Protein AF-A0AAU6DVP9-F1 (afdb_monomer)

Solvent-accessible surface area (backbone atoms only — not comparable to full-atom values): 25600 Å² total; per-residue (Å²): 138,86,83,81,78,82,86,76,79,80,83,63,91,88,62,79,60,46,14,39,36,40,34,42,38,34,32,79,42,46,74,49,34,58,50,48,54,51,50,52,51,50,48,38,69,72,51,50,28,71,42,74,41,45,48,34,37,40,32,28,41,27,78,86,30,40,34,30,37,44,36,36,33,13,53,29,62,64,36,55,60,50,46,78,75,72,51,66,94,82,42,66,82,81,46,54,65,75,38,88,53,42,75,46,68,48,78,49,54,22,36,64,48,79,58,40,61,20,71,31,58,90,54,72,63,47,28,34,37,48,38,38,34,38,24,86,20,50,68,42,35,50,49,51,45,47,54,52,52,70,53,25,75,60,46,38,66,34,75,40,26,21,34,34,45,32,31,34,26,86,80,13,38,37,30,36,37,41,37,32,12,51,28,66,65,31,45,52,54,52,66,69,34,70,74,55,58,70,51,46,62,70,50,55,74,41,40,74,54,83,67,47,76,48,51,23,34,76,75,46,78,48,61,35,50,80,69,71,63,88,50,45,42,72,74,88,72,79,85,47,105,61,59,64,64,56,55,48,52,46,49,45,70,63,46,45,70,60,53,49,61,50,54,70,73,45,92,77,45,41,62,33,29,35,36,30,47,52,34,55,62,24,69,65,53,54,52,47,28,68,54,13,68,69,30,32,28,40,31,28,15,77,58,50,92,59,43,64,47,84,78,39,96,28,38,45,70,42,74,39,53,77,88,75,61,83,74,59,73,44,62,19,41,32,39,40,36,51,74,44,57,35,18,36,79,58,43,65,66,52,48,56,51,53,59,45,21,38,15,72,61,12,39,43,37,45,32,22,45,26,58,50,68,18,83,74,41,92,40,73,47,45,22,48,52,45,39,39,52,54,48,58,41,43,76,43,43,23,40,56,58,45,23,76,46,43,47,63,50,46,44,74,72,59,29,40,85,64,41,76,49,76,46,83,33,28,33,44,68,40,73,58,39,24,50,49,53,48,49,50,48,69,51,50,42,58,59,43,33,75,72,64,63,43,51,68,64,46,54,50,51,48,57,68,26,48,69,35,84,83,38,48,43,75,46,33,29,42,25,36,22,35,27,26,34,60,68,133

Structure (mmCIF, N/CA/C/O backbone):
data_AF-A0AAU6DVP9-F1
#
_entry.id   AF-A0AAU6DVP9-F1
#
loop_
_atom_site.group_PDB
_atom_site.id
_atom_site.type_symbol
_atom_site.label_atom_id
_atom_site.label_alt_id
_atom_site.label_comp_id
_atom_site.label_asym_id
_atom_site.label_entity_id
_atom_site.label_seq_id
_atom_site.pdbx_PDB_ins_code
_atom_site.Cartn_x
_atom_site.Cartn_y
_atom_site.Cartn_z
_atom_site.occupancy
_atom_site.B_iso_or_equiv
_atom_site.auth_seq_id
_atom_site.auth_comp_id
_atom_site.auth_asym_id
_atom_site.auth_atom_id
_atom_site.pdbx_PDB_model_num
ATOM 1 N N . MET A 1 1 ? -22.293 35.567 -15.143 1.00 33.81 1 MET A N 1
ATOM 2 C CA . MET A 1 1 ? -22.870 34.226 -15.367 1.00 33.81 1 MET A CA 1
ATOM 3 C C . MET A 1 1 ? -21.753 33.342 -15.883 1.00 33.81 1 MET A C 1
ATOM 5 O O . MET A 1 1 ? -21.485 33.303 -17.073 1.00 33.81 1 MET A O 1
ATOM 9 N N . THR A 1 2 ? -21.000 32.780 -14.948 1.00 24.28 2 THR A N 1
ATOM 10 C CA . THR A 1 2 ? -19.834 31.927 -15.171 1.00 24.28 2 THR A CA 1
ATOM 11 C C . THR A 1 2 ? -20.326 30.493 -15.320 1.00 24.28 2 THR A C 1
ATOM 13 O O . THR A 1 2 ? -20.892 29.937 -14.385 1.00 24.28 2 THR A O 1
ATOM 16 N N . SER A 1 3 ? -20.181 29.942 -16.525 1.00 23.53 3 SER A N 1
ATOM 17 C CA . SER A 1 3 ? -20.562 28.568 -16.848 1.00 23.53 3 SER A CA 1
ATOM 18 C C . SER A 1 3 ? -19.504 27.611 -16.307 1.00 23.53 3 SER A C 1
ATOM 20 O O . SER A 1 3 ? -18.333 27.695 -16.670 1.00 23.53 3 SER A O 1
ATOM 22 N N . THR A 1 4 ? -19.938 26.729 -15.420 1.00 24.59 4 THR A N 1
ATOM 23 C CA . THR A 1 4 ? -19.202 25.611 -14.833 1.00 24.59 4 THR A CA 1
ATOM 24 C C . THR A 1 4 ? -18.769 24.621 -15.919 1.00 24.59 4 THR A C 1
ATOM 26 O O . THR A 1 4 ? -19.594 24.170 -16.713 1.00 24.59 4 THR A O 1
ATOM 29 N N . MET A 1 5 ? -17.478 24.281 -15.955 1.00 22.09 5 MET A N 1
ATOM 30 C CA . MET A 1 5 ? -16.967 23.099 -16.660 1.00 22.09 5 MET A CA 1
ATOM 31 C C . MET A 1 5 ? -17.260 21.843 -15.823 1.00 22.09 5 MET A C 1
ATOM 33 O O . MET A 1 5 ? -17.200 21.930 -14.594 1.00 22.09 5 MET A O 1
ATOM 37 N N . PRO A 1 6 ? -17.565 20.686 -16.437 1.00 26.44 6 PRO A N 1
ATOM 38 C CA . PRO A 1 6 ? -17.760 19.451 -15.692 1.00 26.44 6 PRO A CA 1
ATOM 39 C C . PRO A 1 6 ? -16.416 18.924 -15.171 1.00 26.44 6 PRO A C 1
ATOM 41 O O . PRO A 1 6 ? -15.395 18.990 -15.858 1.00 26.44 6 PRO A O 1
ATOM 44 N N . ALA A 1 7 ? -16.434 18.418 -13.939 1.00 26.45 7 ALA A N 1
ATOM 45 C CA . ALA A 1 7 ? -15.328 17.688 -13.338 1.00 26.45 7 ALA A CA 1
ATOM 46 C C . ALA A 1 7 ? -15.067 16.406 -14.146 1.00 26.45 7 ALA A C 1
ATOM 48 O O . ALA A 1 7 ? -15.990 15.634 -14.395 1.00 26.45 7 ALA A O 1
ATOM 49 N N . HIS A 1 8 ? -13.823 16.215 -14.584 1.00 29.38 8 HIS A N 1
ATOM 50 C CA . HIS A 1 8 ? -13.375 14.989 -15.235 1.00 29.38 8 HIS A CA 1
ATOM 51 C C . HIS A 1 8 ? -12.969 13.960 -14.178 1.00 29.38 8 HIS A C 1
ATOM 53 O O . HIS A 1 8 ? -12.196 14.281 -13.275 1.00 29.38 8 HIS A O 1
ATOM 59 N N . ASP A 1 9 ? -13.499 12.746 -14.335 1.00 27.64 9 ASP A N 1
ATOM 60 C CA . ASP A 1 9 ? -13.205 11.551 -13.546 1.00 27.64 9 ASP A CA 1
ATOM 61 C C . ASP A 1 9 ? -11.701 11.346 -13.332 1.00 27.64 9 ASP A C 1
ATOM 63 O O . ASP A 1 9 ? -10.904 11.341 -14.276 1.00 27.64 9 ASP A O 1
ATOM 67 N N . ALA A 1 10 ? -11.323 11.129 -12.074 1.00 28.44 10 ALA A N 1
ATOM 68 C CA . ALA A 1 10 ? -10.019 10.594 -11.728 1.00 28.44 10 ALA A CA 1
ATOM 69 C C . ALA A 1 10 ? -9.911 9.156 -12.265 1.00 28.44 10 ALA A C 1
ATOM 71 O O . ALA A 1 10 ? -10.794 8.327 -12.051 1.00 28.44 10 ALA A O 1
ATOM 72 N N . ALA A 1 11 ? -8.834 8.869 -12.997 1.00 32.91 11 ALA A N 1
ATOM 73 C CA . ALA A 1 11 ? -8.615 7.575 -13.628 1.00 32.91 11 ALA A CA 1
ATOM 74 C C . ALA A 1 11 ? -8.441 6.447 -12.594 1.00 32.91 11 ALA A C 1
ATOM 76 O O . ALA A 1 11 ? -7.613 6.541 -11.687 1.00 32.91 11 ALA A O 1
ATOM 77 N N . VAL A 1 12 ? -9.183 5.357 -12.796 1.00 27.45 12 VAL A N 1
ATOM 78 C CA . VAL A 1 12 ? -9.053 4.087 -12.069 1.00 27.45 12 VAL A CA 1
ATOM 79 C C . VAL A 1 12 ? -7.756 3.374 -12.505 1.00 27.45 12 VAL A C 1
ATOM 81 O O . VAL A 1 12 ? -7.503 3.276 -13.711 1.00 27.45 12 VAL A O 1
ATOM 84 N N . PRO A 1 13 ? -6.923 2.856 -11.581 1.00 32.09 13 PRO A N 1
ATOM 85 C CA . PRO A 1 13 ? -5.768 2.027 -11.934 1.00 32.09 13 PRO A CA 1
ATOM 86 C C . PRO A 1 13 ? -6.206 0.779 -12.722 1.00 32.09 13 PRO A C 1
ATOM 88 O O . PRO A 1 13 ? -7.069 0.036 -12.266 1.00 32.09 13 PRO A O 1
ATOM 91 N N . GLY A 1 14 ? -5.624 0.550 -13.907 1.00 40.16 14 GLY A N 1
ATOM 92 C CA . GLY A 1 14 ? -5.944 -0.597 -14.776 1.00 40.16 14 GLY A CA 1
ATOM 93 C C . GLY A 1 14 ? -6.875 -0.309 -15.966 1.00 40.16 14 GLY A C 1
ATOM 94 O O . GLY A 1 14 ? -7.251 -1.238 -16.677 1.00 40.16 14 GLY A O 1
ATOM 95 N N . GLY A 1 15 ? -7.245 0.953 -16.215 1.00 40.16 15 GLY A N 1
ATOM 96 C CA . GLY A 1 15 ? -7.949 1.347 -17.444 1.00 40.16 15 GLY A CA 1
ATOM 97 C C . GLY A 1 15 ? -7.069 1.272 -18.711 1.00 40.16 15 GLY A C 1
ATOM 98 O O . GLY A 1 15 ? -5.841 1.322 -18.606 1.00 40.16 15 GLY A O 1
ATOM 99 N N . PRO A 1 16 ? -7.665 1.171 -19.918 1.00 59.28 16 PRO A N 1
ATOM 100 C CA . PRO A 1 16 ? -6.920 1.205 -21.179 1.00 59.28 16 PRO A CA 1
ATOM 101 C C . PRO A 1 16 ? -6.151 2.532 -21.334 1.00 59.28 16 PRO A C 1
ATOM 103 O O . PRO A 1 16 ? -6.614 3.563 -20.835 1.00 59.28 16 PRO A O 1
ATOM 106 N N . PRO A 1 17 ? -4.997 2.547 -22.027 1.00 75.94 17 PRO A N 1
ATOM 107 C CA . PRO A 1 17 ? -4.209 3.764 -22.189 1.00 75.94 17 PRO A CA 1
ATOM 108 C C . PRO A 1 17 ? -5.004 4.839 -22.935 1.00 75.94 17 PRO A C 1
ATOM 110 O O . PRO A 1 17 ? -5.647 4.565 -23.949 1.00 75.94 17 PRO A O 1
ATOM 113 N N . GLY A 1 18 ? -4.941 6.077 -22.445 1.00 86.62 18 GLY A N 1
ATOM 114 C CA . GLY A 1 18 ? -5.580 7.229 -23.083 1.00 86.62 18 GLY A CA 1
ATOM 115 C C . GLY A 1 18 ? -4.706 7.901 -24.144 1.00 86.62 18 GLY A C 1
ATOM 116 O O . GLY A 1 18 ? -5.210 8.702 -24.929 1.00 86.62 18 GLY A O 1
ATOM 117 N N . TYR A 1 19 ? -3.405 7.593 -24.184 1.00 93.88 19 TYR A N 1
ATOM 118 C CA . TYR A 1 19 ? -2.457 8.162 -25.140 1.00 93.88 19 TYR A CA 1
ATOM 119 C C . TYR A 1 19 ? -1.263 7.231 -25.369 1.00 93.88 19 TYR A C 1
ATOM 121 O O . TYR A 1 19 ? -0.820 6.547 -24.449 1.00 93.88 19 TYR A O 1
ATOM 129 N N . VAL A 1 20 ? -0.731 7.185 -26.590 1.00 95.12 20 VAL A N 1
ATOM 130 C CA . VAL A 1 20 ? 0.420 6.340 -26.943 1.00 95.12 20 VAL A CA 1
ATOM 131 C C . VAL A 1 20 ? 1.396 7.130 -27.789 1.00 95.12 20 VAL A C 1
ATOM 133 O O . VAL A 1 20 ? 0.989 7.819 -28.727 1.00 95.12 20 VAL A O 1
ATOM 136 N N . THR A 1 21 ? 2.682 6.985 -27.491 1.00 94.56 21 THR A N 1
ATOM 137 C CA . THR A 1 21 ? 3.768 7.560 -28.276 1.00 94.56 21 THR A CA 1
ATOM 138 C C . THR A 1 21 ? 4.633 6.488 -28.915 1.00 94.56 21 THR A C 1
ATOM 140 O O . THR A 1 21 ? 4.761 5.375 -28.405 1.00 94.56 21 THR A O 1
ATOM 143 N N . PHE A 1 22 ? 5.204 6.831 -30.063 1.00 93.75 22 PHE A N 1
ATOM 144 C CA . PHE A 1 22 ? 6.183 6.040 -30.789 1.00 93.75 22 PHE A CA 1
ATOM 145 C C . PHE A 1 22 ? 7.360 6.947 -31.128 1.00 93.75 22 PHE A C 1
ATOM 147 O O . PHE A 1 22 ? 7.181 7.970 -31.787 1.00 93.75 22 PHE A O 1
ATOM 154 N N . GLU A 1 23 ? 8.553 6.556 -30.711 1.00 93.75 23 GLU A N 1
ATOM 155 C CA . GLU A 1 23 ? 9.806 7.211 -31.070 1.00 93.75 23 GLU A CA 1
ATOM 156 C C . GLU A 1 23 ? 10.643 6.225 -31.879 1.00 93.75 23 GLU A C 1
ATOM 158 O O . GLU A 1 23 ? 11.039 5.185 -31.361 1.00 93.75 23 GLU A O 1
ATOM 163 N N . GLU A 1 24 ? 10.890 6.525 -33.152 1.00 95.38 24 GLU A N 1
ATOM 164 C CA . GLU A 1 24 ? 11.794 5.750 -34.005 1.00 95.38 24 GLU A CA 1
ATOM 165 C C . GLU A 1 24 ? 13.122 6.493 -34.134 1.00 95.38 24 GLU A C 1
ATOM 167 O O . GLU A 1 24 ? 13.178 7.598 -34.687 1.00 95.38 24 GLU A O 1
ATOM 172 N N . LEU A 1 25 ? 14.187 5.854 -33.653 1.00 96.75 25 LEU A N 1
ATOM 173 C CA . LEU A 1 25 ? 15.567 6.283 -33.825 1.00 96.75 25 LEU A CA 1
ATOM 174 C C . LEU A 1 25 ? 16.213 5.442 -34.915 1.00 96.75 25 LEU A C 1
ATOM 176 O O . LEU A 1 25 ? 16.368 4.233 -34.746 1.00 96.75 25 LEU A O 1
ATOM 180 N N . ARG A 1 26 ? 16.623 6.081 -36.010 1.00 96.88 26 ARG A N 1
ATOM 181 C CA . ARG A 1 26 ? 17.459 5.440 -37.030 1.00 96.88 26 ARG A CA 1
ATOM 182 C C . ARG A 1 26 ? 18.918 5.621 -36.682 1.00 96.88 26 ARG A C 1
ATOM 184 O O . ARG A 1 26 ? 19.320 6.715 -36.286 1.00 96.88 26 ARG A O 1
ATOM 191 N N . VAL A 1 27 ? 19.701 4.572 -36.874 1.00 97.00 27 VAL A N 1
ATOM 192 C CA . VAL A 1 27 ? 21.120 4.544 -36.534 1.00 97.00 27 VAL A CA 1
ATOM 193 C C . VAL A 1 27 ? 21.989 4.131 -37.712 1.00 97.00 27 VAL A C 1
ATOM 195 O O . VAL A 1 27 ? 21.529 3.531 -38.681 1.00 97.00 27 VAL A O 1
ATOM 198 N N . ASP A 1 28 ? 23.270 4.458 -37.613 1.00 95.12 28 ASP A N 1
ATOM 199 C CA . ASP A 1 28 ? 24.288 4.143 -38.613 1.00 95.12 28 ASP A CA 1
ATOM 200 C C . ASP A 1 28 ? 24.730 2.672 -38.612 1.00 95.12 28 ASP A C 1
ATOM 202 O O . ASP A 1 28 ? 25.169 2.159 -39.645 1.00 95.12 28 ASP A O 1
ATOM 206 N N . ARG A 1 29 ? 24.634 1.987 -37.465 1.00 92.19 29 ARG A N 1
ATOM 207 C CA . ARG A 1 29 ? 25.088 0.599 -37.298 1.00 92.19 29 ARG A CA 1
ATOM 208 C C . ARG A 1 29 ? 24.379 -0.128 -36.137 1.00 92.19 29 ARG A C 1
ATOM 210 O O . ARG A 1 29 ? 24.024 0.517 -35.149 1.00 92.19 29 ARG A O 1
ATOM 217 N N . PRO A 1 30 ? 24.316 -1.476 -36.160 1.00 90.50 30 PRO A N 1
ATOM 218 C CA . PRO A 1 30 ? 23.656 -2.272 -35.116 1.00 90.50 30 PRO A CA 1
ATOM 219 C C . PRO A 1 30 ? 24.160 -2.022 -33.692 1.00 90.50 30 PRO A C 1
ATOM 221 O O . PRO A 1 30 ? 23.366 -1.882 -32.773 1.00 90.50 30 PRO A O 1
ATOM 224 N N . GLY A 1 31 ? 25.474 -1.858 -33.502 1.00 89.62 31 GLY A N 1
ATOM 225 C CA . GLY A 1 31 ? 26.017 -1.600 -32.163 1.00 89.62 31 GLY A CA 1
ATOM 226 C C . GLY A 1 31 ? 25.553 -0.273 -31.543 1.00 89.62 31 GLY A C 1
ATOM 227 O O . GLY A 1 31 ? 25.539 -0.159 -30.324 1.00 89.62 31 GLY A O 1
ATOM 228 N N . THR A 1 32 ? 25.160 0.715 -32.356 1.00 93.50 32 THR A N 1
ATOM 229 C CA . THR A 1 32 ? 24.528 1.951 -31.865 1.00 93.50 32 THR A CA 1
ATOM 230 C C . THR A 1 32 ? 23.084 1.676 -31.430 1.00 93.50 32 THR A C 1
ATOM 232 O O . THR A 1 32 ? 22.634 2.207 -30.417 1.00 93.50 32 THR A O 1
ATOM 235 N N . ALA A 1 33 ? 22.359 0.812 -32.152 1.00 91.75 33 ALA A N 1
ATOM 236 C CA . ALA A 1 33 ? 21.007 0.403 -31.775 1.00 91.75 33 ALA A CA 1
ATOM 237 C C . ALA A 1 33 ? 20.995 -0.343 -30.428 1.00 91.75 33 ALA A C 1
ATOM 239 O O . ALA A 1 33 ? 20.180 -0.030 -29.561 1.00 91.75 33 ALA A O 1
ATOM 240 N N . ASP A 1 34 ? 21.934 -1.269 -30.218 1.00 87.81 34 ASP A N 1
ATOM 241 C CA . ASP A 1 34 ? 22.069 -2.016 -28.958 1.00 87.81 34 ASP A CA 1
ATOM 242 C C . ASP A 1 34 ? 22.324 -1.078 -27.764 1.00 87.81 34 ASP A C 1
ATOM 244 O O . ASP A 1 34 ? 21.693 -1.198 -26.709 1.00 87.81 34 ASP A O 1
ATOM 248 N N . GLU A 1 35 ? 23.200 -0.085 -27.942 1.00 91.12 35 GLU A N 1
ATOM 249 C CA . GLU A 1 35 ? 23.459 0.934 -26.923 1.00 91.12 35 GLU A CA 1
ATOM 250 C C . GLU A 1 35 ? 22.195 1.749 -26.609 1.00 91.12 35 GLU A C 1
ATOM 252 O O . GLU A 1 35 ? 21.843 1.925 -25.442 1.00 91.12 35 GLU A O 1
ATOM 257 N N . LEU A 1 36 ? 21.471 2.204 -27.636 1.00 93.88 36 LEU A N 1
ATOM 258 C CA . LEU A 1 36 ? 20.238 2.975 -27.460 1.00 93.88 36 LEU A CA 1
ATOM 259 C C . LEU A 1 36 ? 19.142 2.185 -26.751 1.00 93.88 36 LEU A C 1
ATOM 261 O O . LEU A 1 36 ? 18.482 2.741 -25.876 1.00 93.88 36 LEU A O 1
ATOM 265 N N . THR A 1 37 ? 18.941 0.909 -27.095 1.00 92.50 37 THR A N 1
ATOM 266 C CA . THR A 1 37 ? 17.945 0.071 -26.403 1.00 92.50 37 THR A CA 1
ATOM 267 C C . THR A 1 37 ? 18.274 -0.062 -24.917 1.00 92.50 37 THR A C 1
ATOM 269 O O . THR A 1 37 ? 17.375 0.051 -24.084 1.00 92.50 37 THR A O 1
ATOM 272 N N . SER A 1 38 ? 19.561 -0.200 -24.579 1.00 89.75 38 SER A N 1
ATOM 273 C CA . SER A 1 38 ? 20.040 -0.264 -23.195 1.00 89.75 38 SER A CA 1
ATOM 274 C C . SER A 1 38 ? 19.824 1.056 -22.451 1.00 89.75 38 SER A C 1
ATOM 276 O O . SER A 1 38 ? 19.330 1.049 -21.325 1.00 89.75 38 SER A O 1
ATOM 278 N N . VAL A 1 39 ? 20.141 2.193 -23.081 1.00 91.31 39 VAL A N 1
ATOM 279 C CA . VAL A 1 39 ? 19.929 3.533 -22.503 1.00 91.31 39 VAL A CA 1
ATOM 280 C C . VAL A 1 39 ? 18.444 3.806 -22.276 1.00 91.31 39 VAL A C 1
ATOM 282 O O . VAL A 1 39 ? 18.063 4.225 -21.186 1.00 91.31 39 VAL A O 1
ATOM 285 N N . LEU A 1 40 ? 17.598 3.533 -23.274 1.00 93.31 40 LEU A N 1
ATOM 286 C CA . LEU A 1 40 ? 16.147 3.685 -23.161 1.00 93.31 40 LEU A CA 1
ATOM 287 C C . LEU A 1 40 ? 15.593 2.823 -22.024 1.00 93.31 40 LEU A C 1
ATOM 289 O O . LEU A 1 40 ? 14.842 3.323 -21.192 1.00 93.31 40 LEU A O 1
ATOM 293 N N . ALA A 1 41 ? 15.990 1.550 -21.955 1.00 90.12 41 ALA A N 1
ATOM 294 C CA . ALA A 1 41 ? 15.519 0.646 -20.913 1.00 90.12 41 ALA A CA 1
ATOM 295 C C . ALA A 1 41 ? 15.966 1.109 -19.520 1.00 90.12 41 ALA A C 1
ATOM 297 O O . ALA A 1 41 ? 15.151 1.127 -18.599 1.00 90.12 41 ALA A O 1
ATOM 298 N N . ALA A 1 42 ? 17.226 1.529 -19.375 1.00 87.81 42 ALA A N 1
ATOM 299 C CA . ALA A 1 42 ? 17.769 2.019 -18.113 1.00 87.81 42 ALA A CA 1
ATOM 300 C C . ALA A 1 42 ? 17.047 3.284 -17.631 1.00 87.81 42 ALA A C 1
ATOM 302 O O . ALA A 1 42 ? 16.625 3.335 -16.481 1.00 87.81 42 ALA A O 1
ATOM 303 N N . GLU A 1 43 ? 16.840 4.271 -18.502 1.00 91.44 43 GLU A N 1
ATOM 304 C CA . GLU A 1 43 ? 16.168 5.526 -18.146 1.00 91.44 43 GLU A CA 1
ATOM 305 C C . GLU A 1 43 ? 14.688 5.322 -17.827 1.00 91.44 43 GLU A C 1
ATOM 307 O O . GLU A 1 43 ? 14.173 5.844 -16.830 1.00 91.44 43 GLU A O 1
ATOM 312 N N . VAL A 1 44 ? 13.999 4.519 -18.644 1.00 91.56 44 VAL A N 1
ATOM 313 C CA . VAL A 1 44 ? 12.595 4.202 -18.393 1.00 91.56 44 VAL A CA 1
ATOM 314 C C . VAL A 1 44 ? 12.449 3.461 -17.069 1.00 91.56 44 VAL A C 1
ATOM 316 O O . VAL A 1 44 ? 11.550 3.777 -16.288 1.00 91.56 44 VAL A O 1
ATOM 319 N N . HIS A 1 45 ? 13.359 2.528 -16.784 1.00 87.38 45 HIS A N 1
ATOM 320 C CA . HIS A 1 45 ? 13.376 1.808 -15.522 1.00 87.38 45 HIS A CA 1
ATOM 321 C C . HIS A 1 45 ? 13.717 2.711 -14.329 1.00 87.38 45 HIS A C 1
ATOM 323 O O . HIS A 1 45 ? 13.107 2.570 -13.274 1.00 87.38 45 HIS A O 1
ATOM 329 N N . ALA A 1 46 ? 14.680 3.619 -14.485 1.00 84.94 46 ALA A N 1
ATOM 330 C CA . ALA A 1 46 ? 15.197 4.444 -13.401 1.00 84.94 46 ALA A CA 1
ATOM 331 C C . ALA A 1 46 ? 14.198 5.501 -12.922 1.00 84.94 46 ALA A C 1
ATOM 333 O O . ALA A 1 46 ? 14.136 5.769 -11.724 1.00 84.94 46 ALA A O 1
ATOM 334 N N . TRP A 1 47 ? 13.428 6.119 -13.826 1.00 82.62 47 TRP A N 1
ATOM 335 C CA . TRP A 1 47 ? 12.550 7.223 -13.422 1.00 82.62 47 TRP A CA 1
ATOM 336 C C . TRP A 1 47 ? 11.232 7.337 -14.194 1.00 82.62 47 TRP A C 1
ATOM 338 O O . TRP A 1 47 ? 10.223 7.689 -13.583 1.00 82.62 47 TRP A O 1
ATOM 348 N N . VAL A 1 48 ? 11.176 7.018 -15.494 1.00 88.69 48 VAL A N 1
ATOM 349 C CA . VAL A 1 48 ? 9.941 7.232 -16.286 1.00 88.69 48 VAL A CA 1
ATOM 350 C C . VAL A 1 48 ? 8.799 6.345 -15.791 1.00 88.69 48 VAL A C 1
ATOM 352 O O . VAL A 1 48 ? 7.668 6.813 -15.658 1.00 88.69 48 VAL A O 1
ATOM 355 N N . ARG A 1 49 ? 9.094 5.086 -15.436 1.00 91.62 49 ARG A N 1
ATOM 356 C CA . ARG A 1 49 ? 8.094 4.129 -14.934 1.00 91.62 49 ARG A CA 1
ATOM 357 C C . ARG A 1 49 ? 7.437 4.536 -13.612 1.00 91.62 49 ARG A C 1
ATOM 359 O O . ARG A 1 49 ? 6.449 3.920 -13.221 1.00 91.62 49 ARG A O 1
ATOM 366 N N . HIS A 1 50 ? 8.006 5.523 -12.920 1.00 85.94 50 HIS A N 1
ATOM 367 C CA . HIS A 1 50 ? 7.513 6.057 -11.651 1.00 85.94 50 HIS A CA 1
ATOM 368 C C . HIS A 1 50 ? 6.656 7.317 -11.831 1.00 85.94 50 HIS A C 1
ATOM 370 O O . HIS A 1 50 ? 6.128 7.844 -10.852 1.00 85.94 50 HIS A O 1
ATOM 376 N N . LEU A 1 51 ? 6.517 7.827 -13.059 1.00 85.06 51 LEU A N 1
ATOM 377 C CA . LEU A 1 51 ? 5.735 9.027 -13.322 1.00 85.06 51 LEU A CA 1
ATOM 378 C C . LEU A 1 51 ? 4.236 8.757 -13.253 1.00 85.06 51 LEU A C 1
ATOM 380 O O . LEU A 1 51 ? 3.727 7.740 -13.728 1.00 85.06 51 LEU A O 1
ATOM 384 N N . ASP A 1 52 ? 3.514 9.750 -12.742 1.00 84.62 52 ASP A N 1
ATOM 385 C CA . ASP A 1 52 ? 2.063 9.724 -12.754 1.00 84.62 52 ASP A CA 1
ATOM 386 C C . ASP A 1 52 ? 1.518 9.619 -14.172 1.00 84.62 52 ASP A C 1
ATOM 388 O O . ASP A 1 52 ? 1.783 10.449 -15.040 1.00 84.62 52 ASP A O 1
ATOM 392 N N . GLY A 1 53 ? 0.703 8.590 -14.382 1.00 86.50 53 GLY A N 1
ATOM 393 C CA . GLY A 1 53 ? 0.045 8.359 -15.651 1.00 86.50 53 GLY A CA 1
ATOM 394 C C . GLY A 1 53 ? 0.893 7.649 -16.703 1.00 86.50 53 GLY A C 1
ATOM 395 O O . GLY A 1 53 ? 0.376 7.478 -17.805 1.00 86.50 53 GLY A O 1
ATOM 396 N N . PHE A 1 54 ? 2.117 7.210 -16.397 1.00 92.81 54 PHE A N 1
ATOM 397 C CA . PHE A 1 54 ? 2.808 6.187 -17.190 1.00 92.81 54 PHE A CA 1
ATOM 398 C C . PHE A 1 54 ? 2.068 4.843 -17.064 1.00 92.81 54 PHE A C 1
ATOM 400 O O . PHE A 1 54 ? 1.616 4.492 -15.973 1.00 92.81 54 PHE A O 1
ATOM 407 N N . VAL A 1 55 ? 1.922 4.101 -18.166 1.00 92.00 55 VAL A N 1
ATOM 408 C CA . VAL A 1 55 ? 1.251 2.786 -18.190 1.00 92.00 55 VAL A CA 1
ATOM 409 C C . VAL A 1 55 ? 2.257 1.678 -18.491 1.00 92.00 55 VAL A C 1
ATOM 411 O O . VAL A 1 55 ? 2.448 0.782 -17.673 1.00 92.00 55 VAL A O 1
ATOM 414 N N . SER A 1 56 ? 2.918 1.739 -19.647 1.00 94.88 56 SER A N 1
ATOM 415 C CA . SER A 1 56 ? 3.933 0.761 -20.048 1.00 94.88 56 SER A CA 1
ATOM 416 C C . SER A 1 56 ? 4.866 1.337 -21.113 1.00 94.88 56 SER A C 1
ATOM 418 O O . SER A 1 56 ? 4.509 2.274 -21.826 1.00 94.88 56 SER A O 1
ATOM 420 N N . ALA A 1 57 ? 6.053 0.758 -21.260 1.00 96.38 57 ALA A N 1
ATOM 421 C CA . ALA A 1 57 ? 6.962 1.005 -22.369 1.00 96.38 57 ALA A CA 1
ATOM 422 C C . ALA A 1 57 ? 7.407 -0.318 -22.995 1.00 96.38 57 ALA A C 1
ATOM 424 O O . ALA A 1 57 ? 7.738 -1.281 -22.298 1.00 96.38 57 ALA A O 1
ATOM 425 N N . ARG A 1 58 ? 7.441 -0.352 -24.326 1.00 96.12 58 ARG A N 1
ATOM 426 C CA . ARG A 1 58 ? 7.954 -1.464 -25.127 1.00 96.12 58 ARG A CA 1
ATOM 427 C C . ARG A 1 58 ? 9.059 -0.936 -26.029 1.00 96.12 58 ARG A C 1
ATOM 429 O O . ARG A 1 58 ? 8.822 -0.052 -26.852 1.00 96.12 58 ARG A O 1
ATOM 436 N N . ILE A 1 59 ? 10.261 -1.471 -25.851 1.00 97.25 59 ILE A N 1
ATOM 437 C CA . ILE A 1 59 ? 11.450 -1.086 -26.611 1.00 97.25 59 ILE A CA 1
ATOM 438 C C . ILE A 1 59 ? 11.747 -2.186 -27.616 1.00 97.25 59 ILE A C 1
ATOM 440 O O . ILE A 1 59 ? 11.826 -3.371 -27.275 1.00 97.25 59 ILE A O 1
ATOM 444 N N . HIS A 1 60 ? 11.917 -1.773 -28.862 1.00 96.88 60 HIS A N 1
ATOM 445 C CA . HIS A 1 60 ? 12.039 -2.654 -30.003 1.00 96.88 60 HIS A CA 1
ATOM 446 C C . HIS A 1 60 ? 13.325 -2.414 -30.771 1.00 96.88 60 HIS A C 1
ATOM 448 O O . HIS A 1 60 ? 13.726 -1.268 -30.973 1.00 96.88 60 HIS A O 1
ATOM 454 N N . LEU A 1 61 ? 13.900 -3.499 -31.279 1.00 96.50 61 LEU A N 1
ATOM 455 C CA . LEU A 1 61 ? 15.009 -3.470 -32.221 1.00 96.50 61 LEU A CA 1
ATOM 456 C C . LEU A 1 61 ? 14.531 -4.013 -33.565 1.00 96.50 61 LEU A C 1
ATOM 458 O O . LEU A 1 61 ? 13.929 -5.085 -33.640 1.00 96.50 61 LEU A O 1
ATOM 462 N N . SER A 1 62 ? 14.758 -3.244 -34.625 1.00 96.56 62 SER A N 1
ATOM 463 C CA . SER A 1 62 ? 14.467 -3.676 -35.995 1.00 96.56 62 SER A CA 1
ATOM 464 C C . SER A 1 62 ? 15.289 -4.900 -36.403 1.00 96.56 62 SER A C 1
ATOM 466 O O . SER A 1 62 ? 16.432 -5.063 -35.981 1.00 96.56 62 SER A O 1
ATOM 468 N N . LEU A 1 63 ? 14.723 -5.750 -37.262 1.00 94.06 63 LEU A N 1
ATOM 469 C CA . LEU A 1 63 ? 15.380 -6.987 -37.707 1.00 94.06 63 LEU A CA 1
ATOM 470 C C . LEU A 1 63 ? 16.667 -6.749 -38.510 1.00 94.06 63 LEU A C 1
ATOM 472 O O . LEU A 1 63 ? 17.533 -7.619 -38.544 1.00 94.06 63 LEU A O 1
ATOM 476 N N . ASP A 1 64 ? 16.796 -5.590 -39.156 1.00 92.75 64 ASP A N 1
ATOM 477 C CA . ASP A 1 64 ? 18.011 -5.190 -39.872 1.00 92.75 64 ASP A CA 1
ATOM 478 C C . ASP A 1 64 ? 19.032 -4.461 -38.975 1.00 92.75 64 ASP A C 1
ATOM 480 O O . ASP A 1 64 ? 20.134 -4.145 -39.426 1.00 92.75 64 ASP A O 1
ATOM 484 N N . GLY A 1 65 ? 18.691 -4.215 -37.704 1.00 92.75 65 GLY A N 1
ATOM 485 C CA . GLY A 1 65 ? 19.544 -3.541 -36.727 1.00 92.75 65 GLY A CA 1
ATOM 486 C C . GLY A 1 65 ? 19.744 -2.045 -36.985 1.00 92.75 65 GLY A C 1
ATOM 487 O O . GLY A 1 65 ? 20.667 -1.456 -36.425 1.00 92.75 65 GLY A O 1
ATOM 488 N N . THR A 1 66 ? 18.928 -1.416 -37.835 1.00 95.06 66 THR A N 1
ATOM 489 C CA . THR A 1 66 ? 19.111 -0.006 -38.240 1.00 95.06 66 THR A CA 1
ATOM 490 C C . THR A 1 66 ? 18.202 0.974 -37.507 1.00 95.06 66 THR A C 1
ATOM 492 O O . THR A 1 66 ? 18.377 2.186 -37.612 1.00 95.06 66 THR A O 1
ATOM 495 N N . SER A 1 67 ? 17.217 0.465 -36.773 1.00 96.19 67 SER A N 1
ATOM 496 C CA . SER A 1 67 ? 16.200 1.256 -36.083 1.00 96.19 67 SER A CA 1
ATOM 497 C C . SER A 1 67 ? 15.880 0.711 -34.693 1.00 96.19 67 SER A C 1
ATOM 499 O O . SER A 1 67 ? 15.744 -0.504 -34.507 1.00 96.19 67 SER A O 1
ATOM 501 N N . VAL A 1 68 ? 15.690 1.626 -33.746 1.00 97.44 68 VAL A N 1
ATOM 502 C CA . VAL A 1 68 ? 15.145 1.372 -32.408 1.00 97.44 68 VAL A CA 1
ATOM 503 C C . VAL A 1 68 ? 13.794 2.061 -32.308 1.00 97.44 68 VAL A C 1
ATOM 505 O O . VAL A 1 68 ? 13.688 3.239 -32.646 1.00 97.44 68 VAL A O 1
ATOM 508 N N . VAL A 1 69 ? 12.765 1.346 -31.851 1.00 96.75 69 VAL A N 1
ATOM 509 C CA . VAL A 1 69 ? 11.443 1.938 -31.611 1.00 96.75 69 VAL A CA 1
ATOM 510 C C . VAL A 1 69 ? 11.094 1.861 -30.134 1.00 96.75 69 VAL A C 1
ATOM 512 O O . VAL A 1 69 ? 11.003 0.771 -29.576 1.00 96.75 69 VAL A O 1
ATOM 515 N N . ASN A 1 70 ? 10.858 3.012 -29.515 1.00 96.25 70 ASN A N 1
ATOM 516 C CA . ASN A 1 70 ? 10.324 3.122 -28.164 1.00 96.25 70 ASN A CA 1
ATOM 517 C C . ASN A 1 70 ? 8.829 3.444 -28.244 1.00 96.25 70 ASN A C 1
ATOM 519 O O . ASN A 1 70 ? 8.440 4.507 -28.731 1.00 96.25 70 ASN A O 1
ATOM 523 N N . ARG A 1 71 ? 7.982 2.515 -27.801 1.00 95.75 71 ARG A N 1
ATOM 524 C CA . ARG A 1 71 ? 6.530 2.698 -27.739 1.00 95.75 71 ARG A CA 1
ATOM 525 C C . ARG A 1 71 ? 6.108 2.850 -26.286 1.00 95.75 71 ARG A C 1
ATOM 527 O O . ARG A 1 71 ? 6.224 1.889 -25.529 1.00 95.75 71 ARG A O 1
ATOM 534 N N . VAL A 1 72 ? 5.554 4.000 -25.919 1.00 95.50 72 VAL A N 1
ATOM 535 C CA . VAL A 1 72 ? 5.150 4.287 -24.535 1.00 95.50 72 VAL A CA 1
ATOM 536 C C . VAL A 1 72 ? 3.651 4.538 -24.454 1.00 95.50 72 VAL A C 1
ATOM 538 O O . VAL A 1 72 ? 3.087 5.304 -25.232 1.00 95.50 72 VAL A O 1
ATOM 541 N N . GLU A 1 73 ? 2.997 3.874 -23.513 1.00 96.06 73 GLU A N 1
ATOM 542 C CA . GLU A 1 73 ? 1.588 4.041 -23.188 1.00 96.06 73 GLU A CA 1
ATOM 543 C C . GLU A 1 73 ? 1.433 4.949 -21.969 1.00 96.06 73 GLU A C 1
ATOM 545 O O . GLU A 1 73 ? 2.106 4.784 -20.949 1.00 96.06 73 GLU A O 1
ATOM 550 N N . TRP A 1 74 ? 0.491 5.880 -22.071 1.00 94.31 74 TRP A N 1
ATOM 551 C CA . TRP A 1 74 ? 0.159 6.851 -21.043 1.00 94.31 74 TRP A CA 1
ATOM 552 C C . TRP A 1 74 ? -1.349 6.861 -20.795 1.00 94.31 74 TRP A C 1
ATOM 554 O O . TRP A 1 74 ? -2.167 6.626 -21.686 1.00 94.31 74 TRP A O 1
ATOM 564 N N . SER A 1 75 ? -1.734 7.199 -19.573 1.00 91.50 75 SER A N 1
ATOM 565 C CA . SER A 1 75 ? -3.130 7.417 -19.180 1.00 91.50 75 SER A CA 1
ATOM 566 C C . SER A 1 75 ? -3.771 8.601 -19.912 1.00 91.50 75 SER A C 1
ATOM 568 O O . SER A 1 75 ? -4.981 8.615 -20.106 1.00 91.50 75 SER A O 1
ATOM 570 N N . SER A 1 76 ? -2.980 9.599 -20.324 1.00 90.75 76 SER A N 1
ATOM 571 C CA . SER A 1 76 ? -3.443 10.780 -21.058 1.00 90.75 76 SER A CA 1
ATOM 572 C C . SER A 1 76 ? -2.290 11.485 -21.777 1.00 90.75 76 SER A C 1
ATOM 574 O O . SER A 1 76 ? -1.127 11.322 -21.406 1.00 90.75 76 SER A O 1
ATOM 576 N N . GLU A 1 77 ? -2.612 12.326 -22.765 1.00 90.19 77 GLU A N 1
ATOM 577 C CA . GLU A 1 77 ? -1.637 13.212 -23.423 1.00 90.19 77 GLU A CA 1
ATOM 578 C C . GLU A 1 77 ? -0.947 14.130 -22.407 1.00 90.19 77 GLU A C 1
ATOM 580 O O . GLU A 1 77 ? 0.261 14.343 -22.463 1.00 90.19 77 GLU A O 1
ATOM 585 N N . ARG A 1 78 ? -1.702 14.635 -21.425 1.00 87.62 78 ARG A N 1
ATOM 586 C CA . ARG A 1 78 ? -1.162 15.498 -20.374 1.00 87.62 78 ARG A CA 1
ATOM 587 C C . ARG A 1 78 ? -0.082 14.797 -19.552 1.00 87.62 78 ARG A C 1
ATOM 589 O O . ARG A 1 78 ? 0.943 15.408 -19.284 1.00 87.62 78 ARG A O 1
ATOM 596 N N . ALA A 1 79 ? -0.288 13.529 -19.191 1.00 86.75 79 ALA A N 1
ATOM 597 C CA . ALA A 1 79 ? 0.716 12.749 -18.465 1.00 86.75 79 ALA A CA 1
ATOM 598 C C . ALA A 1 79 ? 2.020 12.608 -19.270 1.00 86.75 79 ALA A C 1
ATOM 600 O O . ALA A 1 79 ? 3.109 12.783 -18.724 1.00 86.75 79 ALA A O 1
ATOM 601 N N . PHE A 1 80 ? 1.907 12.379 -20.583 1.00 89.31 80 PHE A N 1
ATOM 602 C CA . PHE A 1 80 ? 3.058 12.385 -21.485 1.00 89.31 80 PHE A CA 1
ATOM 603 C C . PHE A 1 80 ? 3.756 13.753 -21.518 1.00 89.31 80 PHE A C 1
ATOM 605 O O . PHE A 1 80 ? 4.971 13.820 -21.347 1.00 89.31 80 PHE A O 1
ATOM 612 N N . LEU A 1 81 ? 3.019 14.853 -21.691 1.00 85.44 81 LEU A N 1
ATOM 613 C CA . LEU A 1 81 ? 3.614 16.194 -21.747 1.00 85.44 81 LEU A CA 1
ATOM 614 C C . LEU A 1 81 ? 4.294 16.590 -20.424 1.00 85.44 81 LEU A C 1
ATOM 616 O O . LEU A 1 81 ? 5.389 17.156 -20.434 1.00 85.44 81 LEU A O 1
ATOM 620 N N . ASP A 1 82 ? 3.695 16.239 -19.286 1.00 82.94 82 ASP A N 1
ATOM 621 C CA . ASP A 1 82 ? 4.262 16.503 -17.962 1.00 82.94 82 ASP A CA 1
ATOM 622 C C . ASP A 1 82 ? 5.600 15.763 -17.759 1.00 82.94 82 ASP A C 1
ATOM 624 O O . ASP A 1 82 ? 6.490 16.281 -17.070 1.00 82.94 82 ASP A O 1
ATOM 628 N N . SER A 1 83 ? 5.799 14.604 -18.404 1.00 83.44 83 SER A N 1
ATOM 629 C CA . SER A 1 83 ? 7.039 13.819 -18.300 1.00 83.44 83 SER A CA 1
ATOM 630 C C . SER A 1 83 ? 8.293 14.605 -18.709 1.00 83.44 83 SER A C 1
ATOM 632 O O . SER A 1 83 ? 9.329 14.502 -18.046 1.00 83.44 83 SER A O 1
ATOM 634 N N . PHE A 1 84 ? 8.187 15.495 -19.705 1.00 77.38 84 PHE A N 1
ATOM 635 C CA . PHE A 1 84 ? 9.303 16.335 -20.156 1.00 77.38 84 PHE A CA 1
ATOM 636 C C . PHE A 1 84 ? 9.777 17.326 -19.092 1.00 77.38 84 PHE A C 1
ATOM 638 O O . PHE A 1 84 ? 10.928 17.766 -19.124 1.00 77.38 84 PHE A O 1
ATOM 645 N N . THR A 1 85 ? 8.913 17.690 -18.145 1.00 75.88 85 THR A N 1
ATOM 646 C CA . THR A 1 85 ? 9.235 18.659 -17.086 1.00 75.88 85 THR A CA 1
ATOM 647 C C . THR A 1 85 ? 9.684 18.003 -15.787 1.00 75.88 85 THR A C 1
ATOM 649 O O . THR A 1 85 ? 10.379 18.638 -15.001 1.00 75.88 85 THR A O 1
ATOM 652 N N . ARG A 1 86 ? 9.317 16.734 -15.571 1.00 75.88 86 ARG A N 1
ATOM 653 C CA . ARG A 1 86 ? 9.570 16.010 -14.316 1.00 75.88 86 ARG A CA 1
ATOM 654 C C . ARG A 1 86 ? 10.826 15.141 -14.336 1.00 75.88 86 ARG A C 1
ATOM 656 O O . ARG A 1 86 ? 11.293 14.749 -13.273 1.00 75.88 86 ARG A O 1
ATOM 663 N N . GLY A 1 87 ? 11.368 14.843 -15.516 1.00 70.81 87 GLY A N 1
ATOM 664 C CA . GLY A 1 87 ? 12.591 14.052 -15.641 1.00 70.81 87 GLY A CA 1
ATOM 665 C C . GLY A 1 87 ? 13.857 14.779 -15.185 1.00 70.81 87 GLY A C 1
ATOM 666 O O . GLY A 1 87 ? 13.907 16.011 -15.303 1.00 70.81 87 GLY A O 1
ATOM 667 N N . PRO A 1 88 ? 14.903 14.044 -14.753 1.00 79.06 88 PRO A N 1
ATOM 668 C CA . PRO A 1 88 ? 16.213 14.609 -14.434 1.00 79.06 88 PRO A CA 1
ATOM 669 C C . PRO A 1 88 ? 16.709 15.549 -15.539 1.00 79.06 88 PRO A C 1
ATOM 671 O O . PRO A 1 88 ? 16.520 15.289 -16.734 1.00 79.06 88 PRO A O 1
ATOM 674 N N . ALA A 1 89 ? 17.307 16.675 -15.151 1.00 77.88 89 ALA A N 1
ATOM 675 C CA . ALA A 1 89 ? 17.768 17.689 -16.103 1.00 77.88 89 ALA A CA 1
ATOM 676 C C . ALA A 1 89 ? 18.879 17.158 -17.027 1.00 77.88 89 ALA A C 1
ATOM 678 O O . ALA A 1 89 ? 18.992 17.590 -18.171 1.00 77.88 89 ALA A O 1
ATOM 679 N N . ASP A 1 90 ? 19.656 16.198 -16.536 1.00 81.50 90 ASP A N 1
ATOM 680 C CA . ASP A 1 90 ? 20.764 15.512 -17.195 1.00 81.50 90 ASP A CA 1
ATOM 681 C C . ASP A 1 90 ? 20.371 14.161 -17.816 1.00 81.50 90 ASP A C 1
ATOM 683 O O . ASP A 1 90 ? 21.244 13.436 -18.291 1.00 81.50 90 ASP A O 1
ATOM 687 N N . SER A 1 91 ? 19.073 13.827 -17.858 1.00 83.31 91 SER A N 1
ATOM 688 C CA . SER A 1 91 ? 18.600 12.563 -18.431 1.00 83.31 91 SER A CA 1
ATOM 689 C C . SER A 1 91 ? 19.059 12.397 -19.891 1.00 83.31 91 SER A C 1
ATOM 691 O O . SER A 1 91 ? 18.745 13.249 -20.735 1.00 83.31 91 SER A O 1
ATOM 693 N N . PRO A 1 92 ? 19.713 11.267 -20.232 1.00 84.94 92 PRO A N 1
ATOM 694 C CA . PRO A 1 92 ? 20.036 10.883 -21.604 1.00 84.94 92 PRO A CA 1
ATOM 695 C C . PRO A 1 92 ? 18.852 10.905 -22.578 1.00 84.94 92 PRO A C 1
ATOM 697 O O . PRO A 1 92 ? 19.072 11.073 -23.778 1.00 84.94 92 PRO A O 1
ATOM 700 N N . LEU A 1 93 ? 17.607 10.767 -22.094 1.00 85.88 93 LEU A N 1
ATOM 701 C CA . LEU A 1 93 ? 16.408 10.832 -22.938 1.00 85.88 93 LEU A CA 1
ATOM 702 C C . LEU A 1 93 ? 16.235 12.201 -23.613 1.00 85.88 93 LEU A C 1
ATOM 704 O O . LEU A 1 93 ? 15.652 12.290 -24.692 1.00 85.88 93 LEU A O 1
ATOM 708 N N . ARG A 1 94 ? 16.768 13.274 -23.013 1.00 83.62 94 ARG A N 1
ATOM 709 C CA . ARG A 1 94 ? 16.628 14.648 -23.526 1.00 83.62 94 ARG A CA 1
ATOM 710 C C . ARG A 1 94 ? 17.511 14.946 -24.736 1.00 83.62 94 ARG A C 1
ATOM 712 O O . ARG A 1 94 ? 17.241 15.911 -25.441 1.00 83.62 94 ARG A O 1
ATOM 719 N N . SER A 1 95 ? 18.555 14.152 -24.960 1.00 87.00 95 SER A N 1
ATOM 720 C CA . SER A 1 95 ? 19.563 14.379 -26.003 1.00 87.00 95 SER A CA 1
ATOM 721 C C . SER A 1 95 ? 19.736 13.178 -26.932 1.00 87.00 95 SER A C 1
ATOM 723 O O . SER A 1 95 ? 20.762 13.055 -27.599 1.00 87.00 95 SER A O 1
ATOM 725 N N . LEU A 1 96 ? 18.736 12.288 -27.012 1.00 88.75 96 LEU A N 1
ATOM 726 C CA . LEU A 1 96 ? 18.803 11.085 -27.849 1.00 88.75 96 LEU A CA 1
ATOM 727 C C . LEU A 1 96 ? 19.097 11.395 -29.322 1.00 88.75 96 LEU A C 1
ATOM 729 O O . LEU A 1 96 ? 19.880 10.678 -29.936 1.00 88.75 96 LEU A O 1
ATOM 733 N N . SER A 1 97 ? 18.512 12.462 -29.876 1.00 90.00 97 SER A N 1
ATOM 734 C CA . SER A 1 97 ? 18.748 12.887 -31.264 1.00 90.00 97 SER A CA 1
ATOM 735 C C . SER A 1 97 ? 20.186 13.320 -31.537 1.00 90.00 97 SER A C 1
ATOM 737 O O . SER A 1 97 ? 20.629 13.251 -32.678 1.00 90.00 97 SER A O 1
ATOM 739 N N . ASP A 1 98 ? 20.900 13.761 -30.502 1.00 91.31 98 ASP A N 1
ATOM 740 C CA . ASP A 1 98 ? 22.235 14.350 -30.617 1.00 91.31 98 ASP A CA 1
ATOM 741 C C . ASP A 1 98 ? 23.340 13.318 -30.339 1.00 91.31 98 ASP A C 1
ATOM 743 O O . ASP A 1 98 ? 24.534 13.629 -30.407 1.00 91.31 98 ASP A O 1
ATOM 747 N N . ARG A 1 99 ? 22.962 12.077 -30.003 1.00 92.00 99 ARG A N 1
ATOM 748 C CA . ARG A 1 99 ? 23.914 11.008 -29.697 1.00 92.00 99 ARG A CA 1
ATOM 749 C C . ARG A 1 99 ? 24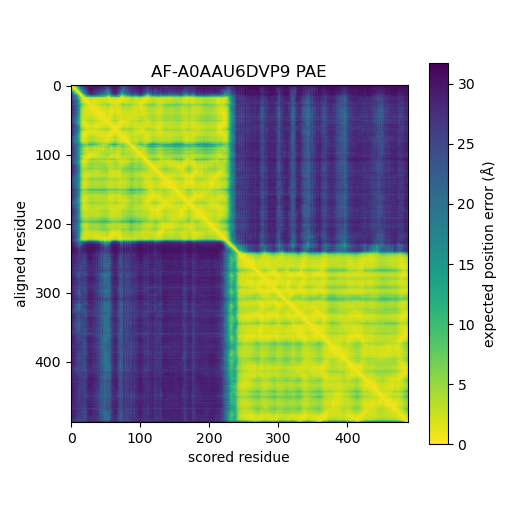.684 10.586 -30.955 1.00 92.00 99 ARG A C 1
ATOM 751 O O . ARG A 1 99 ? 24.085 10.433 -32.022 1.00 92.00 99 ARG A O 1
ATOM 758 N N . PRO A 1 100 ? 25.998 10.315 -30.841 1.00 93.06 100 PRO A N 1
ATOM 759 C CA . PRO A 1 100 ? 26.777 9.772 -31.947 1.00 93.06 100 PRO A CA 1
ATOM 760 C C . PRO A 1 100 ? 26.141 8.505 -32.532 1.00 93.06 100 PRO A C 1
ATOM 762 O O . PRO A 1 100 ? 25.756 7.600 -31.796 1.00 93.06 100 PRO A O 1
ATOM 765 N N . GLY A 1 101 ? 26.043 8.450 -33.861 1.00 92.81 101 GLY A N 1
ATOM 766 C CA . GLY A 1 101 ? 25.462 7.321 -34.591 1.00 92.81 101 GLY A CA 1
ATOM 767 C C . GLY A 1 101 ? 23.937 7.366 -34.746 1.00 92.81 101 GLY A C 1
ATOM 768 O O . GLY A 1 101 ? 23.398 6.564 -35.505 1.00 92.81 101 GLY A O 1
ATOM 769 N N . VAL A 1 102 ? 23.235 8.311 -34.105 1.00 95.94 102 VAL A N 1
ATOM 770 C CA . VAL A 1 102 ? 21.809 8.568 -34.370 1.00 95.94 102 VAL A CA 1
ATOM 771 C C . VAL A 1 102 ? 21.678 9.428 -35.622 1.00 95.94 102 VAL A C 1
ATOM 773 O O . VAL A 1 102 ? 22.175 10.548 -35.687 1.00 95.94 102 VAL A O 1
ATOM 776 N N . LEU A 1 103 ? 21.017 8.884 -36.640 1.00 96.19 103 LEU A N 1
ATOM 777 C CA . LEU A 1 103 ? 20.803 9.544 -37.928 1.00 96.19 103 LEU A CA 1
ATOM 778 C C . LEU A 1 103 ? 19.546 10.413 -37.919 1.00 96.19 103 LEU A C 1
ATOM 780 O O . LEU A 1 103 ? 19.511 11.469 -38.548 1.00 96.19 103 LEU A O 1
ATOM 784 N N . SER A 1 104 ? 18.497 9.955 -37.236 1.00 95.38 104 SER A N 1
ATOM 785 C CA . SER A 1 104 ? 17.245 10.696 -37.095 1.00 95.38 104 SER A CA 1
ATOM 786 C C . SER A 1 104 ? 16.418 10.163 -35.934 1.00 95.38 104 SER A C 1
ATOM 788 O O . SER A 1 104 ? 16.361 8.951 -35.736 1.00 95.38 104 SER A O 1
ATOM 790 N N . LEU A 1 105 ? 15.695 11.055 -35.262 1.00 93.25 105 LEU A N 1
ATOM 791 C CA . LEU A 1 105 ? 14.624 10.727 -34.327 1.00 93.25 105 LEU A CA 1
ATOM 792 C C . LEU A 1 105 ? 13.302 11.227 -34.915 1.00 93.25 105 LEU A C 1
ATOM 794 O O . LEU A 1 105 ? 13.159 12.414 -35.206 1.00 93.25 105 LEU A O 1
ATOM 798 N N . THR A 1 106 ? 12.336 10.329 -35.076 1.00 90.56 106 THR A N 1
ATOM 799 C CA . THR A 1 106 ? 10.954 10.696 -35.404 1.00 90.56 106 THR A CA 1
ATOM 800 C C . THR A 1 106 ? 10.052 10.321 -34.244 1.00 90.56 106 THR A C 1
ATOM 802 O O . THR A 1 106 ? 10.149 9.215 -33.720 1.00 90.56 106 THR A O 1
ATOM 805 N N . SER A 1 107 ? 9.195 11.250 -33.826 1.00 87.88 107 SER A N 1
ATOM 806 C CA . SER A 1 107 ? 8.248 11.038 -32.734 1.00 87.88 107 SER A CA 1
ATOM 807 C C . SER A 1 107 ? 6.822 11.197 -33.241 1.00 87.88 107 SER A C 1
ATOM 809 O O . SER A 1 107 ? 6.524 12.065 -34.065 1.00 87.88 107 SER A O 1
ATOM 811 N N . PHE A 1 108 ? 5.947 10.334 -32.751 1.00 85.94 108 PHE A N 1
ATOM 812 C CA . PHE A 1 108 ? 4.519 10.337 -33.010 1.00 85.94 108 PHE A CA 1
ATOM 813 C C . PHE A 1 108 ? 3.789 10.137 -31.685 1.00 85.94 108 PHE A C 1
ATOM 815 O O . PHE A 1 108 ? 4.208 9.333 -30.856 1.00 85.94 108 PHE A O 1
ATOM 822 N N . GLY A 1 109 ? 2.671 10.835 -31.507 1.00 92.19 109 GLY A N 1
ATOM 823 C CA . GLY A 1 109 ? 1.777 10.664 -30.372 1.00 92.19 109 GLY A CA 1
ATOM 824 C C . GLY A 1 109 ? 0.323 10.721 -30.822 1.00 92.19 109 GLY A C 1
ATOM 825 O O . GLY A 1 109 ? -0.025 11.476 -31.736 1.00 92.19 109 GLY A O 1
ATOM 826 N N . GLY A 1 110 ? -0.518 9.893 -30.213 1.00 94.25 110 GLY A N 1
ATOM 827 C CA . GLY A 1 110 ? -1.908 9.773 -30.616 1.00 94.25 110 GLY A CA 1
ATOM 828 C C . GLY A 1 110 ? -2.778 9.009 -29.632 1.00 94.25 110 GLY A C 1
ATOM 829 O O . GLY A 1 110 ? -2.318 8.498 -28.609 1.00 94.25 110 GLY A O 1
ATOM 830 N N . THR A 1 111 ? -4.060 8.928 -29.965 1.00 94.06 111 THR A N 1
ATOM 831 C CA . THR A 1 111 ? -5.053 8.190 -29.187 1.00 94.06 111 THR A CA 1
ATOM 832 C C . THR A 1 111 ? -5.228 6.774 -29.745 1.00 94.06 111 THR A C 1
ATOM 834 O O . THR A 1 111 ? -5.322 6.595 -30.968 1.00 94.06 111 THR A O 1
ATOM 837 N N . PRO A 1 112 ? -5.269 5.741 -28.883 1.00 94.12 112 PRO A N 1
ATOM 838 C CA . PRO A 1 112 ? -5.603 4.386 -29.308 1.00 94.12 112 PRO A CA 1
ATOM 839 C C . PRO A 1 112 ? -6.985 4.315 -29.954 1.00 94.12 112 PRO A C 1
ATOM 841 O O . PRO A 1 112 ? -7.947 4.910 -29.471 1.00 94.12 112 PRO A O 1
ATOM 844 N N . ALA A 1 113 ? -7.091 3.532 -31.021 1.00 92.12 113 ALA A N 1
ATOM 845 C CA . ALA A 1 113 ? -8.359 3.146 -31.621 1.00 92.12 113 ALA A CA 1
ATOM 846 C C . ALA A 1 113 ? -8.630 1.649 -31.356 1.00 92.12 113 ALA A C 1
ATOM 848 O O . ALA A 1 113 ? -7.701 0.904 -31.029 1.00 92.12 113 ALA A O 1
ATOM 849 N N . PRO A 1 114 ? -9.885 1.175 -31.484 1.00 91.88 114 PRO A N 1
ATOM 850 C CA . PRO A 1 114 ? -10.206 -0.235 -31.284 1.00 91.88 114 PRO A CA 1
ATOM 851 C C . PRO A 1 114 ? -9.333 -1.155 -32.147 1.00 91.88 114 PRO A C 1
ATOM 853 O O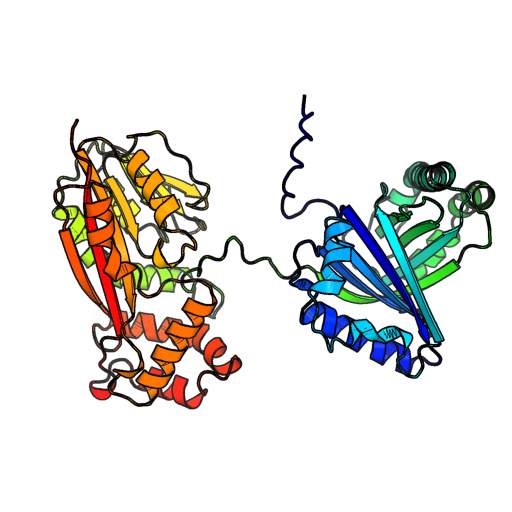 . PRO A 1 114 ? -9.245 -0.983 -33.366 1.00 91.88 114 PRO A O 1
ATOM 856 N N . GLY A 1 115 ? -8.700 -2.139 -31.507 1.00 93.56 115 GLY A N 1
ATOM 857 C CA . GLY A 1 115 ? -7.827 -3.127 -32.141 1.00 93.56 115 GLY A CA 1
ATOM 858 C C . GLY A 1 115 ? -8.480 -4.493 -32.351 1.00 93.56 115 GLY A C 1
ATOM 859 O O . GLY A 1 115 ? -9.663 -4.704 -32.068 1.00 93.56 115 GLY A O 1
ATOM 860 N N . VAL A 1 116 ? -7.699 -5.438 -32.863 1.00 95.06 116 VAL A N 1
ATOM 861 C CA . VAL A 1 116 ? -8.107 -6.836 -33.054 1.00 95.06 116 VAL A CA 1
ATOM 862 C C . VAL A 1 116 ? -7.192 -7.724 -32.227 1.00 95.06 116 VAL A C 1
ATOM 864 O O . VAL A 1 116 ? -5.979 -7.576 -32.295 1.00 95.06 116 VAL A O 1
ATOM 867 N N . GLU A 1 117 ? -7.764 -8.666 -31.486 1.00 95.81 117 GLU A N 1
ATOM 868 C CA . GLU A 1 117 ? -7.017 -9.693 -30.753 1.00 95.81 117 GLU A CA 1
ATOM 869 C C . GLU A 1 117 ? -7.076 -11.014 -31.513 1.00 95.81 117 GLU A C 1
ATOM 871 O O . GLU A 1 117 ? -8.104 -11.357 -32.093 1.00 95.81 117 GLU A O 1
ATOM 876 N N . GLY A 1 118 ? -5.964 -11.729 -31.563 1.00 93.81 118 GLY A N 1
ATOM 877 C CA . GLY A 1 118 ? -5.842 -13.012 -32.237 1.00 93.81 118 GLY A CA 1
ATOM 878 C C . GLY A 1 118 ? -5.979 -14.204 -31.293 1.00 93.81 118 GLY A C 1
ATOM 879 O O . GLY A 1 118 ? -6.109 -14.036 -30.081 1.00 93.81 118 GLY A O 1
ATOM 880 N N . PRO A 1 119 ? -5.923 -15.434 -31.830 1.00 94.19 119 PRO A N 1
ATOM 881 C CA . PRO A 1 119 ? -6.034 -16.646 -31.022 1.00 94.19 119 PRO A CA 1
ATOM 882 C C . PRO A 1 119 ? -4.839 -16.853 -30.077 1.00 94.19 119 PRO A C 1
ATOM 884 O O . PRO A 1 119 ? -4.961 -17.611 -29.122 1.00 94.19 119 PRO A O 1
ATOM 887 N N . ALA A 1 120 ? -3.709 -16.183 -30.327 1.00 93.44 120 ALA A N 1
ATOM 888 C CA . ALA A 1 120 ? -2.500 -16.254 -29.510 1.00 93.44 120 ALA A CA 1
ATOM 889 C C . ALA A 1 120 ? -2.326 -15.022 -28.597 1.00 93.44 120 ALA A C 1
ATOM 891 O O . ALA A 1 120 ? -1.207 -14.668 -28.250 1.00 93.44 120 ALA A O 1
ATOM 892 N N . ALA A 1 121 ? -3.411 -14.332 -28.219 1.00 90.00 121 ALA A N 1
ATOM 893 C CA . ALA A 1 121 ? -3.351 -13.079 -27.451 1.00 90.00 121 ALA A CA 1
ATOM 894 C C . ALA A 1 121 ? -2.588 -13.177 -26.111 1.00 90.00 121 ALA A C 1
ATOM 896 O O . ALA A 1 121 ? -2.090 -12.171 -25.616 1.00 90.00 121 ALA A O 1
ATOM 897 N N . THR A 1 122 ? -2.486 -14.375 -25.528 1.00 89.69 122 THR A N 1
ATOM 898 C CA . THR A 1 122 ? -1.764 -14.633 -24.271 1.00 89.69 122 THR A CA 1
ATOM 899 C C . THR A 1 122 ? -0.314 -15.078 -24.473 1.00 89.69 122 THR A C 1
ATOM 901 O O . THR A 1 122 ? 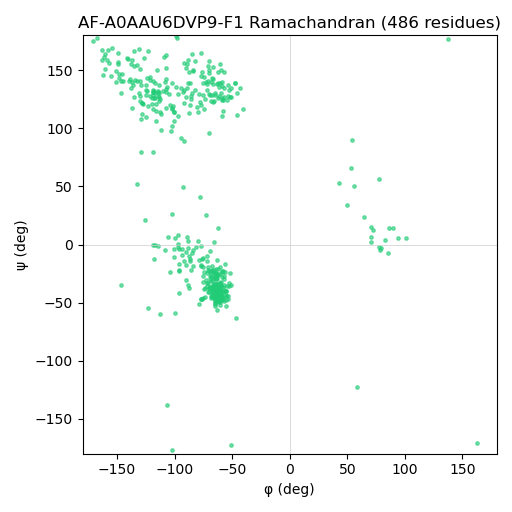0.389 -15.310 -23.492 1.00 89.69 122 THR A O 1
ATOM 904 N N . GLU A 1 123 ? 0.129 -15.270 -25.716 1.00 90.62 123 GLU A N 1
ATOM 905 C CA . GLU A 1 123 ? 1.497 -15.683 -26.030 1.00 90.62 123 GLU A CA 1
ATOM 906 C C . GLU A 1 123 ? 2.429 -14.468 -26.159 1.00 90.62 123 GLU A C 1
ATOM 908 O O . GLU A 1 123 ? 1.998 -13.396 -26.596 1.00 90.62 123 GLU A O 1
ATOM 913 N N . PRO A 1 124 ? 3.718 -14.606 -25.801 1.00 88.44 124 PRO A N 1
ATOM 914 C CA . PRO A 1 124 ? 4.687 -13.538 -25.997 1.00 88.44 124 PRO A CA 1
ATOM 915 C C . PRO A 1 124 ? 4.921 -13.279 -27.497 1.00 88.44 124 PRO A C 1
ATOM 917 O O . PRO A 1 124 ? 4.979 -14.225 -28.289 1.00 88.44 124 PRO A O 1
ATOM 920 N N . PRO A 1 125 ? 5.096 -12.014 -27.913 1.00 93.31 125 PRO A N 1
ATOM 921 C CA . PRO A 1 125 ? 5.342 -11.697 -29.308 1.00 93.31 125 PRO A CA 1
ATOM 922 C C . PRO A 1 125 ? 6.774 -12.049 -29.714 1.00 93.31 125 PRO A C 1
ATOM 924 O O . PRO A 1 125 ? 7.741 -11.640 -29.074 1.00 93.31 125 PRO A O 1
ATOM 927 N N . GLY A 1 126 ? 6.905 -12.792 -30.812 1.00 94.25 126 GLY A N 1
ATOM 928 C CA . GLY A 1 126 ? 8.193 -13.074 -31.444 1.00 94.25 126 GLY A CA 1
ATOM 929 C C . GLY A 1 126 ? 8.570 -12.033 -32.497 1.00 94.25 126 GLY A C 1
ATOM 930 O O . GLY A 1 126 ? 9.752 -11.774 -32.707 1.00 94.25 126 GLY A O 1
ATOM 931 N N . ILE A 1 127 ? 7.579 -11.428 -33.158 1.00 96.12 127 ILE A N 1
ATOM 932 C CA . ILE A 1 127 ? 7.783 -10.400 -34.182 1.00 96.12 127 ILE A CA 1
ATOM 933 C C . ILE A 1 127 ? 6.627 -9.398 -34.174 1.00 96.12 127 ILE A C 1
ATOM 935 O O . ILE A 1 127 ? 5.461 -9.764 -33.987 1.00 96.12 127 ILE A O 1
ATOM 939 N N . MET A 1 128 ? 6.944 -8.129 -34.405 1.00 96.25 128 MET A N 1
ATOM 940 C CA . MET A 1 128 ? 5.962 -7.055 -34.487 1.00 96.25 128 MET A CA 1
ATOM 941 C C . MET A 1 128 ? 6.292 -6.124 -35.643 1.00 96.25 128 MET A C 1
ATOM 943 O O . MET A 1 128 ? 7.445 -5.991 -36.055 1.00 96.25 128 MET A O 1
ATOM 947 N N . SER A 1 129 ? 5.269 -5.438 -36.139 1.00 95.81 129 SER A N 1
ATOM 948 C CA . SER A 1 129 ? 5.439 -4.365 -37.111 1.00 95.81 129 SER A CA 1
ATOM 949 C C . SER A 1 129 ? 4.966 -3.050 -36.514 1.00 95.81 129 SER A C 1
ATOM 951 O O . SER A 1 129 ? 3.907 -2.985 -35.900 1.00 95.81 129 SER A O 1
ATOM 953 N N . VAL A 1 130 ? 5.707 -1.977 -36.759 1.00 95.56 130 VAL A N 1
ATOM 954 C CA . VAL A 1 130 ? 5.213 -0.607 -36.599 1.00 95.56 130 VAL A CA 1
ATOM 955 C C . VAL A 1 130 ? 4.894 -0.094 -37.997 1.00 95.56 130 VAL A C 1
ATOM 957 O O . VAL A 1 130 ? 5.802 0.203 -38.770 1.00 95.56 130 VAL A O 1
ATOM 960 N N . ALA A 1 131 ? 3.610 -0.078 -38.351 1.00 95.12 131 ALA A N 1
ATOM 961 C CA . ALA A 1 131 ? 3.126 0.294 -39.678 1.00 95.12 131 ALA A CA 1
ATOM 962 C C . ALA A 1 131 ? 2.552 1.714 -39.651 1.00 95.12 131 ALA A C 1
ATOM 964 O O . ALA A 1 131 ? 1.400 1.909 -39.252 1.00 95.12 131 ALA A O 1
ATOM 965 N N . LYS A 1 132 ? 3.349 2.699 -40.067 1.00 95.44 132 LYS A N 1
ATOM 966 C CA . LYS A 1 132 ? 2.980 4.119 -40.106 1.00 95.44 132 LYS A CA 1
ATOM 967 C C . LYS A 1 132 ? 2.413 4.478 -41.478 1.00 95.44 132 LYS A C 1
ATOM 969 O O . LYS A 1 132 ? 3.013 4.174 -42.507 1.00 95.44 132 LYS A O 1
ATOM 974 N N . ARG A 1 133 ? 1.263 5.149 -41.495 1.00 96.31 133 ARG A N 1
ATOM 975 C CA . ARG A 1 133 ? 0.546 5.567 -42.706 1.00 96.31 133 ARG A CA 1
ATOM 976 C C . ARG A 1 133 ? 0.164 7.037 -42.591 1.00 96.31 133 ARG A C 1
ATOM 978 O O . ARG A 1 133 ? -0.399 7.458 -41.579 1.00 96.31 133 ARG A O 1
ATOM 985 N N . ARG A 1 134 ? 0.469 7.820 -43.625 1.00 96.50 134 ARG A N 1
ATOM 986 C CA . ARG A 1 134 ? 0.038 9.221 -43.733 1.00 96.50 134 ARG A CA 1
ATOM 987 C C . ARG A 1 134 ? -1.316 9.264 -44.421 1.00 96.50 134 ARG A C 1
ATOM 989 O O . ARG A 1 134 ? -1.515 8.593 -45.428 1.00 96.50 134 ARG A O 1
ATOM 996 N N . VAL A 1 135 ? -2.234 10.045 -43.872 1.00 97.00 135 VAL A N 1
ATOM 997 C CA . VAL A 1 135 ? -3.605 10.174 -44.374 1.00 97.00 135 VAL A CA 1
ATOM 998 C C . VAL A 1 135 ? -4.029 11.639 -44.417 1.00 97.00 135 VAL A C 1
ATOM 1000 O O . VAL A 1 135 ? -3.367 12.510 -43.853 1.00 97.00 135 VAL A O 1
ATOM 1003 N N . ALA A 1 136 ? -5.136 11.927 -45.102 1.00 94.75 136 ALA A N 1
ATOM 1004 C CA . ALA A 1 136 ? -5.611 13.298 -45.296 1.00 94.75 136 ALA A CA 1
ATOM 1005 C C . ALA A 1 136 ? -6.148 13.953 -44.009 1.00 94.75 136 ALA A C 1
ATOM 1007 O O . ALA A 1 136 ? -6.175 15.177 -43.905 1.00 94.75 136 ALA A O 1
ATOM 1008 N N . GLY A 1 137 ? -6.571 13.150 -43.029 1.00 94.12 137 GLY A N 1
ATOM 1009 C CA . GLY A 1 137 ? -7.082 13.626 -41.750 1.00 94.12 137 GLY A CA 1
ATOM 1010 C C . GLY A 1 137 ? -7.877 12.560 -40.999 1.00 94.12 137 GLY A C 1
ATOM 1011 O O . GLY A 1 137 ? -7.943 11.395 -41.397 1.00 94.12 137 GLY A O 1
ATOM 1012 N N . HIS A 1 138 ? -8.527 12.988 -39.918 1.00 94.69 138 HIS A N 1
ATOM 1013 C CA . HIS A 1 138 ? -9.228 12.121 -38.968 1.00 94.69 138 HIS A CA 1
ATOM 1014 C C . HIS A 1 138 ? -10.243 11.157 -39.592 1.00 94.69 138 HIS A C 1
ATOM 1016 O O . HIS A 1 138 ? -10.420 10.049 -39.094 1.00 94.69 138 HIS A O 1
ATOM 1022 N N . GLU A 1 139 ? -10.945 11.571 -40.647 1.00 96.38 139 GLU A N 1
ATOM 1023 C CA . GLU A 1 139 ? -11.918 10.716 -41.329 1.00 96.38 139 GLU A CA 1
ATOM 1024 C C . GLU A 1 139 ? -11.234 9.514 -41.988 1.00 96.38 139 GLU A C 1
ATOM 1026 O O . GLU A 1 139 ? -11.601 8.375 -41.709 1.00 96.38 139 GLU A O 1
ATOM 1031 N N . SER A 1 140 ? -10.173 9.755 -42.760 1.00 96.94 140 SER A N 1
ATOM 1032 C CA . SER A 1 140 ? -9.363 8.704 -43.378 1.00 96.94 140 SER A CA 1
ATOM 1033 C C . SER A 1 140 ? -8.673 7.816 -42.336 1.00 96.94 140 SER A C 1
ATOM 1035 O O . SER A 1 140 ? -8.648 6.598 -42.494 1.00 96.94 140 SER A O 1
ATOM 1037 N N . ALA A 1 141 ? -8.169 8.392 -41.236 1.00 96.00 141 ALA A N 1
ATOM 1038 C CA . ALA A 1 141 ? -7.574 7.617 -40.144 1.00 96.00 141 ALA A CA 1
ATOM 1039 C C . ALA A 1 141 ? -8.595 6.683 -39.467 1.00 96.00 141 ALA A C 1
ATOM 1041 O O . ALA A 1 141 ? -8.303 5.515 -39.206 1.00 96.00 141 ALA A O 1
ATOM 1042 N N . ARG A 1 142 ? -9.817 7.174 -39.215 1.00 96.44 142 ARG A N 1
ATOM 1043 C CA . ARG A 1 142 ? -10.911 6.352 -38.677 1.00 96.44 142 ARG A CA 1
ATOM 1044 C C . ARG A 1 142 ? -11.373 5.292 -39.672 1.00 96.44 142 ARG A C 1
ATOM 1046 O O . ARG A 1 142 ? -11.669 4.180 -39.249 1.00 96.44 142 ARG A O 1
ATOM 1053 N N . ALA A 1 143 ? -11.389 5.601 -40.968 1.00 96.62 143 ALA A N 1
ATOM 1054 C CA . ALA A 1 143 ? -11.693 4.623 -42.008 1.00 96.62 143 ALA A CA 1
ATOM 1055 C C . ALA A 1 143 ? -10.658 3.482 -42.034 1.00 96.62 143 ALA A C 1
ATOM 1057 O O . ALA A 1 143 ? -11.047 2.318 -42.086 1.00 96.62 143 ALA A O 1
ATOM 1058 N N . LEU A 1 144 ? -9.359 3.780 -41.880 1.00 96.50 144 LEU A N 1
ATOM 1059 C CA . LEU A 1 144 ? -8.320 2.748 -41.731 1.00 96.50 144 LEU A CA 1
ATOM 1060 C C . LEU A 1 144 ? -8.538 1.864 -40.493 1.00 96.50 144 LEU A C 1
ATOM 1062 O O . LEU A 1 144 ? -8.404 0.642 -40.583 1.00 96.50 144 LEU A O 1
ATOM 1066 N N . ALA A 1 145 ? -8.910 2.457 -39.353 1.00 95.31 145 ALA A N 1
ATOM 1067 C CA . ALA A 1 145 ? -9.269 1.692 -38.157 1.00 95.31 145 ALA A CA 1
ATOM 1068 C C . ALA A 1 145 ? -10.511 0.807 -38.393 1.00 95.31 145 ALA A C 1
ATOM 1070 O O . ALA A 1 145 ? -10.543 -0.341 -37.951 1.00 95.31 145 ALA A O 1
ATOM 1071 N N . GLY A 1 146 ? -11.501 1.306 -39.142 1.00 95.44 146 GLY A N 1
ATOM 1072 C CA . GLY A 1 146 ? -12.680 0.549 -39.573 1.00 95.44 146 GLY A CA 1
ATOM 1073 C C . GLY A 1 146 ? -12.320 -0.668 -40.428 1.00 95.44 146 GLY A C 1
ATOM 1074 O O . GLY A 1 146 ? -12.716 -1.781 -40.094 1.00 95.44 146 GLY A O 1
ATOM 1075 N N . LEU A 1 147 ? -11.471 -0.495 -41.446 1.00 95.00 147 LEU A N 1
ATOM 1076 C CA . LEU A 1 147 ? -10.980 -1.601 -42.284 1.00 95.00 147 LEU A CA 1
ATOM 1077 C C . LEU A 1 147 ? -10.233 -2.667 -41.462 1.00 95.00 147 LEU A C 1
ATOM 1079 O O . LEU A 1 147 ? -10.323 -3.869 -41.740 1.00 95.00 147 LEU A O 1
ATOM 1083 N N . LEU A 1 148 ? -9.495 -2.258 -40.421 1.00 94.62 148 LEU A N 1
ATOM 1084 C CA . LEU A 1 148 ? -8.862 -3.198 -39.494 1.00 94.62 148 LEU A CA 1
ATOM 1085 C C . LEU A 1 148 ? -9.905 -4.016 -38.714 1.00 94.62 148 LEU A C 1
ATOM 1087 O O . LEU A 1 148 ? -9.722 -5.226 -38.577 1.00 94.62 148 LEU A O 1
ATOM 1091 N N . GLN A 1 149 ? -10.991 -3.389 -38.255 1.00 94.06 149 GLN A N 1
ATOM 1092 C CA . GLN A 1 149 ? -12.088 -4.071 -37.561 1.00 94.06 149 GLN A CA 1
ATOM 1093 C C . GLN A 1 149 ? -12.872 -5.014 -38.477 1.00 94.06 149 GLN A C 1
ATOM 1095 O O . GLN A 1 149 ? -13.100 -6.163 -38.104 1.00 94.06 149 GLN A O 1
ATOM 1100 N N . GLU A 1 150 ? -13.220 -4.577 -39.688 1.00 92.38 150 GLU A N 1
ATOM 1101 C CA . GLU A 1 150 ? -13.932 -5.392 -40.688 1.00 92.38 150 GLU A CA 1
ATOM 1102 C C . GLU A 1 150 ? -13.140 -6.646 -41.067 1.00 92.38 150 GLU A C 1
ATOM 1104 O O . GLU A 1 150 ? -13.674 -7.748 -41.178 1.00 92.38 150 GLU A O 1
ATOM 1109 N N . SER A 1 151 ? -11.822 -6.502 -41.198 1.00 90.38 151 SER A N 1
ATOM 1110 C CA . SER A 1 151 ? -10.928 -7.635 -41.436 1.00 90.38 151 SER A CA 1
ATOM 1111 C C . SER A 1 151 ? -10.642 -8.465 -40.174 1.00 90.38 151 SER A C 1
ATOM 1113 O O . SER A 1 151 ? -9.945 -9.477 -40.252 1.00 90.38 151 SER A O 1
ATOM 1115 N N . GLY A 1 152 ? -11.188 -8.084 -39.016 1.00 88.50 152 GLY A N 1
ATOM 1116 C CA . GLY A 1 152 ? -10.987 -8.754 -37.736 1.00 88.50 152 GLY A CA 1
ATOM 1117 C C . GLY A 1 152 ? -11.499 -10.194 -37.710 1.00 88.50 152 GLY A C 1
ATOM 1118 O O . GLY A 1 152 ? -10.853 -11.049 -37.108 1.00 88.50 152 GLY A O 1
ATOM 1119 N N . ASP A 1 153 ? -12.590 -10.502 -38.413 1.00 87.81 153 ASP A N 1
ATOM 1120 C CA . ASP A 1 153 ? -13.244 -11.819 -38.371 1.00 87.81 153 ASP A CA 1
ATOM 1121 C C . ASP A 1 153 ? -12.318 -12.983 -38.714 1.00 87.81 153 ASP A C 1
ATOM 1123 O O . ASP A 1 153 ? -12.418 -14.059 -38.117 1.00 87.81 153 ASP A O 1
ATOM 1127 N N . TRP A 1 154 ? -11.437 -12.809 -39.700 1.00 92.19 154 TRP A N 1
ATOM 1128 C CA . TRP A 1 154 ? -10.482 -13.849 -40.072 1.00 92.19 154 TRP A CA 1
ATOM 1129 C C . TRP A 1 154 ? -9.186 -13.755 -39.267 1.00 92.19 154 TRP A C 1
ATOM 1131 O O . TRP A 1 154 ? -8.631 -14.793 -38.909 1.00 92.19 154 TRP A O 1
ATOM 1141 N N . LYS A 1 155 ? -8.740 -12.539 -38.924 1.00 93.19 155 LYS A N 1
ATOM 1142 C CA . LYS A 1 155 ? -7.524 -12.302 -38.129 1.00 93.19 155 LYS A CA 1
ATOM 1143 C C . LYS A 1 155 ? -7.635 -12.913 -36.735 1.00 93.19 155 LYS A C 1
ATOM 1145 O O . LYS A 1 155 ? -6.719 -13.607 -36.309 1.00 93.19 155 LYS A O 1
ATOM 1150 N N . ARG A 1 156 ? -8.803 -12.784 -36.090 1.00 93.44 156 ARG A N 1
ATOM 1151 C CA . ARG A 1 156 ? -9.152 -13.413 -34.796 1.00 93.44 156 ARG A CA 1
ATOM 1152 C C . ARG A 1 156 ? -9.013 -14.939 -34.787 1.00 93.44 156 ARG A C 1
ATOM 1154 O O . ARG A 1 156 ? -8.992 -15.546 -33.724 1.00 93.44 156 ARG A O 1
ATOM 1161 N N . ARG A 1 157 ? -8.939 -15.571 -35.962 1.00 93.81 157 ARG A N 1
ATOM 1162 C CA . ARG A 1 157 ? -8.804 -17.025 -36.139 1.00 93.81 157 ARG A CA 1
ATOM 1163 C C . ARG A 1 157 ? -7.499 -17.428 -36.825 1.00 93.81 157 ARG A C 1
ATOM 1165 O O . ARG A 1 157 ? -7.293 -18.618 -37.047 1.00 93.81 157 ARG A O 1
ATOM 1172 N N . HIS A 1 158 ? -6.640 -16.476 -37.196 1.00 95.50 158 HIS A N 1
ATOM 1173 C CA . HIS A 1 158 ? -5.403 -16.790 -37.900 1.00 95.50 158 HIS A CA 1
ATOM 1174 C C . HIS A 1 158 ? -4.351 -17.312 -36.908 1.00 95.50 158 HIS A C 1
ATOM 1176 O O . HIS A 1 158 ? -4.005 -16.591 -35.969 1.00 95.50 158 HIS A O 1
ATOM 1182 N N . PRO A 1 159 ? -3.806 -18.527 -37.101 1.00 96.75 159 PRO A N 1
ATOM 1183 C CA . PRO A 1 159 ? -2.798 -19.088 -36.206 1.00 96.75 159 PRO A CA 1
ATOM 1184 C C . PRO A 1 159 ? -1.600 -18.154 -36.009 1.00 96.75 159 PRO A C 1
ATOM 1186 O O . PRO A 1 159 ? -1.119 -17.535 -36.961 1.00 96.75 159 PRO A O 1
ATOM 1189 N N . GLY A 1 160 ? -1.139 -18.038 -34.764 1.00 95.69 160 GLY A N 1
ATOM 1190 C CA . GLY A 1 160 ? 0.033 -17.242 -34.397 1.00 95.69 160 GLY A CA 1
ATOM 1191 C C . GLY A 1 160 ? -0.132 -15.719 -34.475 1.00 95.69 160 GLY A C 1
ATOM 1192 O O . GLY A 1 160 ? 0.832 -15.005 -34.212 1.00 95.69 160 GLY A O 1
ATOM 1193 N N . PHE A 1 161 ? -1.318 -15.202 -34.817 1.00 97.69 161 PHE A N 1
ATOM 1194 C CA . PHE A 1 161 ? -1.638 -13.780 -34.672 1.00 97.69 161 PHE A CA 1
ATOM 1195 C C . PHE A 1 161 ? -1.972 -13.472 -33.204 1.00 97.69 161 PHE A C 1
ATOM 1197 O O . PHE A 1 161 ? -2.792 -14.168 -32.600 1.00 97.69 161 PHE A O 1
ATOM 1204 N N . ILE A 1 162 ? -1.341 -12.444 -32.633 1.00 96.81 162 ILE A N 1
ATOM 1205 C CA . ILE A 1 1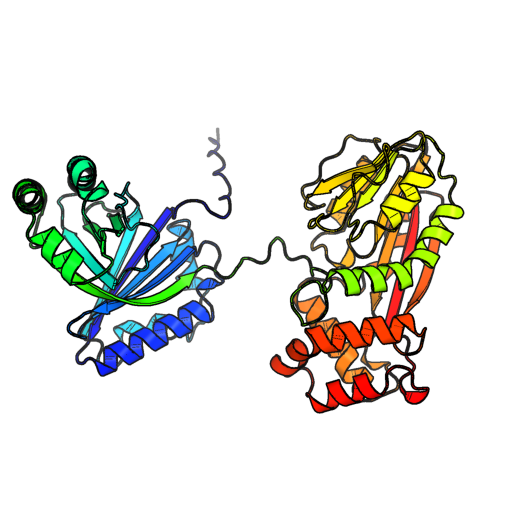62 ? -1.509 -12.056 -31.222 1.00 96.81 162 ILE A CA 1
ATOM 1206 C C . ILE A 1 162 ? -2.477 -10.883 -31.122 1.00 96.81 162 ILE A C 1
ATOM 1208 O O . ILE A 1 162 ? -3.512 -10.982 -30.470 1.00 96.81 162 ILE A O 1
ATOM 1212 N N . SER A 1 163 ? -2.160 -9.764 -31.773 1.00 96.56 163 SER A N 1
ATOM 1213 C CA . SER A 1 163 ? -3.019 -8.579 -31.781 1.00 96.56 163 SER A CA 1
ATOM 1214 C C . SER A 1 163 ? -2.643 -7.606 -32.898 1.00 96.56 163 SER A C 1
ATOM 1216 O O . SER A 1 163 ? -1.584 -7.729 -33.508 1.00 96.56 163 SER A O 1
ATOM 1218 N N . ALA A 1 164 ? -3.512 -6.632 -33.167 1.00 96.19 164 ALA A N 1
ATOM 1219 C CA . ALA A 1 164 ? -3.233 -5.427 -33.940 1.00 96.19 164 ALA A CA 1
ATOM 1220 C C . ALA A 1 164 ? -3.866 -4.222 -33.248 1.00 96.19 164 ALA A C 1
ATOM 1222 O O . ALA A 1 164 ? -5.088 -4.165 -33.095 1.00 96.19 164 ALA A O 1
ATOM 1223 N N . GLN A 1 165 ? -3.028 -3.276 -32.832 1.00 95.12 165 GLN A N 1
ATOM 1224 C CA . GLN A 1 165 ? -3.436 -2.121 -32.035 1.00 95.12 165 GLN A CA 1
ATOM 1225 C C . GLN A 1 165 ? -3.204 -0.824 -32.825 1.00 95.12 165 GLN A C 1
ATOM 1227 O O . GLN A 1 165 ? -2.050 -0.422 -33.006 1.00 95.12 165 GLN A O 1
ATOM 1232 N N . PRO A 1 166 ? -4.268 -0.175 -33.327 1.00 95.75 166 PRO A N 1
ATOM 1233 C CA . PRO A 1 166 ? -4.147 1.077 -34.055 1.00 95.75 166 PRO A CA 1
ATOM 1234 C C . PRO A 1 166 ? -4.081 2.297 -33.128 1.00 95.75 166 PRO A C 1
ATOM 1236 O O . PRO A 1 166 ? -4.680 2.325 -32.054 1.00 95.75 166 PRO A O 1
ATOM 1239 N N . CYS A 1 167 ? -3.392 3.338 -33.584 1.00 95.81 167 CYS A N 1
ATOM 1240 C CA . CYS A 1 167 ? -3.292 4.643 -32.942 1.00 95.81 167 CYS A CA 1
ATOM 1241 C C . CYS A 1 167 ? -3.424 5.751 -33.997 1.00 95.81 167 CYS A C 1
ATOM 1243 O O . CYS A 1 167 ? -2.894 5.622 -35.106 1.00 95.81 167 CYS A O 1
ATOM 1245 N N . ILE A 1 168 ? -4.134 6.829 -33.664 1.00 95.94 168 ILE A N 1
ATOM 1246 C CA . ILE A 1 168 ? -4.393 7.968 -34.556 1.00 95.94 168 ILE A CA 1
ATOM 1247 C C . ILE A 1 168 ? -3.789 9.227 -33.933 1.00 95.94 168 ILE A C 1
ATOM 1249 O O . ILE A 1 168 ? -4.067 9.526 -32.771 1.00 95.94 168 ILE A O 1
ATOM 1253 N N . SER A 1 169 ? -2.977 9.975 -34.688 1.00 93.00 169 SER A N 1
ATOM 1254 C CA . SER A 1 169 ? -2.427 11.251 -34.208 1.00 93.00 169 SER A CA 1
ATOM 1255 C C . SER A 1 169 ? -3.531 12.251 -33.876 1.00 93.00 169 SER A C 1
ATOM 1257 O O . SER A 1 169 ? -4.619 12.217 -34.446 1.00 93.00 169 SER A O 1
ATOM 1259 N N . LEU A 1 170 ? -3.231 13.199 -32.991 1.00 89.38 170 LEU A N 1
ATOM 1260 C CA . LEU A 1 170 ? -4.186 14.231 -32.566 1.00 89.38 170 LEU A CA 1
ATOM 1261 C C . LEU A 1 170 ? -4.642 15.164 -33.695 1.00 89.38 170 LEU A C 1
ATOM 1263 O O . LEU A 1 170 ? -5.737 15.714 -33.644 1.00 89.38 170 LEU A O 1
ATOM 1267 N N . ASP A 1 171 ? -3.813 15.347 -34.722 1.00 90.50 171 ASP A N 1
ATOM 1268 C CA . ASP A 1 171 ? -4.175 16.078 -35.941 1.00 90.50 171 ASP A CA 1
ATOM 1269 C C . ASP A 1 171 ? -4.899 15.186 -36.975 1.00 90.50 171 ASP A C 1
ATOM 1271 O O . ASP A 1 171 ? -5.412 15.673 -37.985 1.00 90.50 171 ASP A O 1
ATOM 1275 N N . GLY A 1 172 ? -4.968 13.877 -36.717 1.00 93.06 172 GLY A N 1
ATOM 1276 C CA . GLY A 1 172 ? -5.578 12.859 -37.562 1.00 93.06 172 GLY A CA 1
ATOM 1277 C C . GLY A 1 172 ? -4.820 12.554 -38.849 1.00 93.06 172 GLY A C 1
ATOM 1278 O O . GLY A 1 172 ? -5.346 11.815 -39.676 1.00 93.06 172 GLY A O 1
ATOM 1279 N N . THR A 1 173 ? -3.628 13.114 -39.064 1.00 95.25 173 THR A N 1
ATOM 1280 C CA . THR A 1 173 ? -2.878 12.962 -40.326 1.00 95.25 173 THR A CA 1
ATOM 1281 C C . THR A 1 173 ? -1.991 11.720 -40.363 1.00 95.25 173 THR A C 1
ATOM 1283 O O . THR A 1 173 ? -1.451 11.368 -41.414 1.00 95.25 173 THR A O 1
ATOM 1286 N N . THR A 1 174 ? -1.828 11.041 -39.227 1.00 95.12 174 THR A N 1
ATOM 1287 C CA . THR A 1 174 ? -0.996 9.846 -39.095 1.00 95.12 174 THR A CA 1
ATOM 1288 C C . THR A 1 174 ? -1.773 8.733 -38.409 1.00 95.12 174 THR A C 1
ATOM 1290 O O . THR A 1 174 ? -2.332 8.909 -37.327 1.00 95.12 174 THR A O 1
ATOM 1293 N N . TYR A 1 175 ? -1.776 7.569 -39.046 1.00 96.44 175 TYR A N 1
ATOM 1294 C CA . TYR A 1 175 ? -2.311 6.326 -38.512 1.00 96.44 175 TYR A CA 1
ATOM 1295 C C . TYR A 1 175 ? -1.156 5.346 -38.323 1.00 96.44 175 TYR A C 1
ATOM 1297 O O . TYR A 1 175 ? -0.394 5.093 -39.257 1.00 96.44 175 TYR A O 1
ATOM 1305 N N . VAL A 1 176 ? -1.027 4.778 -37.129 1.00 96.19 176 VAL A N 1
ATOM 1306 C CA . VAL A 1 176 ? -0.035 3.742 -36.833 1.00 96.19 176 VAL A CA 1
ATOM 1307 C C . VAL A 1 176 ? -0.767 2.475 -36.442 1.00 96.19 176 VAL A C 1
ATOM 1309 O O . VAL A 1 176 ? -1.585 2.498 -35.531 1.00 96.19 176 VAL A O 1
ATOM 1312 N N . ASN A 1 177 ? -0.466 1.363 -37.106 1.00 95.62 177 ASN A N 1
ATOM 1313 C CA . ASN A 1 177 ? -0.904 0.045 -36.664 1.00 95.62 177 ASN A CA 1
ATOM 1314 C C . ASN A 1 177 ? 0.275 -0.729 -36.076 1.00 95.62 177 ASN A C 1
ATOM 1316 O O . ASN A 1 177 ? 1.352 -0.764 -36.672 1.00 95.62 177 ASN A O 1
ATOM 1320 N N . TYR A 1 178 ? 0.039 -1.380 -34.941 1.00 96.19 178 TYR A N 1
ATOM 1321 C CA . TYR A 1 178 ? 1.022 -2.186 -34.225 1.00 96.19 178 TYR A CA 1
ATOM 1322 C C . TYR A 1 178 ? 0.559 -3.650 -34.129 1.00 96.19 178 TYR A C 1
ATOM 1324 O O . TYR A 1 178 ? -0.051 -4.037 -33.127 1.00 96.19 178 TYR A O 1
ATOM 1332 N N . PRO A 1 179 ? 0.727 -4.454 -35.199 1.00 96.88 179 PRO A N 1
ATOM 1333 C CA . PRO A 1 179 ? 0.432 -5.879 -35.168 1.00 96.88 179 PRO A CA 1
ATOM 1334 C C . PRO A 1 179 ? 1.579 -6.725 -34.611 1.00 96.88 179 PRO A C 1
ATOM 1336 O O . PRO A 1 179 ? 2.756 -6.402 -34.786 1.00 96.88 179 PRO A O 1
ATOM 1339 N N . GLN A 1 180 ? 1.204 -7.830 -33.972 1.00 97.88 180 GLN A N 1
ATOM 1340 C CA . GLN A 1 180 ? 2.091 -8.738 -33.254 1.00 97.88 180 GLN A CA 1
ATOM 1341 C C . GLN A 1 180 ? 1.796 -10.195 -33.630 1.00 97.88 180 GLN A C 1
ATOM 1343 O O . GLN A 1 180 ? 0.630 -10.597 -33.746 1.00 97.88 180 GLN A O 1
ATOM 1348 N N . TRP A 1 181 ? 2.853 -10.992 -33.773 1.00 98.19 181 TRP A N 1
ATOM 1349 C CA . TRP A 1 181 ? 2.787 -12.426 -34.044 1.00 98.19 181 TRP A CA 1
ATOM 1350 C C . TRP A 1 181 ? 3.770 -13.192 -33.158 1.00 98.19 181 TRP A C 1
ATOM 1352 O O . TRP A 1 181 ? 4.807 -12.667 -32.752 1.00 98.19 181 TRP A O 1
ATOM 1362 N N . VAL A 1 182 ? 3.466 -14.461 -32.896 1.00 96.88 182 VAL A N 1
ATOM 1363 C CA . VAL A 1 182 ? 4.301 -15.343 -32.056 1.00 96.88 182 VAL A CA 1
ATOM 1364 C C . VAL A 1 182 ? 5.652 -15.680 -32.698 1.00 96.88 182 VAL A C 1
ATOM 1366 O O . VAL A 1 182 ? 6.595 -16.039 -32.003 1.00 96.88 182 VAL A O 1
ATOM 1369 N N . SER A 1 183 ? 5.771 -15.573 -34.027 1.00 95.88 183 SER A N 1
ATOM 1370 C CA . SER A 1 183 ? 7.002 -15.874 -34.766 1.00 95.88 183 SER A CA 1
ATOM 1371 C C . SER A 1 183 ? 7.027 -15.239 -36.159 1.00 95.88 183 SER A C 1
ATOM 1373 O O . SER A 1 183 ? 5.988 -14.863 -36.710 1.00 95.88 183 SER A O 1
ATOM 1375 N N . GLU A 1 184 ? 8.216 -15.171 -36.766 1.00 94.94 184 GLU A N 1
ATOM 1376 C CA . GLU A 1 184 ? 8.379 -14.729 -38.157 1.00 94.94 184 GLU A CA 1
ATOM 1377 C C . GLU A 1 184 ? 7.616 -15.627 -39.146 1.00 94.94 184 GLU A C 1
ATOM 1379 O O . GLU A 1 184 ? 7.027 -15.131 -40.105 1.00 94.94 184 GLU A O 1
ATOM 1384 N N . ASP A 1 185 ? 7.549 -16.936 -38.898 1.00 96.44 185 ASP A N 1
ATOM 1385 C CA . ASP A 1 185 ? 6.786 -17.860 -39.744 1.00 96.44 185 ASP A CA 1
ATOM 1386 C C . ASP A 1 185 ? 5.276 -17.600 -39.663 1.00 96.44 185 ASP A C 1
ATOM 1388 O O . ASP A 1 185 ? 4.591 -17.620 -40.689 1.00 96.44 185 ASP A O 1
ATOM 1392 N N . ALA A 1 186 ? 4.756 -17.281 -38.472 1.00 96.38 186 ALA A N 1
ATOM 1393 C CA . ALA A 1 186 ? 3.362 -16.873 -38.308 1.00 96.38 186 ALA A CA 1
ATOM 1394 C C . ALA A 1 186 ? 3.068 -15.570 -39.068 1.00 96.38 186 ALA A C 1
ATOM 1396 O O . ALA A 1 186 ? 2.047 -15.477 -39.755 1.00 96.38 186 ALA A O 1
ATOM 1397 N N . PHE A 1 187 ? 3.984 -14.598 -39.015 1.00 96.12 187 PHE A N 1
ATOM 1398 C CA . PHE A 1 187 ? 3.902 -13.373 -39.811 1.00 96.12 187 PHE A CA 1
ATOM 1399 C C . PHE A 1 187 ? 3.915 -13.663 -41.321 1.00 96.12 187 PHE A C 1
ATOM 1401 O O . PHE A 1 187 ? 3.036 -13.195 -42.044 1.00 96.12 187 PHE A O 1
ATOM 1408 N N . ARG A 1 188 ? 4.856 -14.474 -41.818 1.00 95.44 188 ARG A N 1
ATOM 1409 C CA . ARG A 1 188 ? 4.938 -14.835 -43.246 1.00 95.44 188 ARG A CA 1
ATOM 1410 C C . ARG A 1 188 ? 3.681 -15.561 -43.722 1.00 95.44 188 ARG A C 1
ATOM 1412 O O . ARG A 1 188 ? 3.153 -15.221 -44.780 1.00 95.44 188 ARG A O 1
ATOM 1419 N N . SER A 1 189 ? 3.169 -16.505 -42.928 1.00 96.06 189 SER A N 1
ATOM 1420 C CA . SER A 1 189 ? 1.900 -17.192 -43.201 1.00 96.06 189 SER A CA 1
ATOM 1421 C C . SER A 1 189 ? 0.734 -16.206 -43.272 1.00 96.06 189 SER A C 1
ATOM 1423 O O . SER A 1 189 ? -0.074 -16.282 -44.193 1.00 96.06 189 SER A O 1
ATOM 1425 N N . TYR A 1 190 ? 0.669 -15.263 -42.331 1.00 94.75 190 TYR A N 1
ATOM 1426 C CA . TYR A 1 190 ? -0.355 -14.222 -42.303 1.00 94.75 190 TYR A CA 1
ATOM 1427 C C . TYR A 1 190 ? -0.288 -13.322 -43.544 1.00 94.75 190 TYR A C 1
ATOM 1429 O O . TYR A 1 190 ? -1.315 -12.998 -44.139 1.00 94.75 190 TYR A O 1
ATOM 1437 N N . MET A 1 191 ? 0.918 -12.935 -43.967 1.00 93.38 191 MET A N 1
ATOM 1438 C CA . MET A 1 191 ? 1.114 -12.098 -45.152 1.00 93.38 191 MET A CA 1
ATOM 1439 C C . MET A 1 191 ? 0.772 -12.824 -46.456 1.00 93.38 191 MET A C 1
ATOM 1441 O O . MET A 1 191 ? 0.312 -12.176 -47.396 1.00 93.38 191 MET A O 1
ATOM 1445 N N . ALA A 1 192 ? 0.968 -14.145 -46.504 1.00 94.56 192 ALA A N 1
ATOM 1446 C CA . ALA A 1 192 ? 0.623 -14.989 -47.645 1.00 94.56 192 ALA A CA 1
ATOM 1447 C C . ALA A 1 192 ? -0.886 -15.284 -47.764 1.00 94.56 192 ALA A C 1
ATOM 1449 O O . ALA A 1 192 ? -1.326 -15.788 -48.799 1.00 94.56 192 ALA A O 1
ATOM 1450 N N . ASP A 1 193 ? -1.686 -14.980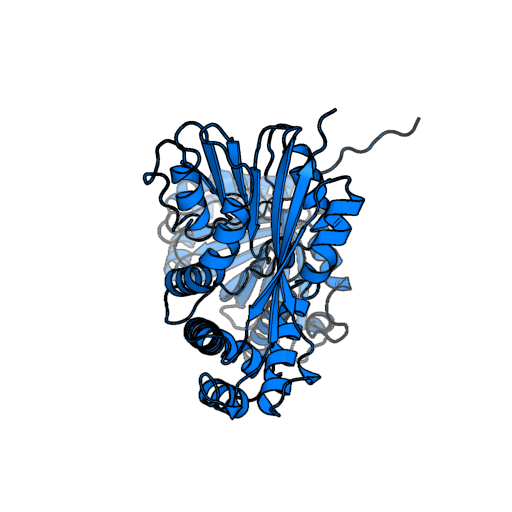 -46.736 1.00 93.19 193 ASP A N 1
ATOM 1451 C CA . ASP A 1 193 ? -3.132 -15.183 -46.768 1.00 93.19 193 ASP A CA 1
ATOM 1452 C C . ASP A 1 193 ? -3.792 -14.263 -47.821 1.00 93.19 193 ASP A C 1
ATOM 1454 O O . ASP A 1 193 ? -3.675 -13.035 -47.727 1.00 93.19 193 ASP A O 1
ATOM 1458 N N . PRO A 1 194 ? -4.543 -14.797 -48.805 1.00 91.75 194 PRO A N 1
ATOM 1459 C CA . PRO A 1 194 ? -5.183 -13.983 -49.843 1.00 91.75 194 PRO A CA 1
ATOM 1460 C C . PRO A 1 194 ? -6.127 -12.902 -49.298 1.00 91.75 194 PRO A C 1
ATOM 1462 O O . PRO A 1 194 ? -6.310 -11.857 -49.928 1.00 91.75 194 PRO A O 1
ATOM 1465 N N . ARG A 1 195 ? -6.709 -13.116 -48.109 1.00 91.25 195 ARG A N 1
ATOM 1466 C CA . ARG A 1 195 ? -7.593 -12.143 -47.444 1.00 91.25 195 ARG A CA 1
ATOM 1467 C C . ARG A 1 195 ? -6.836 -10.902 -46.981 1.00 91.25 195 ARG A C 1
ATOM 1469 O O . ARG A 1 195 ? -7.435 -9.835 -46.880 1.00 91.25 195 ARG A O 1
ATOM 1476 N N . ASN A 1 196 ? -5.531 -11.019 -46.729 1.00 87.94 196 ASN A N 1
ATOM 1477 C CA . ASN A 1 196 ? -4.680 -9.878 -46.410 1.00 87.94 196 ASN A CA 1
ATOM 1478 C C . ASN A 1 196 ? -4.466 -8.979 -47.638 1.00 87.94 196 ASN A C 1
ATOM 1480 O O . ASN A 1 196 ? -4.538 -7.755 -47.517 1.00 87.94 196 ASN A O 1
ATOM 1484 N N . ALA A 1 197 ? -4.259 -9.578 -48.816 1.00 85.44 197 ALA A N 1
ATOM 1485 C CA . ALA A 1 197 ? -4.099 -8.851 -50.077 1.00 85.44 197 ALA A CA 1
ATOM 1486 C C . ALA A 1 197 ? -5.387 -8.117 -50.490 1.00 85.44 197 ALA A C 1
ATOM 1488 O O . ALA A 1 197 ? -5.321 -6.966 -50.916 1.00 85.44 197 ALA A O 1
ATOM 1489 N N . ALA A 1 198 ? -6.554 -8.740 -50.286 1.00 83.00 198 ALA A N 1
ATOM 1490 C CA . ALA A 1 198 ? -7.857 -8.164 -50.632 1.00 83.00 198 ALA A CA 1
ATOM 1491 C C . ALA A 1 198 ? -8.153 -6.817 -49.937 1.00 83.00 198 ALA A C 1
ATOM 1493 O O . ALA A 1 198 ? -8.883 -5.996 -50.481 1.00 83.00 198 ALA A O 1
ATOM 1494 N N . GLY A 1 199 ? -7.580 -6.571 -48.753 1.00 83.00 199 GLY A N 1
ATOM 1495 C CA . GLY A 1 199 ? -7.756 -5.313 -48.020 1.00 83.00 199 GLY A CA 1
ATOM 1496 C C . GLY A 1 199 ? -6.776 -4.195 -48.399 1.00 83.00 199 GLY A C 1
ATOM 1497 O O . GLY A 1 199 ? -6.987 -3.055 -47.991 1.00 83.00 199 GLY A O 1
ATOM 1498 N N . GLN A 1 200 ? -5.702 -4.483 -49.148 1.00 87.62 200 GLN A N 1
ATOM 1499 C CA . GLN A 1 200 ? -4.627 -3.503 -49.375 1.00 87.62 200 GLN A CA 1
ATOM 1500 C C . GLN A 1 200 ? -5.042 -2.353 -50.295 1.00 87.62 200 GLN A C 1
ATOM 1502 O O . GLN A 1 200 ? -4.594 -1.233 -50.082 1.00 87.62 200 GLN A O 1
ATOM 1507 N N . GLU A 1 201 ? -5.908 -2.599 -51.281 1.00 90.62 201 GLU A N 1
ATOM 1508 C CA . GLU A 1 201 ? -6.365 -1.554 -52.208 1.00 90.62 201 GLU A CA 1
ATOM 1509 C C . GLU A 1 201 ? -7.187 -0.477 -51.483 1.00 90.62 201 GLU A C 1
ATOM 1511 O O . GLU A 1 201 ? -6.928 0.715 -51.636 1.00 90.62 201 GLU A O 1
ATOM 1516 N N . ALA A 1 202 ? -8.114 -0.896 -50.614 1.00 91.88 202 ALA A N 1
ATOM 1517 C CA . ALA A 1 202 ? -8.912 0.015 -49.795 1.00 91.88 202 ALA A CA 1
ATOM 1518 C C . ALA A 1 202 ? -8.051 0.807 -48.799 1.00 91.88 202 ALA A C 1
ATOM 1520 O O . ALA A 1 202 ? -8.310 1.983 -48.555 1.00 91.88 202 ALA A O 1
ATOM 1521 N N . ILE A 1 203 ? -7.008 0.177 -48.249 1.00 93.38 203 ILE A N 1
ATOM 1522 C CA . ILE A 1 203 ? -6.035 0.853 -47.388 1.00 93.38 203 ILE A CA 1
ATOM 1523 C C . ILE A 1 203 ? -5.263 1.905 -48.190 1.00 93.38 203 ILE A C 1
ATOM 1525 O O . ILE A 1 203 ? -5.240 3.060 -47.778 1.00 93.38 203 ILE A O 1
ATOM 1529 N N . ALA A 1 204 ? -4.692 1.535 -49.340 1.00 93.44 204 ALA A N 1
ATOM 1530 C CA . ALA A 1 204 ? -3.880 2.422 -50.175 1.00 93.44 204 ALA A CA 1
ATOM 1531 C C . ALA A 1 204 ? -4.661 3.648 -50.675 1.00 93.44 204 ALA A C 1
ATOM 1533 O O . ALA A 1 204 ? -4.104 4.738 -50.774 1.00 93.44 204 ALA A O 1
ATOM 1534 N N . ALA A 1 205 ? -5.964 3.500 -50.933 1.00 95.38 205 ALA A N 1
ATOM 1535 C CA . ALA A 1 205 ? -6.835 4.606 -51.332 1.00 95.38 205 ALA A CA 1
ATOM 1536 C C . ALA A 1 205 ? -6.992 5.699 -50.255 1.00 95.38 205 ALA A C 1
ATOM 1538 O O . ALA A 1 205 ? -7.362 6.828 -50.577 1.00 95.38 205 ALA A O 1
ATOM 1539 N N . LEU A 1 206 ? -6.729 5.379 -48.983 1.00 95.94 206 LEU A N 1
ATOM 1540 C CA . LEU A 1 206 ? -6.810 6.319 -47.860 1.00 95.94 206 LEU A CA 1
ATOM 1541 C C . LEU A 1 206 ? -5.463 6.990 -47.549 1.00 95.94 206 LEU A C 1
ATOM 1543 O O . LEU A 1 206 ? -5.417 7.921 -46.739 1.00 95.94 206 LEU A O 1
ATOM 1547 N N . GLU A 1 207 ? -4.379 6.530 -48.174 1.00 96.38 207 GLU A N 1
ATOM 1548 C CA . GLU A 1 207 ? -3.025 7.013 -47.930 1.00 96.38 207 GLU A CA 1
ATOM 1549 C C . GLU A 1 207 ? -2.691 8.230 -48.791 1.00 96.38 207 GLU A C 1
ATOM 1551 O O . GLU A 1 207 ? -3.003 8.300 -49.978 1.00 96.38 207 GLU A O 1
ATOM 1556 N N . THR A 1 208 ? -2.004 9.201 -48.195 1.00 96.06 208 THR A N 1
ATOM 1557 C CA . THR A 1 208 ? -1.508 10.397 -48.896 1.00 96.06 208 THR A CA 1
ATOM 1558 C C . THR A 1 208 ? -0.044 10.273 -49.319 1.00 96.06 208 THR A C 1
ATOM 1560 O O . THR A 1 208 ? 0.509 11.193 -49.919 1.00 96.06 208 THR A O 1
ATOM 1563 N N . GLY A 1 209 ? 0.590 9.138 -49.023 1.00 93.00 209 GLY A N 1
ATOM 1564 C CA . GLY A 1 209 ? 1.977 8.830 -49.351 1.00 93.00 209 GLY A CA 1
ATOM 1565 C C . GLY A 1 209 ? 2.310 7.365 -49.057 1.00 93.00 209 GLY A C 1
ATOM 1566 O O . GLY A 1 209 ? 1.462 6.644 -48.532 1.00 93.00 209 GLY A O 1
ATOM 1567 N N . PRO A 1 210 ? 3.528 6.907 -49.395 1.00 93.25 210 PRO A N 1
ATOM 1568 C CA . PRO A 1 210 ? 3.926 5.527 -49.156 1.00 93.25 210 PRO A CA 1
ATOM 1569 C C . PRO A 1 210 ? 3.936 5.202 -47.651 1.00 93.25 210 PRO A C 1
ATOM 1571 O O . PRO A 1 210 ? 4.416 6.020 -46.861 1.00 93.25 210 PRO A O 1
ATOM 1574 N N . PRO A 1 211 ? 3.443 4.020 -47.243 1.00 93.06 211 PRO A N 1
ATOM 1575 C CA . PRO A 1 211 ? 3.526 3.576 -45.859 1.00 93.06 211 PRO A CA 1
ATOM 1576 C C . PRO A 1 211 ? 4.963 3.240 -45.454 1.00 93.06 211 PRO A C 1
ATOM 1578 O O . PRO A 1 211 ? 5.763 2.754 -46.255 1.00 93.06 211 PRO A O 1
ATOM 1581 N N . GLU A 1 212 ? 5.263 3.433 -44.174 1.00 93.56 212 GLU A N 1
ATOM 1582 C CA . GLU A 1 212 ? 6.537 3.067 -43.563 1.00 93.56 212 GLU A CA 1
ATOM 1583 C C . GLU A 1 212 ? 6.332 1.888 -42.613 1.00 93.56 212 GLU A C 1
ATOM 1585 O O . GLU A 1 212 ? 5.438 1.906 -41.763 1.00 93.56 212 GLU A O 1
ATOM 1590 N N . PHE A 1 213 ? 7.182 0.870 -42.730 1.00 93.69 213 PHE A N 1
ATOM 1591 C CA . PHE A 1 213 ? 7.129 -0.318 -41.888 1.00 93.69 213 PHE A CA 1
ATOM 1592 C C . PHE A 1 213 ? 8.470 -0.534 -41.209 1.00 93.69 213 PHE A C 1
ATOM 1594 O O . PHE A 1 213 ? 9.498 -0.614 -41.878 1.00 93.69 213 PHE A O 1
ATOM 1601 N N . VAL A 1 214 ? 8.438 -0.704 -39.891 1.00 95.44 214 VAL A N 1
ATOM 1602 C CA . VAL A 1 214 ? 9.582 -1.201 -39.124 1.00 95.44 214 VAL A CA 1
ATOM 1603 C C . VAL A 1 214 ? 9.210 -2.573 -38.590 1.00 95.44 214 VAL A C 1
ATOM 1605 O O . VAL A 1 214 ? 8.278 -2.690 -37.794 1.00 95.44 214 VAL A O 1
ATOM 1608 N N . MET A 1 215 ? 9.902 -3.607 -39.064 1.00 96.94 215 MET A N 1
ATOM 1609 C CA . MET A 1 215 ? 9.763 -4.963 -38.538 1.00 96.94 215 MET A CA 1
ATOM 1610 C C . MET A 1 215 ? 10.768 -5.158 -37.411 1.00 96.94 215 MET A C 1
ATOM 1612 O O . MET A 1 215 ? 11.955 -4.891 -37.609 1.00 96.94 215 MET A O 1
ATOM 1616 N N . CYS A 1 216 ? 10.311 -5.596 -36.244 1.00 96.88 216 CYS A N 1
ATOM 1617 C CA . CYS A 1 216 ? 11.124 -5.589 -35.036 1.00 96.88 216 CYS A CA 1
ATOM 1618 C C . CYS A 1 216 ? 10.796 -6.726 -34.062 1.00 96.88 216 CYS A C 1
ATOM 1620 O O . CYS A 1 216 ? 9.747 -7.368 -34.143 1.00 96.88 216 CYS A O 1
ATOM 1622 N N . THR A 1 217 ? 11.714 -6.946 -33.123 1.00 96.19 217 THR A N 1
ATOM 1623 C CA . THR A 1 217 ? 11.543 -7.808 -31.947 1.00 96.19 217 THR A CA 1
ATOM 1624 C C . THR A 1 217 ? 11.398 -6.968 -30.680 1.00 96.19 217 THR A C 1
ATOM 1626 O O . THR A 1 217 ? 11.678 -5.766 -30.665 1.00 96.19 217 THR A O 1
ATOM 1629 N N . LEU A 1 218 ? 10.901 -7.580 -29.605 1.00 95.38 218 LEU A N 1
ATOM 1630 C CA . LEU A 1 218 ? 10.802 -6.949 -28.291 1.00 95.38 218 LEU A CA 1
ATOM 1631 C C . LEU A 1 218 ? 12.127 -7.155 -27.554 1.00 95.38 218 LEU A C 1
ATOM 1633 O O . LEU A 1 218 ? 12.527 -8.292 -27.324 1.00 95.38 218 LEU A O 1
ATOM 1637 N N . VAL A 1 219 ? 12.795 -6.061 -27.190 1.00 93.44 219 VAL A N 1
ATOM 1638 C CA . VAL A 1 219 ? 14.052 -6.095 -26.422 1.00 93.44 219 VAL A CA 1
ATOM 1639 C C . VAL A 1 219 ? 13.782 -5.901 -24.936 1.00 93.44 219 VAL A C 1
ATOM 1641 O O . VAL A 1 219 ? 14.359 -6.598 -24.107 1.00 93.44 219 VAL A O 1
ATOM 1644 N N . ALA A 1 220 ? 12.881 -4.980 -24.592 1.00 91.88 220 ALA A N 1
ATOM 1645 C CA . ALA A 1 220 ? 12.486 -4.737 -23.213 1.00 91.88 220 ALA A CA 1
ATOM 1646 C C . ALA A 1 220 ? 11.003 -4.372 -23.121 1.00 91.88 220 ALA A C 1
ATOM 1648 O O . ALA A 1 220 ? 10.486 -3.612 -23.943 1.00 91.88 220 ALA A O 1
ATOM 1649 N N . GLN A 1 221 ? 10.343 -4.892 -22.088 1.00 93.88 221 GLN A N 1
ATOM 1650 C CA . GLN A 1 221 ? 9.018 -4.468 -21.651 1.00 93.88 221 GLN A CA 1
ATOM 1651 C C . GLN A 1 221 ? 9.131 -3.967 -20.216 1.00 93.88 221 GLN A C 1
ATOM 1653 O O . GLN A 1 221 ? 9.648 -4.672 -19.349 1.00 93.88 221 GLN A O 1
ATOM 1658 N N . ILE A 1 222 ? 8.669 -2.744 -19.983 1.00 91.50 222 ILE A N 1
ATOM 1659 C CA . ILE A 1 222 ? 8.718 -2.094 -18.678 1.00 91.50 222 ILE A CA 1
ATOM 1660 C C . ILE A 1 222 ? 7.322 -1.579 -18.380 1.00 91.50 222 ILE A C 1
ATOM 1662 O O . ILE A 1 222 ? 6.862 -0.611 -18.981 1.00 91.50 222 ILE A O 1
ATOM 1666 N N . ASP A 1 223 ? 6.649 -2.231 -17.448 1.00 91.88 223 ASP A N 1
ATOM 1667 C CA . ASP A 1 223 ? 5.357 -1.775 -16.960 1.00 91.88 223 ASP A CA 1
ATOM 1668 C C . ASP A 1 223 ? 5.553 -0.697 -15.891 1.00 91.88 223 ASP A C 1
ATOM 1670 O O . ASP A 1 223 ? 6.633 -0.590 -15.279 1.00 91.88 223 ASP A O 1
ATOM 1674 N N . ALA A 1 224 ? 4.516 0.121 -15.680 1.00 85.38 224 ALA A N 1
ATOM 1675 C CA . ALA A 1 224 ? 4.499 1.084 -14.589 1.00 85.38 224 ALA A CA 1
ATOM 1676 C C . ALA A 1 224 ? 5.029 0.415 -13.323 1.00 85.38 224 ALA A C 1
ATOM 1678 O O . ALA A 1 224 ? 4.708 -0.743 -13.030 1.00 85.38 224 ALA A O 1
ATOM 1679 N N . ALA A 1 225 ? 5.908 1.115 -12.599 1.00 75.19 225 ALA A N 1
ATOM 1680 C CA . ALA A 1 225 ? 6.214 0.671 -11.252 1.00 75.19 225 ALA A CA 1
ATOM 1681 C C . ALA A 1 225 ? 4.874 0.472 -10.555 1.00 75.19 225 ALA A C 1
ATOM 1683 O O . ALA A 1 225 ? 3.981 1.307 -10.734 1.00 75.19 225 ALA A O 1
ATOM 1684 N N . ALA A 1 226 ? 4.723 -0.644 -9.833 1.00 53.88 226 ALA A N 1
ATOM 1685 C CA . ALA A 1 226 ? 3.591 -0.797 -8.942 1.00 53.88 226 ALA A CA 1
ATOM 1686 C C . ALA A 1 226 ? 3.511 0.520 -8.187 1.00 53.88 226 ALA A C 1
ATOM 1688 O O . ALA A 1 226 ? 4.460 0.889 -7.487 1.00 53.88 226 ALA A O 1
ATOM 1689 N N . ARG A 1 227 ? 2.451 1.295 -8.453 1.00 42.75 227 ARG A N 1
ATOM 1690 C CA . ARG A 1 227 ? 2.206 2.473 -7.651 1.00 42.75 227 ARG A CA 1
ATOM 1691 C C . ARG A 1 227 ? 2.185 1.896 -6.242 1.00 42.75 227 ARG A C 1
ATOM 1693 O O . ARG A 1 227 ? 1.410 0.956 -6.018 1.00 42.75 227 ARG A O 1
ATOM 1700 N N . PRO A 1 228 ? 3.014 2.393 -5.307 1.00 38.50 228 PRO A N 1
ATOM 1701 C CA . PRO A 1 228 ? 2.585 2.259 -3.935 1.00 38.50 228 PRO A CA 1
ATOM 1702 C C . PRO A 1 228 ? 1.133 2.745 -3.957 1.00 38.50 228 PRO A C 1
ATOM 1704 O O . PRO A 1 228 ? 0.812 3.696 -4.687 1.00 38.50 228 PRO A O 1
ATOM 1707 N N . GLY A 1 229 ? 0.230 2.072 -3.249 1.00 37.88 229 GLY A N 1
ATOM 1708 C CA . GLY A 1 229 ? -1.067 2.682 -2.978 1.00 37.88 229 GLY A CA 1
ATOM 1709 C C . GLY A 1 229 ? -0.870 4.098 -2.400 1.00 37.88 229 GLY A C 1
ATOM 1710 O O . GLY A 1 229 ? 0.257 4.604 -2.318 1.00 37.88 229 GLY A O 1
ATOM 1711 N N . PRO A 1 230 ? -1.918 4.789 -1.935 1.00 35.94 230 PRO A N 1
ATOM 1712 C CA . PRO A 1 230 ? -1.664 5.812 -0.916 1.00 35.94 230 PRO A CA 1
ATOM 1713 C C . PRO A 1 230 ? -0.616 5.254 0.070 1.00 35.94 230 PRO A C 1
ATOM 1715 O O . PRO A 1 230 ? -0.794 4.147 0.573 1.00 35.94 230 PRO A O 1
ATOM 1718 N N . SER A 1 231 ? 0.568 5.890 0.149 1.00 36.12 231 SER A N 1
ATOM 1719 C CA . SER A 1 231 ? 1.723 5.263 0.793 1.00 36.12 231 SER A CA 1
ATOM 1720 C C . SER A 1 231 ? 1.438 5.215 2.280 1.00 36.12 231 SER A C 1
ATOM 1722 O O . SER A 1 231 ? 1.632 6.196 2.998 1.00 36.12 231 SER A O 1
ATOM 1724 N N . TYR A 1 232 ? 0.940 4.073 2.713 1.00 40.44 232 TYR A N 1
ATOM 1725 C CA . TYR A 1 232 ? 1.083 3.633 4.073 1.00 40.44 232 TYR A CA 1
ATOM 1726 C C . TYR A 1 232 ? 2.348 2.799 4.114 1.00 40.44 232 TYR A C 1
ATOM 1728 O O 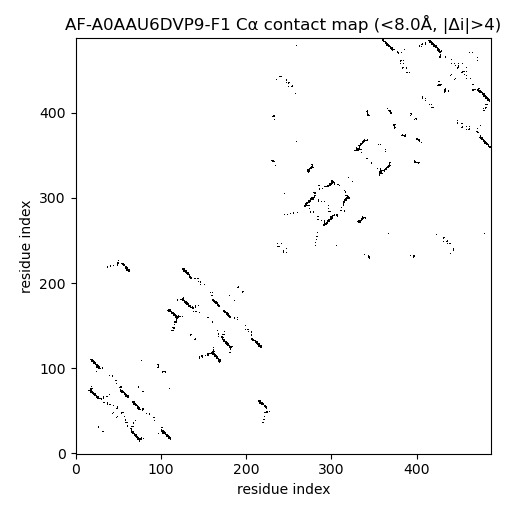. TYR A 1 232 ? 2.565 1.947 3.249 1.00 40.44 232 TYR A O 1
ATOM 1736 N N . SER A 1 233 ? 3.203 3.045 5.100 1.00 39.16 233 SER A N 1
ATOM 1737 C CA . SER A 1 233 ? 4.194 2.037 5.455 1.00 39.16 233 SER A CA 1
ATOM 1738 C C . SER A 1 233 ? 3.397 0.781 5.816 1.00 39.16 233 SER A C 1
ATOM 1740 O O . SER A 1 233 ? 2.606 0.798 6.748 1.00 39.16 233 SER A O 1
ATOM 1742 N N . THR A 1 234 ? 3.514 -0.304 5.054 1.00 38.91 234 THR A N 1
ATOM 1743 C CA . THR A 1 234 ? 2.753 -1.544 5.304 1.00 38.91 234 THR A CA 1
ATOM 1744 C C . THR A 1 234 ? 3.269 -2.303 6.527 1.00 38.91 234 THR A C 1
ATOM 1746 O O . THR A 1 234 ? 3.143 -3.524 6.579 1.00 38.91 234 THR A O 1
ATOM 1749 N N . GLY A 1 235 ? 3.907 -1.606 7.477 1.00 42.06 235 GLY A N 1
ATOM 1750 C CA . GLY A 1 235 ? 4.444 -2.180 8.697 1.00 42.06 235 GLY A CA 1
ATOM 1751 C C . GLY A 1 235 ? 5.165 -3.499 8.444 1.00 42.06 235 GLY A C 1
ATOM 1752 O O . GLY A 1 235 ? 4.834 -4.479 9.092 1.00 42.06 235 GLY A O 1
ATOM 1753 N N . SER A 1 236 ? 6.123 -3.549 7.507 1.00 47.12 236 SER A N 1
ATOM 1754 C CA . SER A 1 236 ? 6.981 -4.730 7.312 1.00 47.12 236 SER A CA 1
ATOM 1755 C C . SER A 1 236 ? 6.176 -6.036 7.124 1.00 47.12 236 SER A C 1
ATOM 1757 O O . SER A 1 236 ? 6.194 -6.926 7.967 1.00 47.12 236 SER A O 1
ATOM 1759 N N . LEU A 1 237 ? 5.415 -6.162 6.033 1.00 45.66 237 LEU A N 1
ATOM 1760 C CA . LEU A 1 237 ? 4.730 -7.413 5.673 1.00 45.66 237 LEU A CA 1
ATOM 1761 C C . LEU A 1 237 ? 4.945 -7.782 4.199 1.00 45.66 237 LEU A C 1
ATOM 1763 O O . LEU A 1 237 ? 3.986 -8.053 3.486 1.00 45.66 237 LEU A O 1
ATOM 1767 N N . THR A 1 238 ? 6.195 -7.835 3.718 1.00 37.59 238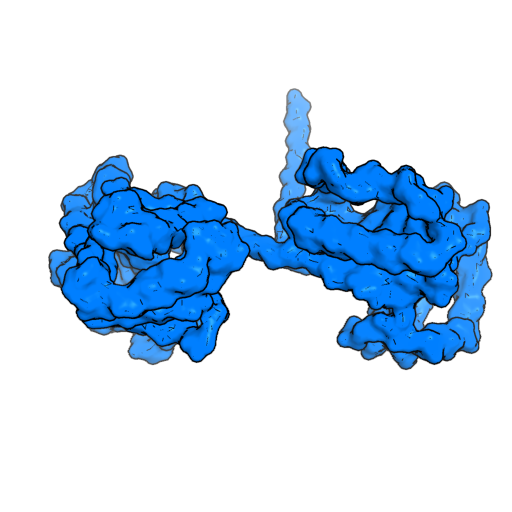 THR A N 1
ATOM 1768 C CA . THR A 1 238 ? 6.484 -8.494 2.426 1.00 37.59 238 THR A CA 1
ATOM 1769 C C . THR A 1 238 ? 7.850 -9.185 2.341 1.00 37.59 238 THR A C 1
ATOM 1771 O O . THR A 1 238 ? 8.888 -8.583 2.578 1.00 37.59 238 THR A O 1
ATOM 1774 N N . ALA A 1 239 ? 7.780 -10.442 1.877 1.00 33.97 239 ALA A N 1
ATOM 1775 C CA . ALA A 1 239 ? 8.770 -11.289 1.195 1.00 33.97 239 ALA A CA 1
ATOM 1776 C C . ALA A 1 239 ? 10.157 -11.529 1.839 1.00 33.97 239 ALA A C 1
ATOM 1778 O O . ALA A 1 239 ? 11.160 -10.919 1.488 1.00 33.97 239 ALA A O 1
ATOM 1779 N N . GLY A 1 240 ? 10.230 -12.590 2.650 1.00 38.00 240 GLY A N 1
ATOM 1780 C CA . GLY A 1 240 ? 11.449 -13.312 3.037 1.00 38.00 240 GLY A CA 1
ATOM 1781 C C . GLY A 1 240 ? 11.086 -14.734 3.491 1.00 38.00 240 GLY A C 1
ATOM 1782 O O . GLY A 1 240 ? 9.913 -15.014 3.698 1.00 38.00 240 GLY A O 1
ATOM 1783 N N . ALA A 1 241 ? 12.053 -15.648 3.640 1.00 41.78 241 ALA A N 1
ATOM 1784 C CA . ALA A 1 241 ? 11.871 -17.106 3.825 1.00 41.78 241 ALA A CA 1
ATOM 1785 C C . ALA A 1 241 ? 11.114 -17.585 5.101 1.00 41.78 241 ALA A C 1
ATOM 1787 O O . ALA A 1 241 ? 11.153 -18.771 5.433 1.00 41.78 241 ALA A O 1
ATOM 1788 N N . VAL A 1 242 ? 10.426 -16.685 5.808 1.00 52.84 242 VAL A N 1
ATOM 1789 C CA . VAL A 1 242 ? 9.561 -16.935 6.971 1.00 52.84 242 VAL A CA 1
ATOM 1790 C C . VAL A 1 242 ? 8.182 -16.347 6.664 1.00 52.84 242 VAL A C 1
ATOM 1792 O O . VAL A 1 242 ? 8.098 -15.253 6.107 1.00 52.84 242 VAL A O 1
ATOM 1795 N N . SER A 1 243 ? 7.109 -17.072 6.990 1.00 64.19 243 SER A N 1
ATOM 1796 C CA . SER A 1 243 ? 5.740 -16.683 6.634 1.00 64.19 243 SER A CA 1
ATOM 1797 C C . SER A 1 243 ? 5.375 -15.309 7.210 1.00 64.19 243 SER A C 1
ATOM 1799 O O . SER A 1 243 ? 5.619 -15.062 8.391 1.00 64.19 243 SER A O 1
ATOM 1801 N N . ALA A 1 244 ? 4.730 -14.442 6.419 1.00 66.50 244 ALA A N 1
ATOM 1802 C CA . ALA A 1 244 ? 4.163 -13.175 6.903 1.00 66.50 244 ALA A CA 1
ATOM 1803 C C . ALA A 1 244 ? 3.244 -13.397 8.124 1.00 66.50 244 ALA A C 1
ATOM 1805 O O . ALA A 1 244 ? 3.245 -12.614 9.071 1.00 66.50 244 ALA A O 1
ATOM 1806 N N . LEU A 1 245 ? 2.558 -14.543 8.166 1.00 74.62 245 LEU A N 1
ATOM 1807 C CA . LEU A 1 245 ? 1.750 -14.979 9.303 1.00 74.62 245 LEU A CA 1
ATOM 1808 C C . LEU A 1 245 ? 2.557 -15.172 10.597 1.00 74.62 245 LEU A C 1
ATOM 1810 O O . LEU A 1 245 ? 2.054 -14.874 11.676 1.00 74.62 245 LEU A O 1
ATOM 1814 N N . ASP A 1 246 ? 3.790 -15.680 10.525 1.00 74.88 246 ASP A N 1
ATOM 1815 C CA . ASP A 1 246 ? 4.611 -15.913 11.721 1.00 74.88 246 ASP A CA 1
ATOM 1816 C C . ASP A 1 246 ? 5.048 -14.586 12.349 1.00 74.88 246 ASP A C 1
ATOM 1818 O O . ASP A 1 246 ? 5.055 -14.445 13.573 1.00 74.88 246 ASP A O 1
ATOM 1822 N N . GLN A 1 247 ? 5.342 -13.586 11.515 1.00 76.19 247 GLN A N 1
ATOM 1823 C CA . GLN A 1 247 ? 5.646 -12.235 11.972 1.00 76.19 247 GLN A CA 1
ATOM 1824 C C . GLN A 1 247 ? 4.436 -11.582 12.648 1.00 76.19 247 GLN A C 1
ATOM 1826 O O . GLN A 1 247 ? 4.574 -11.063 13.760 1.00 76.19 247 GLN A O 1
ATOM 1831 N N . VAL A 1 248 ? 3.253 -11.658 12.027 1.00 82.06 248 VAL A N 1
ATOM 1832 C CA . VAL A 1 248 ? 2.007 -11.144 12.619 1.00 82.06 248 VAL A CA 1
ATOM 1833 C C . VAL A 1 248 ? 1.721 -11.834 13.953 1.00 82.06 248 VAL A C 1
ATOM 1835 O O . VAL A 1 248 ? 1.491 -11.163 14.954 1.00 82.06 248 VAL A O 1
ATOM 1838 N N . ARG A 1 249 ? 1.850 -13.161 14.032 1.00 85.75 249 ARG A N 1
ATOM 1839 C CA . ARG A 1 249 ? 1.628 -13.910 15.282 1.00 85.75 249 ARG A CA 1
ATOM 1840 C C . ARG A 1 249 ? 2.624 -13.567 16.387 1.00 85.75 249 ARG A C 1
ATOM 1842 O O . ARG A 1 249 ? 2.258 -13.570 17.562 1.00 85.75 249 ARG A O 1
ATOM 1849 N N . LEU A 1 250 ? 3.886 -13.294 16.052 1.00 86.81 250 LEU A N 1
ATOM 1850 C CA . LEU A 1 250 ? 4.869 -12.821 17.034 1.00 86.81 250 LEU A CA 1
ATOM 1851 C C . LEU A 1 250 ? 4.535 -11.414 17.532 1.00 86.81 250 LEU A C 1
ATOM 1853 O O . LEU A 1 250 ? 4.693 -11.139 18.724 1.00 86.81 250 LEU A O 1
ATOM 1857 N N . PHE A 1 251 ? 4.046 -10.551 16.642 1.00 90.62 251 PHE A N 1
ATOM 1858 C CA . PHE A 1 251 ? 3.564 -9.221 16.990 1.00 90.62 251 PHE A CA 1
ATOM 1859 C C . PHE A 1 251 ? 2.352 -9.297 17.935 1.00 90.62 251 PHE A C 1
ATOM 1861 O O . PHE A 1 251 ? 2.384 -8.709 19.017 1.00 90.62 251 PHE A O 1
ATOM 1868 N N . GLU A 1 252 ? 1.343 -10.104 17.599 1.00 92.31 252 GLU A N 1
ATOM 1869 C CA . GLU A 1 252 ? 0.184 -10.397 18.456 1.00 92.31 252 GLU A CA 1
ATOM 1870 C C . GLU A 1 252 ? 0.634 -10.927 19.826 1.00 92.31 252 GLU A C 1
ATOM 1872 O O . GLU A 1 252 ? 0.344 -10.336 20.864 1.00 92.31 252 GLU A O 1
ATOM 1877 N N . LYS A 1 253 ? 1.480 -11.963 19.853 1.00 92.25 253 LYS A N 1
ATOM 1878 C CA . LYS A 1 253 ? 2.027 -12.531 21.097 1.00 92.25 253 LYS A CA 1
ATOM 1879 C C . LYS A 1 253 ? 2.729 -11.491 21.977 1.00 92.25 253 LYS A C 1
ATOM 1881 O O . LYS A 1 253 ? 2.686 -11.605 23.205 1.00 92.25 253 LYS A O 1
ATOM 1886 N N . LYS A 1 254 ? 3.413 -10.512 21.378 1.00 93.50 254 LYS A N 1
ATOM 1887 C CA . LYS A 1 254 ? 4.118 -9.451 22.108 1.00 93.50 254 LYS A CA 1
ATOM 1888 C C . LYS A 1 254 ? 3.150 -8.427 22.700 1.00 93.50 254 LYS A C 1
ATOM 1890 O O . LYS A 1 254 ? 3.347 -8.027 23.851 1.00 93.50 254 LYS A O 1
ATOM 1895 N N . TYR A 1 255 ? 2.164 -7.977 21.929 1.00 95.94 255 TYR A N 1
ATOM 1896 C CA . TYR A 1 255 ? 1.375 -6.794 22.280 1.00 95.94 255 TYR A CA 1
ATOM 1897 C C . TYR A 1 255 ? -0.024 -7.110 22.819 1.00 95.94 255 TYR A C 1
ATOM 1899 O O . TYR A 1 255 ? -0.532 -6.323 23.617 1.00 95.94 255 TYR A O 1
ATOM 1907 N N . ASP A 1 256 ? -0.605 -8.274 22.513 1.00 97.06 256 ASP A N 1
ATOM 1908 C CA . ASP A 1 256 ? -1.944 -8.662 22.979 1.00 97.06 256 ASP A CA 1
ATOM 1909 C C . ASP A 1 256 ? -2.114 -8.570 24.495 1.00 97.06 256 ASP A C 1
ATOM 1911 O O . ASP A 1 256 ? -3.113 -7.994 24.915 1.00 97.06 256 ASP A O 1
ATOM 1915 N N . PRO A 1 257 ? -1.165 -9.024 25.345 1.00 95.94 257 PRO A N 1
ATOM 1916 C CA . PRO A 1 257 ? -1.337 -8.900 26.790 1.00 95.94 257 PRO A CA 1
ATOM 1917 C C . PRO A 1 257 ? -1.497 -7.449 27.262 1.00 95.94 257 PRO A C 1
ATOM 1919 O O . PRO A 1 257 ? -2.184 -7.197 28.250 1.00 95.94 257 PRO A O 1
ATOM 1922 N N . ALA A 1 258 ? -0.860 -6.489 26.581 1.00 95.38 258 ALA A N 1
ATOM 1923 C CA . ALA A 1 258 ? -1.006 -5.073 26.901 1.00 95.38 258 ALA A CA 1
ATOM 1924 C C . ALA A 1 258 ? -2.359 -4.535 26.413 1.00 95.38 258 ALA A C 1
ATOM 1926 O O . ALA A 1 258 ? -3.054 -3.881 27.197 1.00 95.38 258 ALA A O 1
ATOM 1927 N N . SER A 1 259 ? -2.737 -4.865 25.173 1.00 97.69 259 SER A N 1
ATOM 1928 C CA . SER A 1 259 ? -3.999 -4.462 24.545 1.00 97.69 259 SER A CA 1
ATOM 1929 C C . SER A 1 259 ? -5.208 -4.998 25.323 1.00 97.69 259 SER A C 1
ATOM 1931 O O . SER A 1 259 ? -6.072 -4.229 25.751 1.00 97.69 259 SER A O 1
ATOM 1933 N N . THR A 1 260 ? -5.252 -6.304 25.607 1.00 97.00 260 THR A N 1
ATOM 1934 C CA . THR A 1 260 ? -6.376 -6.919 26.330 1.00 97.00 260 THR A CA 1
ATOM 1935 C C . THR A 1 260 ? -6.456 -6.428 27.770 1.00 97.00 260 THR A C 1
ATOM 1937 O O . THR A 1 260 ? -7.553 -6.173 28.248 1.00 97.00 260 THR A O 1
ATOM 1940 N N . ALA A 1 261 ? -5.331 -6.178 28.451 1.00 97.19 261 ALA A N 1
ATOM 1941 C CA . ALA A 1 261 ? -5.346 -5.611 29.804 1.00 97.19 261 ALA A CA 1
ATOM 1942 C C . ALA A 1 261 ? -5.886 -4.168 29.864 1.00 97.19 261 ALA A C 1
ATOM 1944 O O . ALA A 1 261 ? -6.257 -3.696 30.941 1.00 97.19 261 ALA A O 1
ATOM 1945 N N . ILE A 1 262 ? -5.868 -3.420 28.756 1.00 97.56 262 ILE A N 1
ATOM 1946 C CA . ILE A 1 262 ? -6.552 -2.121 28.658 1.00 97.56 262 ILE A CA 1
ATOM 1947 C C . ILE A 1 262 ? -8.042 -2.359 28.438 1.00 97.56 262 ILE A C 1
ATOM 1949 O O . ILE A 1 262 ? -8.854 -1.848 29.206 1.00 97.56 262 ILE A O 1
ATOM 1953 N N . LEU A 1 263 ? -8.391 -3.182 27.447 1.00 97.69 263 LEU A N 1
ATOM 1954 C CA . LEU A 1 263 ? -9.777 -3.491 27.091 1.00 97.69 263 LEU A CA 1
ATOM 1955 C C . LEU A 1 263 ? -10.564 -4.126 28.251 1.00 97.69 263 LEU A C 1
ATOM 1957 O O . LEU A 1 263 ? -11.736 -3.815 28.440 1.00 97.69 263 LEU A O 1
ATOM 1961 N N . GLU A 1 264 ? -9.929 -4.962 29.074 1.00 95.94 264 GLU A N 1
ATOM 1962 C CA . GLU A 1 264 ? -10.512 -5.543 30.294 1.00 95.94 264 GLU A CA 1
ATOM 1963 C C . GLU A 1 264 ? -10.815 -4.505 31.378 1.00 95.94 264 GLU A C 1
ATOM 1965 O O . GLU A 1 264 ? -11.716 -4.716 32.191 1.00 95.94 264 GLU A O 1
ATOM 1970 N N . GLY A 1 265 ? -10.069 -3.398 31.400 1.00 96.19 265 GLY A N 1
ATOM 1971 C CA . GLY A 1 265 ? -10.304 -2.278 32.308 1.00 96.19 265 GLY A CA 1
ATOM 1972 C C . GLY A 1 265 ? -11.448 -1.362 31.865 1.00 96.19 265 GLY A C 1
ATOM 1973 O O . GLY A 1 265 ? -11.910 -0.548 32.665 1.00 96.19 265 GLY A O 1
ATOM 1974 N N . LEU A 1 266 ? -11.908 -1.489 30.618 1.00 96.25 266 LEU A N 1
ATOM 1975 C CA . LEU A 1 266 ? -13.029 -0.733 30.065 1.00 96.25 266 LEU A CA 1
ATOM 1976 C C . LEU A 1 266 ? -14.350 -1.500 30.256 1.00 96.25 266 LEU A C 1
ATOM 1978 O O . LEU A 1 266 ? -14.349 -2.729 30.363 1.00 96.25 266 LEU A O 1
ATOM 1982 N N . PRO A 1 267 ? -15.510 -0.816 30.272 1.00 94.69 267 PRO A N 1
ATOM 1983 C CA . PRO A 1 267 ? -16.806 -1.450 30.513 1.00 94.69 267 PRO A CA 1
ATOM 1984 C C . PRO A 1 267 ? -17.356 -2.201 29.283 1.00 94.69 267 PRO A C 1
ATOM 1986 O O . PRO A 1 267 ? -18.552 -2.125 29.015 1.00 94.69 267 PRO A O 1
ATOM 1989 N N . VAL A 1 268 ? -16.508 -2.927 28.542 1.00 91.31 268 VAL A N 1
ATOM 1990 C CA . VAL A 1 268 ? -16.885 -3.657 27.320 1.00 91.31 268 VAL A CA 1
ATOM 1991 C C . VAL A 1 268 ? -17.986 -4.674 27.633 1.00 91.31 268 VAL A C 1
ATOM 1993 O O . VAL A 1 268 ? -17.770 -5.665 28.340 1.00 91.31 268 VAL A O 1
ATOM 1996 N N . GLY A 1 269 ? -19.186 -4.398 27.125 1.00 91.38 269 GLY A N 1
ATOM 1997 C CA . GLY A 1 269 ? -20.386 -5.193 27.348 1.00 91.38 269 GLY A CA 1
ATOM 1998 C C . GLY A 1 269 ? -20.513 -6.371 26.388 1.00 91.38 269 GLY A C 1
ATOM 1999 O O . GLY A 1 269 ? -19.876 -6.439 25.340 1.00 91.38 269 GLY A O 1
ATOM 2000 N N . ARG A 1 270 ? -21.384 -7.316 26.748 1.00 97.06 270 ARG A N 1
ATOM 2001 C CA . ARG A 1 270 ? -21.638 -8.521 25.941 1.00 97.06 270 ARG A CA 1
ATOM 2002 C C . ARG A 1 270 ? -22.422 -8.242 24.664 1.00 97.06 270 ARG A C 1
ATOM 2004 O O . ARG A 1 270 ? -22.373 -9.032 23.733 1.00 97.06 270 ARG A O 1
ATOM 2011 N N . ASP A 1 271 ? -23.180 -7.159 24.652 1.00 97.62 271 ASP A N 1
ATOM 2012 C CA . ASP A 1 271 ? -24.055 -6.687 23.582 1.00 97.62 271 ASP A CA 1
ATOM 2013 C C . ASP A 1 271 ? -23.424 -5.565 22.741 1.00 97.62 271 ASP A C 1
ATOM 2015 O O . ASP A 1 271 ? -24.081 -5.017 21.859 1.00 97.62 271 ASP A O 1
ATOM 2019 N N . TRP A 1 272 ? -22.155 -5.232 22.992 1.00 98.19 272 TRP A N 1
ATOM 2020 C CA . TRP A 1 272 ? -21.470 -4.132 22.320 1.00 98.19 272 TRP A CA 1
ATOM 2021 C C . TRP A 1 272 ? -21.185 -4.417 20.846 1.00 98.19 272 TRP A C 1
ATOM 2023 O O . TRP A 1 272 ? -20.919 -5.549 20.430 1.00 98.19 272 TRP A O 1
ATOM 2033 N N . ARG A 1 273 ? -21.217 -3.346 20.055 1.00 98.69 273 ARG A N 1
ATOM 2034 C CA . ARG A 1 273 ? -20.812 -3.321 18.650 1.00 98.69 273 ARG A CA 1
ATOM 2035 C C . ARG A 1 273 ? -19.377 -2.816 18.582 1.00 98.69 273 ARG A C 1
ATOM 2037 O O . ARG A 1 273 ? -19.120 -1.649 18.871 1.00 98.69 273 ARG A O 1
ATOM 2044 N N . CYS A 1 274 ? -18.452 -3.687 18.223 1.00 98.75 274 CYS A N 1
ATOM 2045 C CA . CYS A 1 274 ? -17.030 -3.394 18.182 1.00 98.75 274 CYS A CA 1
ATOM 2046 C C . CYS A 1 274 ? -16.546 -3.271 16.734 1.00 98.75 274 CYS A C 1
ATOM 2048 O O . CYS A 1 274 ? -16.968 -4.041 15.871 1.00 98.75 274 CYS A O 1
ATOM 2050 N N . LEU A 1 275 ? -15.632 -2.340 16.487 1.00 98.81 275 LEU A N 1
ATOM 2051 C CA . LEU A 1 275 ? -14.869 -2.226 15.246 1.00 98.81 275 LEU A CA 1
ATOM 2052 C C . LEU A 1 275 ? -13.385 -2.383 15.566 1.00 98.81 275 LEU A C 1
ATOM 2054 O O . LEU A 1 275 ? -12.878 -1.705 16.458 1.00 98.81 275 LEU A O 1
ATOM 2058 N N . GLU A 1 276 ? -12.696 -3.234 14.820 1.00 98.56 276 GLU A N 1
ATOM 2059 C CA . GLU A 1 276 ? -11.239 -3.287 14.794 1.00 98.56 276 GLU A CA 1
ATOM 2060 C C . GLU A 1 276 ? -10.724 -2.836 13.427 1.00 98.56 276 GLU A C 1
ATOM 2062 O O . GLU A 1 276 ? -11.136 -3.369 12.394 1.00 98.56 276 GLU A O 1
ATOM 2067 N N . LEU A 1 277 ? -9.835 -1.843 13.437 1.00 98.06 277 LEU A N 1
ATOM 2068 C CA . LEU A 1 277 ? -9.150 -1.313 12.259 1.00 98.06 277 LEU A CA 1
ATOM 2069 C C . LEU A 1 277 ? -7.712 -1.838 12.238 1.00 98.06 277 LEU A C 1
ATOM 2071 O O . LEU A 1 277 ? -6.956 -1.544 13.170 1.00 98.06 277 LEU A O 1
ATOM 2075 N N . GLY A 1 278 ? -7.345 -2.560 11.175 1.00 94.88 278 GLY A N 1
ATOM 2076 C CA . GLY A 1 278 ? -6.049 -3.236 11.039 1.00 94.88 278 GLY A CA 1
ATOM 2077 C C . GLY A 1 278 ? -5.996 -4.530 11.848 1.00 94.88 278 GLY A C 1
ATOM 2078 O O . GLY A 1 278 ? -5.167 -4.671 12.744 1.00 94.88 278 GLY A O 1
ATOM 2079 N N . ALA A 1 279 ? -6.936 -5.441 11.592 1.00 94.50 279 ALA A N 1
ATOM 2080 C CA . ALA A 1 279 ? -7.136 -6.628 12.421 1.00 94.50 279 ALA A CA 1
ATOM 2081 C C . ALA A 1 279 ? -6.037 -7.707 12.293 1.00 94.50 279 ALA A C 1
ATOM 2083 O O . ALA A 1 279 ? -5.980 -8.611 13.130 1.00 94.50 279 ALA A O 1
ATOM 2084 N N . GLY A 1 280 ? -5.163 -7.654 11.283 1.00 90.12 280 GLY A N 1
ATOM 2085 C CA . GLY A 1 280 ? -4.041 -8.583 11.116 1.00 90.12 280 GLY A CA 1
ATOM 2086 C C . GLY A 1 280 ? -4.477 -10.052 11.024 1.00 90.12 280 GLY A C 1
ATOM 2087 O O . GLY A 1 280 ? -5.274 -10.421 10.168 1.00 90.12 280 GLY A O 1
ATOM 2088 N N . ALA A 1 281 ? -3.967 -10.921 11.908 1.00 89.12 281 ALA A N 1
ATOM 2089 C CA . ALA A 1 281 ? -4.416 -12.320 11.996 1.00 89.12 281 ALA A CA 1
ATOM 2090 C C . ALA A 1 281 ? -5.606 -12.511 12.965 1.00 89.12 281 ALA A C 1
ATOM 2092 O O . ALA A 1 281 ? -6.068 -13.635 13.194 1.00 89.12 281 ALA A O 1
ATOM 2093 N N . GLY A 1 282 ? -6.153 -11.409 13.484 1.00 93.81 282 GLY A N 1
ATOM 2094 C CA . GLY A 1 282 ? -7.427 -11.347 14.187 1.00 93.81 282 GLY A CA 1
ATOM 2095 C C . GLY A 1 282 ? -7.364 -11.650 15.678 1.00 93.81 282 GLY A C 1
ATOM 2096 O O . GLY A 1 282 ? -8.416 -11.915 16.258 1.00 93.81 282 GLY A O 1
ATOM 2097 N N . SER A 1 283 ? -6.195 -11.665 16.331 1.00 95.50 283 SER A N 1
ATOM 2098 C CA . SER A 1 283 ? -6.120 -12.059 17.749 1.00 95.50 283 SER A CA 1
ATOM 2099 C C . SER A 1 283 ? -7.035 -11.234 18.668 1.00 95.50 283 SER A C 1
ATOM 2101 O O . SER A 1 283 ? -7.771 -11.812 19.478 1.00 95.50 283 SER A O 1
ATOM 2103 N N . VAL A 1 284 ? -7.069 -9.907 18.503 1.00 97.44 284 VAL A N 1
ATOM 2104 C CA . VAL A 1 284 ? -7.947 -9.018 19.277 1.00 97.44 284 VAL A CA 1
ATOM 2105 C C . VAL A 1 284 ? -9.399 -9.122 18.798 1.00 97.44 284 VAL A C 1
ATOM 2107 O O . VAL A 1 284 ? -10.289 -9.203 19.644 1.00 97.44 284 VAL A O 1
ATOM 2110 N N . ALA A 1 285 ? -9.664 -9.251 17.495 1.00 97.50 285 ALA A N 1
ATOM 2111 C CA . ALA A 1 285 ? -11.013 -9.458 16.953 1.00 97.50 285 ALA A CA 1
ATOM 2112 C C . ALA A 1 285 ? -11.670 -10.714 17.534 1.00 97.50 285 ALA A C 1
ATOM 2114 O O . ALA A 1 285 ? -12.828 -10.695 17.957 1.00 97.50 285 ALA A O 1
ATOM 2115 N N . HIS A 1 286 ? -10.917 -11.814 17.596 1.00 96.88 286 HIS A N 1
ATOM 2116 C CA . HIS A 1 286 ? -11.361 -13.070 18.190 1.00 96.88 286 HIS A CA 1
ATOM 2117 C C . HIS A 1 286 ? -11.625 -12.917 19.693 1.00 96.88 286 HIS A C 1
ATOM 2119 O O . HIS A 1 286 ? -12.637 -13.420 20.187 1.00 96.88 286 HIS A O 1
ATOM 2125 N N . TRP A 1 287 ? -10.753 -12.200 20.410 1.00 96.88 287 TRP A N 1
ATOM 2126 C CA . TRP A 1 287 ? -10.937 -11.898 21.831 1.00 96.88 287 TRP A CA 1
ATOM 2127 C C . TRP A 1 287 ? -12.186 -11.034 22.077 1.00 96.88 287 TRP A C 1
ATOM 2129 O O . TRP A 1 287 ? -12.990 -11.326 22.966 1.00 96.88 287 TRP A O 1
ATOM 2139 N N . LEU A 1 288 ? -12.408 -10.011 21.248 1.00 97.88 288 LEU A N 1
ATOM 2140 C CA . LEU A 1 288 ? -13.602 -9.169 21.291 1.00 97.88 288 LEU A CA 1
ATOM 2141 C C . LEU A 1 288 ? -14.863 -9.977 20.986 1.00 97.88 288 LEU A C 1
ATOM 2143 O O . LEU A 1 288 ? -15.877 -9.777 21.650 1.00 97.88 288 LEU A O 1
ATOM 2147 N N . ALA A 1 289 ? -14.804 -10.921 20.045 1.00 97.25 289 ALA A N 1
ATOM 2148 C CA . ALA A 1 289 ? -15.943 -11.759 19.685 1.00 97.25 289 ALA A CA 1
ATOM 2149 C C . ALA A 1 289 ? -16.369 -12.706 20.823 1.00 97.25 289 ALA A C 1
ATOM 2151 O O . ALA A 1 289 ? -17.561 -12.986 20.955 1.00 97.25 289 ALA A O 1
ATOM 2152 N N . ASP A 1 290 ? -15.428 -13.156 21.664 1.00 95.38 290 ASP A N 1
ATOM 2153 C CA . ASP A 1 290 ? -15.734 -13.892 22.902 1.00 95.38 290 ASP A CA 1
ATOM 2154 C C . ASP A 1 290 ? -16.384 -13.006 23.966 1.00 95.38 290 ASP A C 1
ATOM 2156 O O . ASP A 1 290 ? -17.248 -13.454 24.724 1.00 95.38 290 ASP A O 1
ATOM 2160 N N . ARG A 1 291 ? -15.949 -11.746 24.056 1.00 95.62 291 ARG A N 1
ATOM 2161 C CA . ARG A 1 291 ? -16.430 -10.795 25.062 1.00 95.62 291 ARG A CA 1
ATOM 2162 C C . ARG A 1 291 ? -17.824 -10.269 24.713 1.00 95.62 291 ARG A C 1
ATOM 2164 O O . ARG A 1 291 ? -18.701 -10.258 25.577 1.00 95.62 291 ARG A O 1
ATOM 2171 N N . ALA A 1 292 ? -18.014 -9.871 23.458 1.00 96.31 292 ALA A N 1
ATOM 2172 C CA . ALA A 1 292 ? -19.240 -9.335 22.874 1.00 96.31 292 ALA A CA 1
ATOM 2173 C C . ALA A 1 292 ? -20.086 -10.447 22.222 1.00 96.31 292 ALA A C 1
ATOM 2175 O O . ALA A 1 292 ? -20.531 -10.341 21.079 1.00 96.31 292 ALA A O 1
ATOM 2176 N N . ASP A 1 293 ? -20.315 -11.540 22.953 1.00 95.31 293 ASP A N 1
ATOM 2177 C CA . ASP A 1 293 ? -20.973 -12.756 22.452 1.00 95.31 293 ASP A CA 1
ATOM 2178 C C . ASP A 1 293 ? -22.481 -12.612 22.147 1.00 95.31 293 ASP A C 1
ATOM 2180 O O . ASP A 1 293 ? -23.111 -13.537 21.627 1.00 95.31 293 ASP A O 1
ATOM 2184 N N . ARG A 1 294 ? -23.074 -11.455 22.460 1.00 97.00 294 ARG A N 1
ATOM 2185 C CA . ARG A 1 294 ? -24.449 -11.053 22.107 1.00 97.00 294 ARG A CA 1
ATOM 2186 C C . ARG A 1 294 ? -24.492 -9.800 21.227 1.00 97.00 294 ARG A C 1
ATOM 2188 O O . ARG A 1 294 ? -25.586 -9.336 20.914 1.00 97.00 294 ARG A O 1
ATOM 2195 N N . GLY A 1 295 ? -23.332 -9.242 20.897 1.00 97.31 295 GLY A N 1
ATOM 2196 C CA . GLY A 1 295 ? -23.164 -8.034 20.105 1.00 97.31 295 GLY A CA 1
ATOM 2197 C C . GLY A 1 295 ? -22.657 -8.353 18.702 1.00 97.31 295 GLY A C 1
ATOM 2198 O O . GLY A 1 295 ? -23.105 -9.310 18.067 1.00 97.31 295 GLY A O 1
ATOM 2199 N N . SER A 1 296 ? -21.717 -7.543 18.217 1.00 98.25 296 SER A N 1
ATOM 2200 C CA . SER A 1 296 ? -21.078 -7.738 16.909 1.00 98.25 296 SER A CA 1
ATOM 2201 C C . SER A 1 296 ? -19.654 -7.196 16.904 1.00 98.25 296 SER A C 1
ATOM 2203 O O . SER A 1 296 ? -19.367 -6.228 17.600 1.00 98.25 296 SER A O 1
ATOM 2205 N N . VAL A 1 297 ? -18.778 -7.803 16.112 1.00 98.69 297 VAL A N 1
ATOM 2206 C CA . VAL A 1 297 ? -17.403 -7.366 15.871 1.00 98.69 297 VAL A CA 1
ATOM 2207 C C . VAL A 1 297 ? -17.204 -7.272 14.365 1.00 98.69 297 VAL A C 1
ATOM 2209 O O . VAL A 1 297 ? -17.366 -8.270 13.663 1.00 98.69 297 VAL A O 1
ATOM 2212 N N . LEU A 1 298 ? -16.861 -6.087 13.871 1.00 98.62 298 LEU A N 1
ATOM 2213 C CA . LEU A 1 298 ? -16.391 -5.880 12.506 1.00 98.62 298 LEU A CA 1
ATOM 2214 C C . LEU A 1 298 ? -14.865 -5.765 12.534 1.00 98.62 298 LEU A C 1
ATOM 2216 O O . LEU A 1 298 ? -14.336 -4.822 13.114 1.00 98.62 298 LEU A O 1
ATOM 2220 N N . ALA A 1 299 ? -14.173 -6.724 11.931 1.00 98.38 299 ALA A N 1
ATOM 2221 C CA . ALA A 1 299 ? -12.726 -6.714 11.765 1.00 98.38 299 ALA A CA 1
ATOM 2222 C C . ALA A 1 299 ? -12.385 -6.283 10.335 1.00 98.38 299 ALA A C 1
ATOM 2224 O O . ALA A 1 299 ? -12.802 -6.942 9.377 1.00 98.38 299 ALA A O 1
ATOM 2225 N N . VAL A 1 300 ? -11.657 -5.176 10.199 1.00 97.25 300 VAL A N 1
ATOM 2226 C CA . VAL A 1 300 ? -11.268 -4.599 8.908 1.00 97.25 300 VAL A CA 1
ATOM 2227 C C . VAL A 1 300 ? -9.760 -4.680 8.737 1.00 97.25 300 VAL A C 1
ATOM 2229 O O . VAL A 1 300 ? -9.014 -4.271 9.625 1.00 97.25 300 VAL A O 1
ATOM 2232 N N . ASP A 1 301 ? -9.316 -5.177 7.588 1.00 92.56 301 ASP A N 1
ATOM 2233 C CA . ASP A 1 301 ? -7.907 -5.165 7.194 1.00 92.56 301 ASP A CA 1
ATOM 2234 C C . ASP A 1 301 ? -7.774 -5.067 5.665 1.00 92.56 301 ASP A C 1
ATOM 2236 O O . ASP A 1 301 ? -8.680 -5.468 4.929 1.00 92.56 301 ASP A O 1
ATOM 2240 N N . ILE A 1 302 ? -6.643 -4.559 5.175 1.00 85.62 302 ILE A N 1
ATOM 2241 C CA . ILE A 1 302 ? -6.305 -4.576 3.745 1.00 85.62 302 ILE A CA 1
ATOM 2242 C C . ILE A 1 302 ? -6.018 -6.001 3.256 1.00 85.62 302 ILE A C 1
ATOM 2244 O O . ILE A 1 302 ? -6.262 -6.316 2.085 1.00 85.62 302 ILE A O 1
ATOM 2248 N N . ASP A 1 303 ? -5.560 -6.870 4.160 1.00 83.19 303 ASP A N 1
ATOM 2249 C CA . ASP A 1 303 ? -5.307 -8.282 3.922 1.00 83.19 303 ASP A CA 1
ATOM 2250 C C . ASP A 1 303 ? -6.010 -9.145 4.976 1.00 83.19 303 ASP A C 1
ATOM 2252 O O . ASP A 1 303 ? -5.669 -9.164 6.155 1.00 83.19 303 ASP A O 1
ATOM 2256 N N . THR A 1 304 ? -7.007 -9.905 4.528 1.00 88.31 304 THR A N 1
ATOM 2257 C CA . THR A 1 304 ? -7.852 -10.723 5.409 1.00 88.31 304 THR A CA 1
ATOM 2258 C C . THR A 1 304 ? -7.545 -12.215 5.336 1.00 88.31 304 THR A C 1
ATOM 2260 O O . THR A 1 304 ? -8.246 -13.015 5.955 1.00 88.31 304 THR A O 1
ATOM 2263 N N . GLN A 1 305 ? -6.488 -12.623 4.621 1.00 86.50 305 GLN A N 1
ATOM 2264 C CA . GLN A 1 305 ? -6.209 -14.038 4.332 1.00 86.50 305 GLN A CA 1
ATOM 2265 C C . GLN A 1 305 ? -5.984 -14.913 5.584 1.00 86.50 305 GLN A C 1
ATOM 2267 O O . GLN A 1 305 ? -6.066 -16.141 5.511 1.00 86.50 305 GLN A O 1
ATOM 2272 N N . HIS A 1 306 ? -5.669 -14.294 6.726 1.00 83.94 306 HIS A N 1
ATOM 2273 C CA . HIS A 1 306 ? -5.380 -14.971 7.992 1.00 83.94 306 HIS A CA 1
ATOM 2274 C C . HIS A 1 306 ? -6.481 -14.815 9.052 1.00 83.94 306 HIS A C 1
ATOM 2276 O O . HIS A 1 306 ? -6.389 -15.446 10.106 1.00 83.94 306 HIS A O 1
ATOM 2282 N N . LEU A 1 307 ? -7.524 -14.029 8.771 1.00 89.06 307 LEU A N 1
ATOM 2283 C CA . LEU A 1 307 ? -8.678 -13.845 9.648 1.00 89.06 307 LEU A CA 1
ATOM 2284 C C . LEU A 1 307 ? -9.720 -14.946 9.411 1.00 89.06 307 LEU A C 1
ATOM 2286 O O . LEU A 1 307 ? -10.219 -15.128 8.301 1.00 89.06 307 LEU A O 1
ATOM 2290 N N . ASP A 1 308 ? -10.104 -15.658 10.472 1.00 88.94 308 ASP A N 1
ATOM 2291 C CA . ASP A 1 308 ? -11.132 -16.699 10.399 1.00 88.94 308 ASP A CA 1
ATOM 2292 C C . ASP A 1 308 ? -12.513 -16.137 10.763 1.00 88.94 308 ASP A C 1
ATOM 2294 O O . ASP A 1 308 ? -12.944 -16.162 11.917 1.00 88.94 308 ASP A O 1
ATOM 2298 N N . ALA A 1 309 ? -13.254 -15.673 9.754 1.00 86.06 309 ALA A N 1
ATOM 2299 C CA . ALA A 1 309 ? -14.638 -15.226 9.933 1.00 86.06 309 ALA A CA 1
ATOM 2300 C C . ALA A 1 309 ? -15.565 -16.331 10.491 1.00 86.06 309 ALA A C 1
ATOM 2302 O O . ALA A 1 309 ? -16.588 -16.031 11.103 1.00 86.06 309 ALA A O 1
ATOM 2303 N N . GLY A 1 310 ? -15.220 -17.612 10.308 1.00 89.00 310 GLY A N 1
ATOM 2304 C CA . GLY A 1 310 ? -15.984 -18.751 10.822 1.00 89.00 310 GLY A CA 1
ATOM 2305 C C . GLY A 1 310 ? -15.817 -18.983 12.325 1.00 89.00 310 GLY A C 1
ATOM 2306 O O . GLY A 1 310 ? -16.597 -19.734 12.920 1.00 89.00 310 GLY A O 1
ATOM 2307 N N . ARG A 1 311 ? -14.843 -18.319 12.960 1.00 91.56 311 ARG A N 1
ATOM 2308 C CA . ARG A 1 311 ? -14.494 -18.503 14.372 1.00 91.56 311 ARG A CA 1
ATOM 2309 C C . ARG A 1 311 ? -15.626 -18.124 15.327 1.00 91.56 311 ARG A C 1
ATOM 2311 O O . ARG A 1 311 ? -15.758 -18.727 16.393 1.00 91.56 311 ARG A O 1
ATOM 2318 N N . SER A 1 312 ? -16.432 -17.114 14.993 1.00 93.94 312 SER A N 1
ATOM 2319 C CA . SER A 1 312 ? -17.560 -16.664 15.820 1.00 93.94 312 SER A CA 1
ATOM 2320 C C . SER A 1 312 ? -18.728 -16.184 14.971 1.00 93.94 312 SER A C 1
ATOM 2322 O O . SER A 1 312 ? -18.542 -15.551 13.942 1.00 93.94 312 SER A O 1
ATOM 2324 N N . ARG A 1 313 ? -19.955 -16.394 15.459 1.00 94.12 313 ARG A N 1
ATOM 2325 C CA . ARG A 1 313 ? -21.174 -15.857 14.826 1.00 94.12 313 ARG A CA 1
ATOM 2326 C C . ARG A 1 313 ? -21.314 -14.342 14.966 1.00 94.12 313 ARG A C 1
ATOM 2328 O O . ARG A 1 313 ? -22.109 -13.750 14.248 1.00 94.12 313 ARG A O 1
ATOM 2335 N N . THR A 1 314 ? -20.602 -13.744 15.918 1.00 96.75 314 THR A N 1
ATOM 2336 C CA . THR A 1 314 ? -20.601 -12.295 16.151 1.00 96.75 314 THR A CA 1
ATOM 2337 C C . THR A 1 314 ? -19.514 -11.578 15.355 1.00 96.75 314 THR A C 1
ATOM 2339 O O . THR A 1 314 ? -19.502 -10.354 15.359 1.00 96.75 314 THR A O 1
ATOM 2342 N N . LEU A 1 315 ? -18.625 -12.303 14.665 1.00 98.12 315 LEU A N 1
ATOM 2343 C CA . LEU A 1 315 ? -17.515 -11.733 13.905 1.00 98.12 315 LEU A CA 1
ATOM 2344 C C . LEU A 1 315 ? -17.877 -11.594 12.422 1.00 98.12 315 LEU A C 1
ATOM 2346 O O . LEU A 1 315 ? -18.310 -12.547 11.781 1.00 98.12 315 LEU A O 1
ATOM 2350 N N . THR A 1 316 ? -17.660 -10.404 11.875 1.00 98.12 316 THR A N 1
ATOM 2351 C CA . THR A 1 316 ? -17.670 -10.119 10.438 1.00 98.12 316 THR A CA 1
ATOM 2352 C C . THR A 1 316 ? -16.285 -9.631 10.042 1.00 98.12 316 THR A C 1
ATOM 2354 O O . THR A 1 316 ? -15.729 -8.762 10.707 1.00 98.12 316 THR A O 1
ATOM 2357 N N . VAL A 1 317 ? -15.734 -10.186 8.965 1.00 97.69 317 VAL A N 1
ATOM 2358 C CA . VAL A 1 317 ? -14.442 -9.774 8.404 1.00 97.69 317 VAL A CA 1
ATOM 2359 C C . VAL A 1 317 ? -14.703 -9.026 7.105 1.00 97.69 317 VAL A C 1
ATOM 2361 O O . VAL A 1 317 ? -15.460 -9.506 6.259 1.00 97.69 317 VAL A O 1
ATOM 2364 N N . GLN A 1 318 ? -14.086 -7.860 6.950 1.00 96.69 318 GLN A N 1
ATOM 2365 C CA . GLN A 1 318 ? -14.194 -7.043 5.751 1.00 96.69 318 GLN A CA 1
ATOM 2366 C C . GLN A 1 318 ? -12.802 -6.671 5.256 1.00 96.69 318 GLN A C 1
ATOM 2368 O O . GLN A 1 318 ? -12.031 -6.030 5.964 1.00 96.69 318 GLN A O 1
ATOM 2373 N N . GLN A 1 319 ? -12.504 -7.043 4.013 1.00 94.25 319 GLN A N 1
ATOM 2374 C CA . GLN A 1 319 ? -11.304 -6.565 3.349 1.00 94.25 319 GLN A CA 1
ATOM 2375 C C . GLN A 1 319 ? -11.549 -5.148 2.831 1.00 94.25 319 GLN A C 1
ATOM 2377 O O . GLN A 1 319 ? -12.399 -4.956 1.959 1.00 94.25 319 GLN A O 1
ATOM 2382 N N . ALA A 1 320 ? -10.843 -4.165 3.378 1.00 89.00 320 ALA A N 1
ATOM 2383 C CA . ALA A 1 320 ? -10.919 -2.778 2.935 1.00 89.00 320 ALA A CA 1
ATOM 2384 C C . ALA A 1 320 ? -9.691 -1.987 3.394 1.00 89.00 320 ALA A C 1
ATOM 2386 O O . ALA A 1 320 ? -9.132 -2.246 4.459 1.00 89.00 320 ALA A O 1
ATOM 2387 N N . ASP A 1 321 ? -9.332 -0.971 2.613 1.00 87.69 321 ASP A N 1
ATOM 2388 C CA . ASP A 1 321 ? -8.517 0.127 3.116 1.00 87.69 321 ASP A CA 1
ATOM 2389 C C . ASP A 1 321 ? -9.343 0.922 4.136 1.00 87.69 321 ASP A C 1
ATOM 2391 O O . ASP A 1 321 ? -10.478 1.324 3.863 1.00 87.69 321 ASP A O 1
ATOM 2395 N N . VAL A 1 322 ? -8.783 1.148 5.325 1.00 90.44 322 VAL A N 1
ATOM 2396 C CA . VAL A 1 322 ? -9.444 1.921 6.386 1.00 90.44 322 VAL A CA 1
ATOM 2397 C C . VAL A 1 322 ? -9.734 3.356 5.950 1.00 90.44 322 VAL A C 1
ATOM 2399 O O . VAL A 1 322 ? -10.678 3.965 6.454 1.00 90.44 322 VAL A O 1
ATOM 2402 N N . MET A 1 323 ? -8.972 3.886 4.990 1.00 89.75 323 MET A N 1
ATOM 2403 C CA . MET A 1 323 ? -9.204 5.213 4.436 1.00 89.75 323 MET A CA 1
ATOM 2404 C C . MET A 1 323 ? -10.369 5.265 3.449 1.00 89.75 323 MET A C 1
ATOM 2406 O O . MET A 1 323 ? -10.932 6.346 3.284 1.00 89.75 323 MET A O 1
ATOM 2410 N N . ASP A 1 324 ? -10.802 4.131 2.903 1.00 90.62 324 ASP A N 1
ATOM 2411 C CA . ASP A 1 324 ? -11.998 4.015 2.056 1.00 90.62 324 ASP A CA 1
ATOM 2412 C C . ASP A 1 324 ? -13.213 3.474 2.831 1.00 90.62 324 ASP A C 1
ATOM 2414 O O . ASP A 1 324 ? -14.318 3.370 2.295 1.00 90.62 324 ASP A O 1
ATOM 2418 N N . LEU A 1 325 ? -13.029 3.117 4.107 1.00 93.12 325 LEU A N 1
ATOM 2419 C CA . LEU A 1 325 ? -14.088 2.566 4.939 1.00 93.12 325 LEU A CA 1
ATOM 2420 C C . LEU A 1 325 ? -15.139 3.634 5.269 1.00 93.12 325 LEU A C 1
ATOM 2422 O O . LEU A 1 325 ? -14.839 4.707 5.798 1.00 93.12 325 LEU A O 1
ATOM 2426 N N . GLU A 1 326 ? -16.402 3.285 5.037 1.00 94.00 326 GLU A N 1
ATOM 2427 C CA . GLU A 1 326 ? -17.560 4.066 5.455 1.00 94.00 326 GLU A CA 1
ATOM 2428 C C . GLU A 1 326 ? -18.399 3.269 6.455 1.00 94.00 326 GLU A C 1
ATOM 2430 O O . GLU A 1 326 ? -18.750 2.111 6.229 1.00 94.00 326 GLU A O 1
ATOM 2435 N N . CYS A 1 327 ? -18.744 3.899 7.575 1.00 96.88 327 CYS A N 1
ATOM 2436 C CA . CYS A 1 327 ? -19.606 3.332 8.605 1.00 96.88 327 CYS A CA 1
ATOM 2437 C C . CYS A 1 327 ? -20.672 4.346 9.022 1.00 96.88 327 CYS A C 1
ATOM 2439 O O . CYS A 1 327 ? -20.490 5.562 8.912 1.00 96.88 327 CYS A O 1
ATOM 2441 N N . ALA A 1 328 ? -21.805 3.845 9.516 1.00 97.62 328 ALA A N 1
ATOM 2442 C CA . ALA A 1 328 ? -22.887 4.707 9.973 1.00 97.62 328 ALA A CA 1
ATOM 2443 C C . ALA A 1 328 ? -22.473 5.494 11.238 1.00 97.62 328 ALA A C 1
ATOM 2445 O O . ALA A 1 328 ? -21.801 4.947 12.111 1.00 97.62 328 ALA A O 1
ATOM 2446 N N . PRO A 1 329 ? -22.889 6.763 11.397 1.00 97.94 329 PRO A N 1
ATOM 2447 C CA . PRO A 1 329 ? -22.600 7.517 12.614 1.00 97.94 329 PRO A CA 1
ATOM 2448 C C . PRO A 1 329 ? -23.131 6.818 13.876 1.00 97.94 329 PRO A C 1
ATOM 2450 O O . PRO A 1 329 ? -24.278 6.368 13.907 1.00 97.94 329 PRO A O 1
ATOM 2453 N N . GLY A 1 330 ? -22.318 6.754 14.933 1.00 97.88 330 GLY A N 1
ATOM 2454 C CA . GLY A 1 330 ? -22.692 6.138 16.215 1.00 97.88 330 GLY A CA 1
ATOM 2455 C C . GLY A 1 330 ? -22.957 4.623 16.172 1.00 97.88 330 GLY A C 1
ATOM 2456 O O . GLY A 1 330 ? -23.705 4.096 17.007 1.00 97.88 330 GLY A O 1
ATOM 2457 N N . SER A 1 331 ? -22.396 3.914 15.191 1.00 98.25 331 SER A N 1
ATOM 2458 C CA . SER A 1 331 ? -22.594 2.478 14.998 1.00 98.25 331 SER A CA 1
ATOM 2459 C C . SER A 1 331 ? -21.805 1.583 15.952 1.00 98.25 331 SER A C 1
ATOM 2461 O O . SER A 1 331 ? -22.179 0.418 16.073 1.00 98.25 331 SER A O 1
ATOM 2463 N N . PHE A 1 332 ? -20.764 2.083 16.627 1.00 98.75 332 PHE A N 1
ATOM 2464 C CA . PHE A 1 332 ? -19.877 1.247 17.449 1.00 98.75 332 PHE A CA 1
ATOM 2465 C C . PHE A 1 332 ? -19.752 1.735 18.886 1.00 98.75 332 PHE A C 1
ATOM 2467 O O . PHE A 1 332 ? -19.509 2.908 19.134 1.00 98.75 332 PHE A O 1
ATOM 2474 N N . ASP A 1 333 ? -19.868 0.821 19.839 1.00 98.75 333 ASP A N 1
ATOM 2475 C CA . ASP A 1 333 ? -19.697 1.084 21.269 1.00 98.75 333 ASP A CA 1
ATOM 2476 C C . ASP A 1 333 ? -18.212 0.992 21.682 1.00 98.75 333 ASP A C 1
ATOM 2478 O O . ASP A 1 333 ? -17.798 1.607 22.665 1.00 98.75 333 ASP A O 1
ATOM 2482 N N . LEU A 1 334 ? -17.397 0.287 20.887 1.00 98.81 334 LEU A N 1
ATOM 2483 C CA . LEU A 1 334 ? -15.938 0.240 20.987 1.00 98.81 334 LEU A CA 1
ATOM 2484 C C . LEU A 1 334 ? -15.304 0.297 19.593 1.00 98.81 334 LEU A C 1
ATOM 2486 O O . LEU A 1 334 ? -15.702 -0.451 18.702 1.00 98.81 334 LEU A O 1
ATOM 2490 N N . ILE A 1 335 ? -14.275 1.123 19.425 1.00 98.88 335 ILE A N 1
ATOM 2491 C CA . ILE A 1 335 ? -13.384 1.077 18.262 1.00 98.88 335 ILE A CA 1
ATOM 2492 C C . ILE A 1 335 ? -11.955 0.853 18.764 1.00 98.88 335 ILE A C 1
ATOM 2494 O O . ILE A 1 335 ? -11.492 1.578 19.646 1.00 98.88 335 ILE A O 1
ATOM 2498 N N . PHE A 1 336 ? -11.276 -0.153 18.221 1.00 98.81 336 PHE A N 1
ATOM 2499 C CA . PHE A 1 336 ? -9.897 -0.512 18.543 1.00 98.81 336 PHE A CA 1
ATOM 2500 C C . PHE A 1 336 ? -9.023 -0.449 17.285 1.00 98.81 336 PHE A C 1
ATOM 2502 O O . PHE A 1 336 ? -9.457 -0.829 16.198 1.00 98.81 336 PHE A O 1
ATOM 2509 N N . SER A 1 337 ? -7.790 0.029 17.425 1.00 98.25 337 SER A N 1
ATOM 2510 C CA . SER A 1 337 ? -6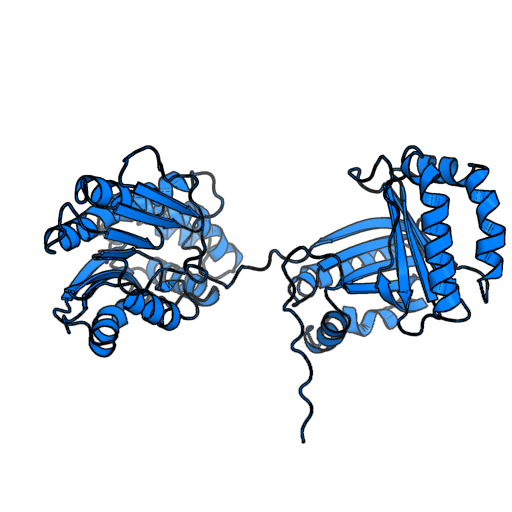.787 -0.028 16.363 1.00 98.25 337 SER A CA 1
ATOM 2511 C C . SER A 1 337 ? -5.384 -0.100 16.951 1.00 98.25 337 SER A C 1
ATOM 2513 O O . SER A 1 337 ? -5.091 0.591 17.932 1.00 98.25 337 SER A O 1
ATOM 2515 N N . ARG A 1 338 ? -4.515 -0.918 16.351 1.00 96.75 338 ARG A N 1
ATOM 2516 C CA . ARG A 1 338 ? -3.120 -1.073 16.771 1.00 96.75 338 ARG A CA 1
ATOM 2517 C C . ARG A 1 338 ? -2.181 -1.063 15.568 1.00 96.75 338 ARG A C 1
ATOM 2519 O O . ARG A 1 338 ? -2.349 -1.882 14.677 1.00 96.75 338 ARG A O 1
ATOM 2526 N N . ALA A 1 339 ? -1.165 -0.200 15.610 1.00 93.25 339 ALA A N 1
ATOM 2527 C CA . ALA A 1 339 ? -0.138 -0.035 14.581 1.00 93.25 339 ALA A CA 1
ATOM 2528 C C . ALA A 1 339 ? -0.728 0.259 13.190 1.00 93.25 339 ALA A C 1
ATOM 2530 O O . ALA A 1 339 ? -0.401 -0.401 12.208 1.00 93.25 339 ALA A O 1
ATOM 2531 N N . VAL A 1 340 ? -1.631 1.242 13.127 1.00 92.50 340 VAL A N 1
ATOM 2532 C CA . VAL A 1 340 ? -2.300 1.654 11.879 1.00 92.50 340 VAL A CA 1
ATOM 2533 C C . VAL A 1 340 ? -2.062 3.128 11.605 1.00 92.50 340 VAL A C 1
ATOM 2535 O O . VAL A 1 340 ? -1.577 3.479 10.532 1.00 92.50 340 VAL A O 1
ATOM 2538 N N . PHE A 1 341 ? -2.377 4.010 12.559 1.00 92.50 341 PHE A N 1
ATOM 2539 C CA . PHE A 1 341 ? -2.363 5.449 12.291 1.00 92.50 341 PHE A CA 1
ATOM 2540 C C . PHE A 1 341 ? -0.947 5.984 12.062 1.00 92.50 341 PHE A C 1
ATOM 2542 O O . PHE A 1 341 ? -0.792 6.940 11.307 1.00 92.50 341 PHE A O 1
ATOM 2549 N N . GLU A 1 342 ? 0.089 5.362 12.638 1.00 84.75 342 GLU A N 1
ATOM 2550 C CA . GLU A 1 342 ? 1.486 5.760 12.387 1.00 84.75 342 GLU A CA 1
ATOM 2551 C C . GLU A 1 342 ? 1.921 5.608 10.924 1.00 84.75 342 GLU A C 1
ATOM 2553 O O . GLU A 1 342 ? 2.870 6.259 10.481 1.00 84.75 342 GLU A O 1
ATOM 2558 N N . HIS A 1 343 ? 1.214 4.767 10.172 1.00 83.00 343 HIS A N 1
ATOM 2559 C CA . HIS A 1 343 ? 1.467 4.529 8.763 1.00 83.00 343 HIS A CA 1
ATOM 2560 C C . HIS A 1 343 ? 0.640 5.443 7.857 1.00 83.00 343 HIS A C 1
ATOM 2562 O O . HIS A 1 343 ? 0.952 5.542 6.676 1.00 83.00 343 HIS A O 1
ATOM 2568 N N . LEU A 1 344 ? -0.385 6.125 8.376 1.00 83.94 344 LEU A N 1
ATOM 2569 C CA . LEU A 1 344 ? -1.269 6.973 7.580 1.00 83.94 344 LEU A CA 1
ATOM 2570 C C . LEU A 1 344 ? -0.601 8.297 7.207 1.00 83.94 344 LEU A C 1
ATOM 2572 O O . LEU A 1 344 ? 0.016 8.960 8.035 1.00 83.94 344 LEU A O 1
ATOM 2576 N N . LYS A 1 345 ? -0.809 8.733 5.961 1.00 77.81 345 LYS A N 1
ATOM 2577 C CA . LYS A 1 345 ? -0.385 10.064 5.507 1.00 77.81 345 LYS A CA 1
ATOM 2578 C C . LYS A 1 345 ? -1.168 11.189 6.196 1.00 77.81 345 LYS A C 1
ATOM 2580 O O . LYS A 1 345 ? -0.591 12.228 6.505 1.00 77.81 345 LYS A O 1
ATOM 2585 N N . ASP A 1 346 ? -2.469 10.981 6.409 1.00 81.62 346 ASP A N 1
ATOM 2586 C CA . ASP A 1 346 ? -3.347 11.893 7.150 1.00 81.62 346 ASP A CA 1
ATOM 2587 C C . ASP A 1 346 ? -4.137 11.121 8.229 1.00 81.62 346 ASP A C 1
ATOM 2589 O O . ASP A 1 346 ? -5.292 10.739 8.027 1.00 81.62 346 ASP A O 1
ATOM 2593 N N . PRO A 1 347 ? -3.508 10.825 9.383 1.00 89.62 347 PRO A N 1
ATOM 2594 C CA . PRO A 1 347 ? -4.160 10.087 10.465 1.00 89.62 347 PRO A CA 1
ATOM 2595 C C . PRO A 1 347 ? -5.304 10.873 11.123 1.00 89.62 347 PRO A C 1
ATOM 2597 O O . PRO A 1 347 ? -6.203 10.277 11.717 1.00 89.62 347 PRO A O 1
ATOM 2600 N N . GLU A 1 348 ? -5.291 12.206 11.029 1.00 89.69 348 GLU A N 1
ATOM 2601 C CA . GLU A 1 348 ? -6.329 13.065 11.609 1.00 89.69 348 GLU A CA 1
ATOM 2602 C C . GLU A 1 348 ? -7.644 12.957 10.822 1.00 89.69 348 GLU A C 1
ATOM 2604 O O . GLU A 1 348 ? -8.713 12.945 11.437 1.00 89.69 348 GLU A O 1
ATOM 2609 N N . GLU A 1 349 ? -7.578 12.799 9.495 1.00 91.81 349 GLU A N 1
ATOM 2610 C CA . GLU A 1 349 ? -8.755 12.554 8.650 1.00 91.81 349 GLU A CA 1
ATOM 2611 C C . GLU A 1 349 ? -9.483 11.256 9.037 1.00 91.81 349 GLU A C 1
ATOM 2613 O O . GLU A 1 349 ? -10.710 11.242 9.192 1.00 91.81 349 GLU A O 1
ATOM 2618 N N . LEU A 1 350 ? -8.747 10.152 9.222 1.00 94.56 350 LEU A N 1
ATOM 2619 C CA . LEU A 1 350 ? -9.353 8.903 9.694 1.00 94.56 350 LEU A CA 1
ATOM 2620 C C . LEU A 1 350 ? -9.924 9.070 11.099 1.00 94.56 350 LEU A C 1
ATOM 2622 O O . LEU A 1 350 ? -11.034 8.610 11.372 1.00 94.56 350 LEU A O 1
ATOM 2626 N N . LEU A 1 351 ? -9.188 9.746 11.985 1.00 96.44 351 LEU A N 1
ATOM 2627 C CA . LEU A 1 351 ? -9.611 9.944 13.365 1.00 96.44 351 LEU A CA 1
ATOM 2628 C C . LEU A 1 351 ? -10.953 10.684 13.443 1.00 96.44 351 LEU A C 1
ATOM 2630 O O . LEU A 1 351 ? -11.819 10.284 14.220 1.00 96.44 351 LEU A O 1
ATOM 2634 N N . ASP A 1 352 ? -11.166 11.710 12.617 1.00 95.69 352 ASP A N 1
ATOM 2635 C CA . ASP A 1 352 ? -12.440 12.438 12.569 1.00 95.69 352 ASP A CA 1
ATOM 2636 C C . ASP A 1 352 ? -13.617 11.542 12.162 1.00 95.69 352 ASP A C 1
ATOM 2638 O O . ASP A 1 352 ? -14.696 11.612 12.762 1.00 95.69 352 ASP A O 1
ATOM 2642 N N . ARG A 1 353 ? -13.409 10.642 11.197 1.00 97.25 353 ARG A N 1
ATOM 2643 C CA . ARG A 1 353 ? -14.430 9.667 10.786 1.00 97.25 353 ARG A CA 1
ATOM 2644 C C . ARG A 1 353 ? -14.705 8.636 11.874 1.00 97.25 353 ARG A C 1
ATOM 2646 O O . ARG A 1 353 ? -15.866 8.417 12.221 1.00 97.25 353 ARG A O 1
ATOM 2653 N N . VAL A 1 354 ? -13.650 8.083 12.470 1.00 98.00 354 VAL A N 1
ATOM 2654 C CA . VAL A 1 354 ? -13.722 7.125 13.583 1.00 98.00 354 VAL A CA 1
ATOM 2655 C C . VAL A 1 354 ? -14.518 7.695 14.758 1.00 98.00 354 VAL A C 1
ATOM 2657 O O . VAL A 1 354 ? -15.401 7.025 15.297 1.00 98.00 354 VAL A O 1
ATOM 2660 N N . LEU A 1 355 ? -14.287 8.959 15.116 1.00 97.94 355 LEU A N 1
ATOM 2661 C CA . LEU A 1 355 ? -15.063 9.647 16.151 1.00 97.94 355 LEU A CA 1
ATOM 2662 C C . LEU A 1 355 ? -16.539 9.817 15.764 1.00 97.94 355 LEU A C 1
ATOM 2664 O O . LEU A 1 355 ? -17.416 9.738 16.627 1.00 97.94 355 LEU A O 1
ATOM 2668 N N . GLY A 1 356 ? -16.832 10.013 14.476 1.00 97.56 356 GLY A N 1
ATOM 2669 C CA . GLY A 1 356 ? -18.192 10.022 13.939 1.00 97.56 356 GLY A CA 1
ATOM 2670 C C . GLY A 1 356 ? -18.910 8.678 14.099 1.00 97.56 356 GLY A C 1
ATOM 2671 O O . GLY A 1 356 ? -20.089 8.657 14.469 1.00 97.56 356 GLY A O 1
ATOM 2672 N N . TRP A 1 357 ? -18.202 7.567 13.882 1.00 98.62 357 TRP A N 1
ATOM 2673 C CA . TRP A 1 357 ? -18.730 6.200 14.000 1.00 98.62 357 TRP A CA 1
ATOM 2674 C C . TRP A 1 357 ? -18.931 5.748 15.450 1.00 98.62 357 TRP A C 1
ATOM 2676 O O . TRP A 1 357 ? -19.759 4.879 15.719 1.00 98.62 357 TRP A O 1
ATOM 2686 N N . LEU A 1 358 ? -18.211 6.347 16.397 1.00 98.56 358 LEU A N 1
ATOM 2687 C CA . LEU A 1 358 ? -18.284 5.986 17.809 1.00 98.56 358 LEU A CA 1
ATOM 2688 C C . LEU A 1 358 ? -19.632 6.389 18.428 1.00 98.56 358 LEU A C 1
ATOM 2690 O O . LEU A 1 358 ? -20.050 7.532 18.314 1.00 98.56 358 LEU A O 1
ATOM 2694 N N . ALA A 1 359 ? -20.344 5.494 19.098 1.00 98.31 359 ALA A N 1
ATOM 2695 C CA . ALA A 1 359 ? -21.617 5.784 19.754 1.00 98.31 359 ALA A CA 1
ATOM 2696 C C . ALA A 1 359 ? -21.438 6.755 20.938 1.00 98.31 359 ALA A C 1
ATOM 2698 O O . ALA A 1 359 ? -20.372 6.778 21.560 1.00 98.31 359 ALA A O 1
ATOM 2699 N N . PRO A 1 360 ? -22.462 7.551 21.301 1.00 97.69 360 PRO A N 1
ATOM 2700 C CA . PRO A 1 360 ? -22.470 8.271 22.572 1.00 97.69 360 PRO A CA 1
ATOM 2701 C C . PRO A 1 360 ? -22.184 7.339 23.753 1.00 97.69 360 PRO A C 1
ATOM 2703 O O . PRO A 1 360 ? -22.840 6.311 23.907 1.00 97.69 360 PRO A O 1
ATOM 2706 N N . GLY A 1 361 ? -21.206 7.689 24.585 1.00 97.38 361 GLY A N 1
ATOM 2707 C CA . GLY A 1 361 ? -20.747 6.851 25.691 1.00 97.38 361 GLY A CA 1
ATOM 2708 C C . GLY A 1 361 ? -19.808 5.703 25.299 1.00 97.38 361 GLY A C 1
ATOM 2709 O O . GLY A 1 361 ? -19.346 5.017 26.214 1.00 97.38 361 GLY A O 1
ATOM 2710 N N . GLY A 1 362 ? -19.523 5.505 24.007 1.00 98.25 362 GLY A N 1
ATOM 2711 C CA . GLY A 1 362 ? -18.603 4.489 23.491 1.00 98.25 362 GLY A CA 1
ATOM 2712 C C . GLY A 1 362 ? -17.128 4.859 23.669 1.00 98.25 362 GLY A C 1
ATOM 2713 O O . GLY A 1 362 ? -16.797 6.015 23.939 1.00 98.25 362 GLY A O 1
ATOM 2714 N N . TRP A 1 363 ? -16.242 3.876 23.512 1.00 98.69 363 TRP A N 1
ATOM 2715 C CA . TRP A 1 363 ? -14.799 4.015 23.738 1.00 98.69 363 TRP A CA 1
ATOM 2716 C C . TRP A 1 363 ? -13.978 3.871 22.457 1.00 98.69 363 TRP A C 1
ATOM 2718 O O . TRP A 1 363 ? -14.205 2.967 21.657 1.00 98.69 363 TRP A O 1
ATOM 2728 N N . LEU A 1 364 ? -12.979 4.732 22.296 1.00 98.75 364 LEU A N 1
ATOM 2729 C CA . LEU A 1 364 ? -11.928 4.589 21.294 1.00 98.75 364 LEU A CA 1
ATOM 2730 C C . LEU A 1 364 ? -10.634 4.186 21.992 1.00 98.75 364 LEU A C 1
ATOM 2732 O O . LEU A 1 364 ? -10.266 4.805 22.991 1.00 98.75 364 LEU A O 1
ATOM 2736 N N . VAL A 1 365 ? -9.941 3.190 21.449 1.00 98.69 365 VAL A N 1
ATOM 2737 C CA . VAL A 1 365 ? -8.608 2.761 21.879 1.00 98.69 365 VAL A CA 1
ATOM 2738 C C . VAL A 1 365 ? -7.702 2.710 20.651 1.00 98.69 365 VAL A C 1
ATOM 2740 O O . VAL A 1 365 ? -7.997 1.994 19.698 1.00 98.69 365 VAL A O 1
ATOM 2743 N N . ILE A 1 366 ? -6.610 3.472 20.674 1.00 98.50 366 ILE A N 1
ATOM 2744 C CA . ILE A 1 366 ? -5.590 3.485 19.618 1.00 98.50 366 ILE A CA 1
ATOM 2745 C C . ILE A 1 366 ? -4.238 3.179 20.250 1.00 98.50 366 ILE A C 1
ATOM 2747 O O . ILE A 1 366 ? -3.872 3.780 21.264 1.00 98.50 366 ILE A O 1
ATOM 2751 N N . GLU A 1 367 ? -3.491 2.265 19.644 1.00 98.25 367 GLU A N 1
ATOM 2752 C CA . GLU A 1 367 ? -2.145 1.901 20.068 1.00 98.25 367 GLU A CA 1
ATOM 2753 C C . GLU A 1 367 ? -1.163 2.053 18.903 1.00 98.25 367 GLU A C 1
ATOM 2755 O O . GLU A 1 367 ? -1.186 1.258 17.975 1.00 98.25 367 GLU A O 1
ATOM 2760 N N . ASP A 1 368 ? -0.269 3.037 18.954 1.00 96.00 368 ASP A N 1
ATOM 2761 C CA . ASP A 1 368 ? 0.793 3.210 17.950 1.00 96.00 368 ASP A CA 1
ATOM 2762 C C . ASP A 1 368 ? 2.143 3.412 18.622 1.00 96.00 368 ASP A C 1
ATOM 2764 O O . ASP A 1 368 ? 2.242 3.638 19.836 1.00 96.00 368 ASP A O 1
ATOM 2768 N N . PHE A 1 369 ? 3.210 3.343 17.837 1.00 94.50 369 PHE A N 1
ATOM 2769 C CA . PHE A 1 369 ? 4.549 3.427 18.364 1.00 94.50 369 PHE A CA 1
ATOM 2770 C C . PHE A 1 369 ? 5.078 4.861 18.418 1.00 94.50 369 PHE A C 1
ATOM 2772 O O . PHE A 1 369 ? 4.736 5.771 17.661 1.00 94.50 369 PHE A O 1
ATOM 2779 N N . TYR A 1 370 ? 5.968 5.056 19.382 1.00 95.12 370 TYR A N 1
ATOM 2780 C CA . TYR A 1 370 ? 6.908 6.157 19.420 1.00 95.12 370 TYR A CA 1
ATOM 2781 C C . TYR A 1 370 ? 8.316 5.572 19.405 1.00 95.12 370 TYR A C 1
ATOM 2783 O O . TYR A 1 370 ? 8.719 4.869 20.339 1.00 95.12 370 TYR A O 1
ATOM 2791 N N . TYR A 1 371 ? 9.064 5.866 18.348 1.00 93.50 371 TYR A N 1
ATOM 2792 C CA . TYR A 1 371 ? 10.440 5.412 18.204 1.00 93.50 371 TYR A CA 1
ATOM 2793 C C . TYR A 1 371 ? 11.388 6.392 18.894 1.00 93.50 371 TYR A C 1
ATOM 2795 O O . TYR A 1 371 ? 11.342 7.608 18.678 1.00 93.50 371 TYR A O 1
ATOM 2803 N N . LEU A 1 372 ? 12.238 5.854 19.766 1.00 93.75 372 LEU A N 1
ATOM 2804 C CA . LEU A 1 372 ? 13.239 6.632 20.483 1.00 93.75 372 LEU A CA 1
ATOM 2805 C C . LEU A 1 372 ? 14.406 6.968 19.539 1.00 93.75 372 LEU A C 1
ATOM 2807 O O . LEU A 1 372 ? 14.690 6.198 18.618 1.00 93.75 372 LEU A O 1
ATOM 2811 N N . PRO A 1 373 ? 15.080 8.120 19.718 1.00 91.19 373 PRO A N 1
ATOM 2812 C CA . PRO A 1 373 ? 16.182 8.505 18.846 1.00 91.19 373 PRO A CA 1
ATOM 2813 C C . PRO A 1 373 ? 17.290 7.449 18.844 1.00 91.19 373 PRO A C 1
ATOM 2815 O O . PRO A 1 373 ? 17.863 7.140 19.884 1.00 91.19 373 PRO A O 1
ATOM 2818 N N . GLY A 1 374 ? 17.652 6.947 17.659 1.00 90.56 374 GLY A N 1
ATOM 2819 C CA . GLY A 1 374 ? 18.707 5.936 17.536 1.00 90.56 374 GLY A CA 1
ATOM 2820 C C . GLY A 1 374 ? 20.047 6.387 18.123 1.00 90.56 374 GLY A C 1
ATOM 2821 O O . GLY A 1 374 ? 20.775 5.570 18.668 1.00 90.56 374 GLY A O 1
ATOM 2822 N N . ALA A 1 375 ? 20.342 7.693 18.107 1.00 91.69 375 ALA A N 1
ATOM 2823 C CA . ALA A 1 375 ? 21.556 8.270 18.689 1.00 91.69 375 ALA A CA 1
ATOM 2824 C C . ALA A 1 375 ? 21.742 7.972 20.191 1.00 91.69 375 ALA A C 1
ATOM 2826 O O . ALA A 1 375 ? 22.881 7.982 20.660 1.00 91.69 375 ALA A O 1
ATOM 2827 N N . ASP A 1 376 ? 20.660 7.673 20.915 1.00 92.81 376 ASP A N 1
ATOM 2828 C CA . ASP A 1 376 ? 20.688 7.356 22.346 1.00 92.81 376 ASP A CA 1
ATOM 2829 C C . ASP A 1 376 ? 21.009 5.874 22.625 1.00 92.81 376 ASP A C 1
ATOM 2831 O O . ASP A 1 376 ? 21.184 5.485 23.781 1.00 92.81 376 ASP A O 1
ATOM 2835 N N . SER A 1 377 ? 21.129 5.041 21.583 1.00 94.81 377 SER A N 1
ATOM 2836 C CA . SER A 1 377 ? 21.423 3.616 21.734 1.00 94.81 377 SER A CA 1
ATOM 2837 C C . SER A 1 377 ? 22.796 3.384 22.396 1.00 94.81 377 SER A C 1
ATOM 2839 O O . SER A 1 377 ? 23.784 4.062 22.063 1.00 94.81 377 SER A O 1
ATOM 2841 N N . PRO A 1 378 ? 22.915 2.408 23.323 1.00 94.00 378 PRO A N 1
ATOM 2842 C CA . PRO A 1 378 ? 24.131 2.202 24.108 1.00 94.00 378 PRO A CA 1
ATOM 2843 C C . PRO A 1 378 ? 25.298 1.648 23.281 1.00 94.00 378 PRO A C 1
ATOM 2845 O O . PRO A 1 378 ? 26.459 1.829 23.654 1.00 94.00 378 PRO A O 1
ATOM 2848 N N . THR A 1 379 ? 25.024 1.006 22.144 1.00 95.56 379 THR A N 1
ATOM 2849 C CA . THR A 1 379 ? 26.046 0.406 21.275 1.00 95.56 379 THR A CA 1
ATOM 2850 C C . THR A 1 379 ? 26.232 1.224 19.999 1.00 95.56 379 THR A C 1
ATOM 2852 O O . THR A 1 379 ? 25.316 1.904 19.545 1.00 95.56 379 THR A O 1
ATOM 2855 N N . ALA A 1 380 ? 27.433 1.188 19.412 1.00 95.75 380 ALA A N 1
ATOM 2856 C CA . ALA A 1 380 ? 27.686 1.878 18.145 1.00 95.75 380 ALA A CA 1
ATOM 2857 C C . ALA A 1 380 ? 26.793 1.329 17.027 1.00 95.75 380 ALA A C 1
ATOM 2859 O O . ALA A 1 380 ? 26.133 2.104 16.341 1.00 95.75 380 ALA A O 1
ATOM 2860 N N . VAL A 1 381 ? 26.699 0.002 16.936 1.00 95.31 381 VAL A N 1
ATOM 2861 C CA . VAL A 1 381 ? 25.848 -0.680 15.965 1.00 95.31 381 VAL A CA 1
ATOM 2862 C C . VAL A 1 381 ? 24.358 -0.394 16.179 1.00 95.31 381 VAL A C 1
ATOM 2864 O O . VAL A 1 381 ? 23.638 -0.150 15.217 1.00 95.31 381 VAL A O 1
ATOM 2867 N N . GLY A 1 382 ? 23.890 -0.326 17.430 1.00 95.06 382 GLY A N 1
ATOM 2868 C CA . GLY A 1 382 ? 22.516 0.061 17.744 1.00 95.06 382 GLY A CA 1
ATOM 2869 C C . GLY A 1 382 ? 22.203 1.489 17.295 1.00 95.06 382 GLY A C 1
ATOM 2870 O O . GLY A 1 382 ? 21.148 1.720 16.704 1.00 95.06 382 GLY A O 1
ATOM 2871 N N . ARG A 1 383 ? 23.147 2.430 17.462 1.00 96.12 383 ARG A N 1
ATOM 2872 C CA . ARG A 1 383 ? 22.983 3.802 16.954 1.00 96.12 383 ARG A CA 1
ATOM 2873 C C . ARG A 1 383 ? 22.819 3.835 15.438 1.00 96.12 383 ARG A C 1
ATOM 2875 O O . ARG A 1 383 ? 21.920 4.527 14.963 1.00 96.12 383 ARG A O 1
ATOM 2882 N N . SER A 1 384 ? 23.646 3.089 14.703 1.00 93.44 384 SER A N 1
ATOM 2883 C CA . SER A 1 384 ? 23.547 2.981 13.241 1.00 93.44 384 SER A CA 1
ATOM 2884 C C . SER A 1 384 ? 22.217 2.350 12.813 1.00 93.44 384 SER A C 1
ATOM 2886 O O . SER A 1 384 ? 21.452 2.974 12.078 1.00 93.44 384 SER A O 1
ATOM 2888 N N . LEU A 1 385 ? 21.900 1.147 13.309 1.00 93.31 385 LEU A N 1
ATOM 2889 C CA . LEU A 1 385 ? 20.754 0.354 12.845 1.00 93.31 385 LEU A CA 1
ATOM 2890 C C . LEU A 1 385 ? 19.408 0.976 13.214 1.00 93.31 385 LEU A C 1
ATOM 2892 O O . LEU A 1 385 ? 18.522 1.055 12.367 1.00 93.31 385 LEU A O 1
ATOM 2896 N N . VAL A 1 386 ? 19.243 1.453 14.451 1.00 92.94 386 VAL A N 1
ATOM 2897 C CA . VAL A 1 386 ? 17.979 2.072 14.880 1.00 92.94 386 VAL A CA 1
ATOM 2898 C C . VAL A 1 386 ? 17.736 3.368 14.105 1.00 92.94 386 VAL A C 1
ATOM 2900 O O . VAL A 1 386 ? 16.621 3.608 13.647 1.00 92.94 386 VAL A O 1
ATOM 2903 N N . ALA A 1 387 ? 18.775 4.188 13.901 1.00 92.81 387 ALA A N 1
ATOM 2904 C CA . ALA A 1 387 ? 18.647 5.415 13.119 1.00 92.81 387 ALA A CA 1
ATOM 2905 C C . ALA A 1 387 ? 18.353 5.136 11.636 1.00 92.81 387 ALA A C 1
ATOM 2907 O O . ALA A 1 387 ? 17.533 5.841 11.045 1.00 92.81 387 ALA A O 1
ATOM 2908 N N . ALA A 1 388 ? 18.994 4.124 11.044 1.00 91.62 388 ALA A N 1
ATOM 2909 C CA . ALA A 1 388 ? 18.737 3.700 9.670 1.00 91.62 388 ALA A CA 1
ATOM 2910 C C . ALA A 1 388 ? 17.303 3.185 9.501 1.00 91.62 388 ALA A C 1
ATOM 2912 O O . ALA A 1 388 ? 16.604 3.626 8.595 1.00 91.62 388 ALA A O 1
ATOM 2913 N N . TYR A 1 389 ? 16.834 2.335 10.417 1.00 89.81 389 TYR A N 1
ATOM 2914 C CA . TYR A 1 389 ? 15.476 1.795 10.384 1.00 89.81 389 TYR A CA 1
ATOM 2915 C C . TYR A 1 389 ? 14.407 2.890 10.499 1.00 89.81 389 TYR A C 1
ATOM 2917 O O . TYR A 1 389 ? 13.472 2.927 9.703 1.00 89.81 389 TYR A O 1
ATOM 2925 N N . VAL A 1 390 ? 14.554 3.813 11.458 1.00 89.56 390 VAL A N 1
ATOM 2926 C CA . VAL A 1 390 ? 13.611 4.935 11.613 1.00 89.56 390 VAL A CA 1
ATOM 2927 C C . VAL A 1 390 ? 13.583 5.788 10.349 1.00 89.56 390 VAL A C 1
ATOM 2929 O O . VAL A 1 390 ? 12.502 6.095 9.856 1.00 89.56 390 VAL A O 1
ATOM 2932 N N . ARG A 1 391 ? 14.754 6.116 9.789 1.00 88.81 391 ARG A N 1
ATOM 2933 C CA . ARG A 1 391 ? 14.840 6.899 8.552 1.00 88.81 391 ARG A CA 1
ATOM 2934 C C . ARG A 1 391 ? 14.170 6.185 7.382 1.00 88.81 391 ARG A C 1
ATOM 2936 O O . ARG A 1 391 ? 13.403 6.811 6.666 1.00 88.81 391 ARG A O 1
ATOM 2943 N N . HIS A 1 392 ? 14.427 4.891 7.223 1.00 85.19 392 HIS A N 1
ATOM 2944 C CA . HIS A 1 392 ? 13.833 4.078 6.168 1.00 85.19 392 HIS A CA 1
ATOM 2945 C C . HIS A 1 392 ? 12.295 4.077 6.231 1.00 85.19 392 HIS A C 1
ATOM 2947 O O . HIS A 1 392 ? 11.633 4.200 5.205 1.00 85.19 392 HIS A O 1
ATOM 2953 N N . MET A 1 393 ? 11.715 4.003 7.432 1.00 82.31 393 MET A N 1
ATOM 2954 C CA . MET A 1 393 ? 10.261 4.085 7.618 1.00 82.31 393 MET A CA 1
ATOM 2955 C C . MET A 1 393 ? 9.708 5.497 7.371 1.00 82.31 393 MET A C 1
ATOM 2957 O O . MET A 1 393 ? 8.667 5.647 6.731 1.00 82.31 393 MET A O 1
ATOM 2961 N N . GLU A 1 394 ? 10.407 6.541 7.828 1.00 84.88 394 GLU A N 1
ATOM 2962 C CA . GLU A 1 394 ? 10.028 7.939 7.564 1.00 84.88 394 GLU A CA 1
ATOM 2963 C C . GLU A 1 394 ? 10.081 8.270 6.058 1.00 84.88 394 GLU A C 1
ATOM 2965 O O . GLU A 1 394 ? 9.204 8.965 5.547 1.00 84.88 394 GLU A O 1
ATOM 2970 N N . GLU A 1 395 ? 11.058 7.728 5.321 1.00 83.31 395 GLU A N 1
ATOM 2971 C CA . GLU A 1 395 ? 11.167 7.846 3.856 1.00 83.31 395 GLU A CA 1
ATOM 2972 C C . GLU A 1 395 ? 9.974 7.202 3.122 1.00 83.31 395 GLU A C 1
ATOM 2974 O O . GLU A 1 395 ? 9.625 7.633 2.023 1.00 83.31 395 GLU A O 1
ATOM 2979 N N . GLN A 1 396 ? 9.307 6.224 3.743 1.00 75.19 396 GLN A N 1
ATOM 2980 C CA . GLN A 1 396 ? 8.073 5.597 3.247 1.00 75.19 396 GLN A CA 1
ATOM 2981 C C . GLN A 1 396 ? 6.793 6.317 3.704 1.00 75.19 396 GLN A C 1
ATOM 2983 O O . GLN A 1 396 ? 5.688 5.869 3.395 1.00 75.19 396 GLN A O 1
ATOM 2988 N N . GLY A 1 397 ? 6.925 7.436 4.421 1.00 76.75 397 GLY A N 1
ATOM 2989 C CA . GLY A 1 397 ? 5.808 8.280 4.838 1.00 76.75 397 GLY A CA 1
ATOM 2990 C C . GLY A 1 397 ? 5.251 7.994 6.233 1.00 76.75 397 GLY A C 1
ATOM 2991 O O . GLY A 1 397 ? 4.264 8.624 6.601 1.00 76.75 397 GLY A O 1
ATOM 2992 N N . ALA A 1 398 ? 5.862 7.102 7.021 1.00 81.25 398 ALA A N 1
ATOM 2993 C CA . ALA A 1 398 ? 5.428 6.861 8.399 1.00 81.25 398 ALA A CA 1
ATOM 2994 C C . ALA A 1 398 ? 5.785 8.037 9.332 1.00 81.25 398 ALA A C 1
ATOM 2996 O O . ALA A 1 398 ? 6.912 8.543 9.303 1.00 81.25 398 ALA A O 1
ATOM 2997 N N . ASP A 1 399 ? 4.873 8.431 10.230 1.00 86.12 399 ASP A N 1
ATOM 2998 C CA . ASP A 1 399 ? 5.196 9.322 11.357 1.00 86.12 399 ASP A CA 1
ATOM 2999 C C . ASP A 1 399 ? 5.570 8.479 12.580 1.00 86.12 399 ASP A C 1
ATOM 3001 O O . ASP A 1 399 ? 4.755 8.188 13.456 1.00 86.12 399 ASP A O 1
ATOM 3005 N N . MET A 1 400 ? 6.861 8.165 12.691 1.00 85.94 400 MET A N 1
ATOM 3006 C CA . MET A 1 400 ? 7.437 7.358 13.778 1.00 85.94 400 MET A CA 1
ATOM 3007 C C . MET A 1 400 ? 7.366 8.034 15.166 1.00 85.94 400 MET A C 1
ATOM 3009 O O . MET A 1 400 ? 7.884 7.507 16.159 1.00 85.94 400 MET A O 1
ATOM 3013 N N . ARG A 1 401 ? 6.764 9.230 15.255 1.00 90.88 401 ARG A N 1
ATOM 3014 C CA . ARG A 1 401 ? 6.524 9.982 16.495 1.00 90.88 401 ARG A CA 1
ATOM 3015 C C . ARG A 1 401 ? 5.034 10.123 16.819 1.00 90.88 401 ARG A C 1
ATOM 3017 O O . ARG A 1 401 ? 4.719 10.713 17.861 1.00 90.88 401 ARG A O 1
ATOM 3024 N N . TRP A 1 402 ? 4.144 9.599 15.974 1.00 88.50 402 TRP A N 1
ATOM 3025 C CA . TRP A 1 402 ? 2.692 9.740 16.086 1.00 88.50 402 TRP A CA 1
ATOM 3026 C C . TRP A 1 402 ? 2.160 9.314 17.457 1.00 88.50 402 TRP A C 1
ATOM 3028 O O . TRP A 1 402 ? 1.462 10.101 18.109 1.00 88.50 402 TRP A O 1
ATOM 3038 N N . GLY A 1 403 ? 2.591 8.150 17.964 1.00 92.31 403 GLY A N 1
ATOM 3039 C CA . GLY A 1 403 ? 2.122 7.589 19.235 1.00 92.31 403 GLY A CA 1
ATOM 3040 C C . GLY A 1 403 ? 2.197 8.573 20.411 1.00 92.31 403 GLY A C 1
ATOM 3041 O O . GLY A 1 403 ? 1.296 8.646 21.245 1.00 92.31 403 GLY A O 1
ATOM 3042 N N . ARG A 1 404 ? 3.218 9.443 20.446 1.00 94.00 404 ARG A N 1
ATOM 3043 C CA . ARG A 1 404 ? 3.396 10.449 21.513 1.00 94.00 404 ARG A CA 1
ATOM 3044 C C . ARG A 1 404 ? 2.283 11.503 21.560 1.00 94.00 404 ARG A C 1
ATOM 3046 O O . ARG A 1 404 ? 2.080 12.117 22.609 1.00 94.00 404 ARG A O 1
ATOM 3053 N N . ARG A 1 405 ? 1.600 11.766 20.444 1.00 93.38 405 ARG A N 1
ATOM 3054 C CA . ARG A 1 405 ? 0.552 12.797 20.344 1.00 93.38 405 ARG A CA 1
ATOM 3055 C C . ARG A 1 405 ? -0.844 12.259 20.663 1.00 93.38 405 ARG A C 1
ATOM 3057 O O . ARG A 1 405 ? -1.710 13.072 20.984 1.00 93.38 405 ARG A O 1
ATOM 3064 N N . LEU A 1 406 ? -1.034 10.935 20.639 1.00 94.44 406 LEU A N 1
ATOM 3065 C CA . LEU A 1 406 ? -2.338 10.267 20.689 1.00 94.44 406 LEU A CA 1
ATOM 3066 C C . LEU A 1 406 ? -3.266 10.816 21.775 1.00 94.44 406 LEU A C 1
ATOM 3068 O O . LEU A 1 406 ? -4.291 11.414 21.464 1.00 94.44 406 LEU A O 1
ATOM 3072 N N . ALA A 1 407 ? -2.892 10.690 23.049 1.00 96.44 407 ALA A N 1
ATOM 3073 C CA . ALA A 1 407 ? -3.762 11.076 24.161 1.00 96.44 407 ALA A CA 1
ATOM 3074 C C . ALA A 1 407 ? -4.159 12.561 24.133 1.00 96.44 407 ALA A C 1
ATOM 3076 O O . ALA A 1 407 ? -5.312 12.916 24.372 1.00 96.44 407 ALA A O 1
ATOM 3077 N N . ALA A 1 408 ? -3.217 13.442 23.782 1.00 96.69 408 ALA A N 1
ATOM 3078 C CA . ALA A 1 408 ? -3.503 14.866 23.648 1.00 96.69 408 ALA A CA 1
ATOM 3079 C C . ALA A 1 408 ? -4.455 15.146 22.474 1.00 96.69 408 ALA A C 1
ATOM 3081 O O . ALA A 1 408 ? -5.319 16.014 22.586 1.00 96.69 408 ALA A O 1
ATOM 3082 N N . THR A 1 409 ? -4.310 14.426 21.360 1.00 96.00 409 THR A N 1
ATOM 3083 C CA . THR A 1 409 ? -5.223 14.532 20.217 1.00 96.00 409 THR A CA 1
ATOM 3084 C C . THR A 1 409 ? -6.625 14.040 20.581 1.00 96.00 409 THR A C 1
ATOM 3086 O O . THR A 1 409 ? -7.578 14.780 20.345 1.00 96.00 409 THR A O 1
ATOM 3089 N N . LEU A 1 410 ? -6.759 12.887 21.249 1.00 97.75 410 LEU A N 1
ATOM 3090 C CA . LEU A 1 410 ? -8.053 12.371 21.719 1.00 97.75 410 LEU A CA 1
ATOM 3091 C C . LEU A 1 410 ? -8.785 13.385 22.613 1.00 97.75 410 LEU A C 1
ATOM 3093 O O . LEU A 1 410 ? -9.949 13.704 22.370 1.00 97.75 410 LEU A O 1
ATOM 3097 N N . ALA A 1 411 ? -8.082 13.965 23.592 1.00 97.81 411 ALA A N 1
ATOM 3098 C CA . ALA A 1 411 ? -8.650 14.984 24.476 1.00 97.81 411 ALA A CA 1
ATOM 3099 C C . ALA A 1 411 ? -9.071 16.257 23.718 1.00 97.81 411 ALA A C 1
ATOM 3101 O O . ALA A 1 411 ? -10.152 16.796 23.950 1.00 97.81 411 ALA A O 1
ATOM 3102 N N . ARG A 1 412 ? -8.248 16.740 22.775 1.00 97.62 412 ARG A N 1
ATOM 3103 C CA . ARG A 1 412 ? -8.577 17.925 21.956 1.00 97.62 412 ARG A CA 1
ATOM 3104 C C . ARG A 1 412 ? -9.768 17.702 21.027 1.00 97.62 412 ARG A C 1
ATOM 3106 O O . ARG A 1 412 ? -10.471 18.662 20.728 1.00 97.62 412 ARG A O 1
ATOM 3113 N N . LYS A 1 413 ? -9.994 16.463 20.587 1.00 96.75 413 LYS A N 1
ATOM 3114 C CA . LYS A 1 413 ? -11.155 16.067 19.779 1.00 96.75 413 LYS A CA 1
ATOM 3115 C C . LYS A 1 413 ? -12.427 15.854 20.619 1.00 96.75 413 LYS A C 1
ATOM 3117 O O . LYS A 1 413 ? -13.465 15.501 20.070 1.00 96.75 413 LYS A O 1
ATOM 3122 N N . GLY A 1 414 ? -12.373 16.109 21.929 1.00 96.44 414 GLY A N 1
ATOM 3123 C CA . GLY A 1 414 ? -13.549 16.140 22.801 1.00 96.44 414 GLY A CA 1
ATOM 3124 C C . GLY A 1 414 ? -13.920 14.803 23.439 1.00 96.44 414 GLY A C 1
ATOM 3125 O O . GLY A 1 414 ? -15.024 14.693 23.966 1.00 96.44 414 GLY A O 1
ATOM 3126 N N . LEU A 1 415 ? -13.030 13.805 23.410 1.00 98.12 415 LEU A N 1
ATOM 3127 C CA . LEU A 1 415 ? -13.191 12.614 24.244 1.00 98.12 415 LEU A CA 1
ATOM 3128 C C . LEU A 1 415 ? -12.937 12.967 25.717 1.00 98.12 415 LEU A C 1
ATOM 3130 O O . LEU A 1 415 ? -12.018 13.730 26.033 1.00 98.12 415 LEU A O 1
ATOM 3134 N N . ASP A 1 416 ? -13.737 12.396 26.612 1.00 96.50 416 ASP A N 1
ATOM 3135 C CA . ASP A 1 416 ? -13.518 12.425 28.055 1.00 96.50 416 ASP A CA 1
ATOM 3136 C C . ASP A 1 416 ? -12.857 11.121 28.537 1.00 96.50 416 ASP A C 1
ATOM 3138 O O . ASP A 1 416 ? -12.490 10.255 27.740 1.00 96.50 416 ASP A O 1
ATOM 3142 N N . GLU A 1 417 ? -12.590 11.033 29.844 1.00 97.31 417 GLU A N 1
ATOM 3143 C CA . GLU A 1 417 ? -11.950 9.867 30.480 1.00 97.31 417 GLU A CA 1
ATOM 3144 C C . GLU A 1 417 ? -10.654 9.404 29.772 1.00 97.31 417 GLU A C 1
ATOM 3146 O O . GLU A 1 417 ? -10.334 8.215 29.724 1.00 97.31 417 GLU A O 1
ATOM 3151 N N . VAL A 1 418 ? -9.898 10.360 29.211 1.00 98.38 418 VAL A N 1
ATOM 3152 C CA . VAL A 1 418 ? -8.716 10.063 28.397 1.00 98.38 418 VAL A CA 1
ATOM 3153 C C . VAL A 1 418 ? -7.601 9.480 29.256 1.00 98.38 418 VAL A C 1
ATOM 3155 O O . VAL A 1 418 ? -7.139 10.104 30.215 1.00 98.38 418 VAL A O 1
ATOM 3158 N N . GLY A 1 419 ? -7.138 8.294 28.873 1.00 97.88 419 GLY A N 1
ATOM 3159 C CA . GLY A 1 419 ? -6.044 7.591 29.527 1.00 97.88 419 GLY A CA 1
ATOM 3160 C C . GLY A 1 419 ? -4.908 7.253 28.571 1.00 97.88 419 GLY A C 1
ATOM 3161 O O . GLY A 1 419 ? -5.010 7.370 27.348 1.00 97.88 419 GLY A O 1
ATOM 3162 N N . THR A 1 420 ? -3.770 6.871 29.143 1.00 98.06 420 THR A N 1
ATOM 3163 C CA . THR A 1 420 ? -2.587 6.459 28.382 1.00 98.06 420 THR A CA 1
ATOM 3164 C C . THR A 1 420 ? -1.831 5.385 29.145 1.00 98.06 420 THR A C 1
ATOM 3166 O O . THR A 1 420 ? -1.670 5.471 30.366 1.00 98.06 420 THR A O 1
ATOM 3169 N N . ARG A 1 421 ? -1.315 4.395 28.421 1.00 97.88 421 ARG A N 1
ATOM 3170 C CA . ARG A 1 421 ? -0.350 3.409 28.903 1.00 97.88 421 ARG A CA 1
ATOM 3171 C C . ARG A 1 421 ? 0.808 3.336 27.917 1.00 97.88 421 ARG A C 1
ATOM 3173 O O . ARG A 1 421 ? 0.607 3.402 26.712 1.00 97.88 421 ARG A O 1
ATOM 3180 N N . VAL A 1 422 ? 2.020 3.198 28.442 1.00 97.12 422 VAL A N 1
ATOM 3181 C CA . VAL A 1 422 ? 3.225 3.031 27.631 1.00 97.12 422 VAL A CA 1
ATOM 3182 C C . VAL A 1 422 ? 3.837 1.670 27.926 1.00 97.12 422 VAL A C 1
ATOM 3184 O O . VAL A 1 422 ? 4.113 1.362 29.087 1.00 97.12 422 VAL A O 1
ATOM 3187 N N . THR A 1 423 ? 4.069 0.879 26.881 1.00 96.06 423 THR A N 1
ATOM 3188 C CA . THR A 1 423 ? 4.728 -0.429 26.970 1.00 96.06 423 THR A CA 1
ATOM 3189 C C . THR A 1 423 ? 6.094 -0.360 26.281 1.00 96.06 423 THR A C 1
ATOM 3191 O O . THR A 1 423 ? 6.146 -0.218 25.056 1.00 96.06 423 THR A O 1
ATOM 3194 N N . PRO A 1 424 ? 7.209 -0.458 27.031 1.00 94.62 424 PRO A N 1
ATOM 3195 C CA . PRO A 1 424 ? 8.548 -0.514 26.452 1.00 94.62 424 PRO A CA 1
ATOM 3196 C C . PRO A 1 424 ? 8.748 -1.723 25.530 1.00 94.62 424 PRO A C 1
ATOM 3198 O O . PRO A 1 424 ? 8.348 -2.849 25.851 1.00 94.62 424 PRO A O 1
ATOM 3201 N N . ALA A 1 425 ? 9.423 -1.493 24.409 1.00 94.56 425 ALA A N 1
ATOM 3202 C CA . ALA A 1 425 ? 9.847 -2.506 23.454 1.00 94.56 425 ALA A CA 1
ATOM 3203 C C . ALA A 1 425 ? 11.287 -2.233 22.991 1.00 94.56 425 ALA A C 1
ATOM 3205 O O . ALA A 1 425 ? 11.817 -1.124 23.119 1.00 94.56 425 ALA A O 1
ATOM 3206 N N . GLY A 1 426 ? 11.936 -3.276 22.487 1.00 94.00 426 GLY A N 1
ATOM 3207 C CA . GLY A 1 426 ? 13.314 -3.200 22.013 1.00 94.00 426 GLY A CA 1
ATOM 3208 C C . GLY A 1 426 ? 14.169 -4.399 22.422 1.00 94.00 426 GLY A C 1
ATOM 3209 O O . GLY A 1 426 ? 13.710 -5.290 23.151 1.00 94.00 426 GLY A O 1
ATOM 3210 N N . PRO A 1 427 ? 15.431 -4.425 21.965 1.00 94.75 427 PRO A N 1
ATOM 3211 C CA . PRO A 1 427 ? 16.381 -5.479 22.282 1.00 94.75 427 PRO A CA 1
ATOM 3212 C C . PRO A 1 427 ? 16.479 -5.755 23.788 1.00 94.75 427 PRO A C 1
ATOM 3214 O O . PRO A 1 427 ? 16.693 -4.872 24.618 1.00 94.75 427 PRO A O 1
ATOM 3217 N N . GLY A 1 428 ? 16.308 -7.015 24.169 1.00 92.12 428 GLY A N 1
ATOM 3218 C CA . GLY A 1 428 ? 16.403 -7.468 25.551 1.00 92.12 428 GLY A CA 1
ATOM 3219 C C . GLY A 1 428 ? 15.181 -7.178 26.430 1.00 92.12 428 GLY A C 1
ATOM 3220 O O . GLY A 1 428 ? 15.169 -7.661 27.562 1.00 92.12 428 GLY A O 1
ATOM 3221 N N . GLN A 1 429 ? 14.139 -6.471 25.973 1.00 93.38 429 GLN A N 1
ATOM 3222 C CA . GLN A 1 429 ? 12.951 -6.214 26.811 1.00 93.38 429 GLN A CA 1
ATOM 3223 C C . GLN A 1 429 ? 12.175 -7.497 27.146 1.00 93.38 429 GLN A C 1
ATOM 3225 O O . GLN A 1 429 ? 11.727 -7.670 28.279 1.00 93.38 429 GLN A O 1
ATOM 3230 N N . SER A 1 430 ? 12.104 -8.441 26.207 1.00 92.94 430 SER A N 1
ATOM 3231 C CA . SER A 1 430 ? 11.615 -9.803 26.424 1.00 92.94 430 SER A CA 1
ATOM 3232 C C . SER A 1 430 ? 12.221 -10.764 25.397 1.00 92.94 430 SER A C 1
ATOM 3234 O O . SER A 1 430 ? 12.831 -10.338 24.416 1.00 92.94 430 SER A O 1
ATOM 3236 N N . ALA A 1 431 ? 12.045 -12.074 25.596 1.00 92.31 431 ALA A N 1
ATOM 3237 C CA . ALA A 1 431 ? 12.442 -13.061 24.590 1.00 92.31 431 ALA A CA 1
ATOM 3238 C C . ALA A 1 431 ? 11.693 -12.852 23.259 1.00 92.31 431 ALA A C 1
ATOM 3240 O O . ALA A 1 431 ? 12.303 -12.964 22.201 1.00 92.31 431 ALA A O 1
ATOM 3241 N N . VAL A 1 432 ? 10.409 -12.476 23.328 1.00 92.12 432 VAL A N 1
ATOM 3242 C CA . VAL A 1 432 ? 9.570 -12.220 22.147 1.00 92.12 432 VAL A CA 1
ATOM 3243 C C . VAL A 1 432 ? 10.023 -10.958 21.406 1.00 92.12 432 VAL A C 1
ATOM 3245 O O . VAL A 1 432 ? 10.039 -10.968 20.184 1.00 92.12 432 VAL A O 1
ATOM 3248 N N . ASP A 1 433 ? 10.469 -9.906 22.109 1.00 93.06 433 ASP A N 1
ATOM 3249 C CA . ASP A 1 433 ? 11.048 -8.720 21.449 1.00 93.06 433 ASP A CA 1
ATOM 3250 C C . ASP A 1 433 ? 12.290 -9.088 20.628 1.00 93.06 433 ASP A C 1
ATOM 3252 O O . ASP A 1 433 ? 12.415 -8.683 19.477 1.00 93.06 433 ASP A O 1
ATOM 3256 N N . ASN A 1 434 ? 13.202 -9.881 21.202 1.00 93.31 434 ASN A N 1
ATOM 3257 C CA . ASN A 1 434 ? 14.410 -10.309 20.492 1.00 93.31 434 ASN A CA 1
ATOM 3258 C C . ASN A 1 434 ? 14.075 -11.154 19.260 1.00 93.31 434 ASN A C 1
ATOM 3260 O O . ASN A 1 434 ? 14.706 -11.000 18.218 1.00 93.31 434 ASN A O 1
ATOM 3264 N N . GLU A 1 435 ? 13.096 -12.049 19.387 1.00 91.56 435 GLU A N 1
ATOM 3265 C CA . GLU A 1 435 ? 12.635 -12.896 18.291 1.00 91.56 435 GLU A CA 1
ATOM 3266 C C . GLU A 1 435 ? 12.007 -12.059 17.170 1.00 91.56 435 GLU A C 1
ATOM 3268 O O . GLU A 1 435 ? 12.415 -12.194 16.019 1.00 91.56 435 GLU A O 1
ATOM 3273 N N . LEU A 1 436 ? 11.102 -11.136 17.512 1.00 89.75 436 LEU A N 1
ATOM 3274 C CA . LEU A 1 436 ? 10.430 -10.247 16.563 1.00 89.75 436 LEU A CA 1
ATOM 3275 C C . LEU A 1 436 ? 11.425 -9.340 15.824 1.00 89.75 436 LEU A C 1
ATOM 3277 O O . LEU A 1 436 ? 11.408 -9.268 14.596 1.00 89.75 436 LEU A O 1
ATOM 3281 N N . ILE A 1 437 ? 12.331 -8.685 16.557 1.00 91.38 437 ILE A N 1
ATOM 3282 C CA .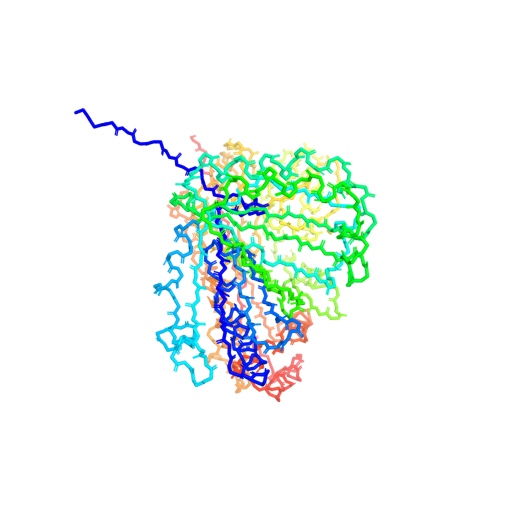 ILE A 1 437 ? 13.356 -7.807 15.971 1.00 91.38 437 ILE A CA 1
ATOM 3283 C C . ILE A 1 437 ? 14.320 -8.620 15.106 1.00 91.38 437 ILE A C 1
ATOM 3285 O O . ILE A 1 437 ? 14.633 -8.226 13.985 1.00 91.38 437 ILE A O 1
ATOM 3289 N N . GLY A 1 438 ? 14.783 -9.768 15.604 1.00 90.19 438 GLY A N 1
ATOM 3290 C CA . GLY A 1 438 ? 15.710 -10.627 14.876 1.00 90.19 438 GLY A CA 1
ATOM 3291 C C . GLY A 1 438 ? 15.097 -11.232 13.616 1.00 90.19 438 GLY A C 1
ATOM 3292 O O . GLY A 1 438 ? 15.809 -11.420 12.631 1.00 90.19 438 GLY A O 1
ATOM 3293 N N . LEU A 1 439 ? 13.797 -11.535 13.631 1.00 86.06 439 LEU A N 1
ATOM 3294 C CA . LEU A 1 439 ? 13.058 -11.970 12.450 1.00 86.06 439 LEU A CA 1
ATOM 3295 C C . LEU A 1 439 ? 12.995 -10.845 11.409 1.00 86.06 439 LEU A C 1
ATOM 3297 O O . LEU A 1 439 ? 13.468 -11.046 10.290 1.00 86.06 439 LEU A O 1
ATOM 3301 N N . ARG A 1 440 ? 12.535 -9.652 11.809 1.00 85.25 440 ARG A N 1
ATOM 3302 C CA . ARG A 1 440 ? 12.438 -8.483 10.921 1.00 85.25 440 ARG A CA 1
ATOM 3303 C C . ARG A 1 440 ? 13.784 -8.120 10.299 1.00 85.25 440 ARG A C 1
ATOM 3305 O O . ARG A 1 440 ? 13.891 -7.988 9.088 1.00 85.25 440 ARG A O 1
ATOM 3312 N N . MET A 1 441 ? 14.843 -8.025 11.104 1.00 87.38 441 MET A N 1
ATOM 3313 C CA . MET A 1 441 ? 16.186 -7.695 10.611 1.00 87.38 441 MET A CA 1
ATOM 3314 C C . MET A 1 441 ? 16.750 -8.763 9.662 1.00 87.38 441 MET A C 1
ATOM 3316 O O . MET A 1 441 ? 17.507 -8.432 8.756 1.00 87.38 441 MET A O 1
ATOM 3320 N N . ARG A 1 442 ? 16.378 -10.040 9.821 1.00 84.06 442 ARG A N 1
ATOM 3321 C CA . ARG A 1 442 ? 16.765 -11.096 8.870 1.00 84.06 442 ARG A CA 1
ATOM 3322 C C . ARG A 1 442 ? 15.970 -11.055 7.567 1.00 84.06 442 ARG A C 1
ATOM 3324 O O . ARG A 1 442 ? 16.521 -11.429 6.537 1.00 84.06 442 ARG A O 1
ATOM 3331 N N . GLN A 1 443 ? 14.707 -10.638 7.608 1.00 75.81 443 GLN A N 1
ATOM 3332 C CA . GLN A 1 443 ? 13.872 -10.503 6.413 1.00 75.81 443 GLN A CA 1
ATOM 3333 C C . GLN A 1 443 ? 14.227 -9.241 5.628 1.00 75.81 443 GLN A C 1
ATOM 3335 O O . GLN A 1 443 ? 14.436 -9.314 4.425 1.00 75.81 443 GLN A O 1
ATOM 3340 N N . GLU A 1 444 ? 14.362 -8.107 6.309 1.00 75.25 444 GLU A N 1
ATOM 3341 C CA . GLU A 1 444 ? 14.390 -6.785 5.675 1.00 75.25 444 GLU A CA 1
ATOM 3342 C C . GLU A 1 444 ? 15.695 -6.033 5.887 1.00 75.25 444 GLU A C 1
ATOM 3344 O O . GLU A 1 444 ? 15.948 -5.058 5.195 1.00 75.25 444 GLU A O 1
ATOM 3349 N N . GLY A 1 445 ? 16.575 -6.477 6.788 1.00 80.69 445 GLY A N 1
ATOM 3350 C CA . GLY A 1 445 ? 17.831 -5.768 7.044 1.00 80.69 445 GLY A CA 1
ATOM 3351 C C . GLY A 1 445 ? 18.712 -5.625 5.798 1.00 80.69 445 GLY A C 1
ATOM 3352 O O . GLY A 1 445 ? 19.511 -4.697 5.730 1.00 80.69 445 GLY A O 1
ATOM 3353 N N . HIS A 1 446 ? 18.532 -6.487 4.790 1.00 80.69 446 HIS A N 1
ATOM 3354 C CA . HIS A 1 446 ? 19.212 -6.365 3.501 1.00 80.69 446 HIS A CA 1
ATOM 3355 C C . HIS A 1 446 ? 18.877 -5.053 2.776 1.00 80.69 446 HIS A C 1
ATOM 3357 O O . HIS A 1 446 ? 19.771 -4.496 2.152 1.00 80.69 446 HIS A O 1
ATOM 3363 N N . THR A 1 447 ? 17.666 -4.501 2.914 1.00 81.12 447 THR A N 1
ATOM 3364 C CA . THR A 1 447 ? 17.292 -3.232 2.262 1.00 81.12 447 THR A CA 1
ATOM 3365 C C . THR A 1 447 ? 18.078 -2.054 2.838 1.00 81.12 447 THR A C 1
ATOM 3367 O O . THR A 1 447 ? 18.484 -1.159 2.101 1.00 81.12 447 THR A O 1
ATOM 3370 N N . LEU A 1 448 ? 18.368 -2.087 4.145 1.00 83.94 448 LEU A N 1
ATOM 3371 C CA . LEU A 1 448 ? 19.217 -1.101 4.821 1.00 83.94 448 LEU A CA 1
ATOM 3372 C C . LEU A 1 448 ? 20.690 -1.226 4.395 1.00 83.94 448 LEU A C 1
ATOM 3374 O O . LEU A 1 448 ? 21.429 -0.241 4.405 1.00 83.94 448 LEU A O 1
ATOM 3378 N N . VAL A 1 449 ? 21.122 -2.439 4.033 1.00 81.69 449 VAL A N 1
ATOM 3379 C CA . VAL A 1 449 ? 22.472 -2.700 3.514 1.00 81.69 449 VAL A CA 1
ATOM 3380 C C . VAL A 1 449 ? 22.592 -2.255 2.057 1.00 81.69 449 VAL A C 1
ATOM 3382 O O . VAL A 1 449 ? 23.543 -1.564 1.698 1.00 81.69 449 VAL A O 1
ATOM 3385 N N . GLU A 1 450 ? 21.620 -2.608 1.219 1.00 78.25 450 GLU A N 1
ATOM 3386 C CA . GLU A 1 450 ? 21.570 -2.252 -0.203 1.00 78.25 450 GLU A CA 1
ATOM 3387 C C . GLU A 1 450 ? 21.443 -0.741 -0.422 1.00 78.25 450 GLU A C 1
ATOM 3389 O O . GLU A 1 450 ? 22.042 -0.203 -1.353 1.00 78.25 450 GLU A O 1
ATOM 3394 N N . SER A 1 451 ? 20.734 -0.036 0.466 1.00 80.00 451 SER A N 1
ATOM 3395 C CA . SER A 1 451 ? 20.659 1.431 0.462 1.00 80.00 451 SER A CA 1
ATOM 3396 C C . SER A 1 451 ? 21.957 2.111 0.927 1.00 80.00 451 SER A C 1
ATOM 3398 O O . SER A 1 451 ? 22.089 3.332 0.822 1.00 80.00 451 SER A O 1
ATOM 3400 N N . GLY A 1 452 ? 22.917 1.345 1.459 1.00 86.25 452 GLY A N 1
ATOM 3401 C CA . GLY A 1 452 ? 24.168 1.852 2.020 1.00 86.25 452 GLY A CA 1
ATOM 3402 C C . GLY A 1 452 ? 24.009 2.576 3.360 1.00 86.25 452 GLY A C 1
ATOM 3403 O O . GLY A 1 452 ? 24.942 3.254 3.793 1.00 86.25 452 GLY A O 1
ATOM 3404 N N . GLN A 1 453 ? 22.849 2.467 4.020 1.00 85.00 453 GLN A N 1
ATOM 3405 C CA . GLN A 1 453 ? 22.609 3.089 5.326 1.00 85.00 453 GLN A CA 1
ATOM 3406 C C . GLN A 1 453 ? 23.362 2.373 6.455 1.00 85.00 453 GLN A C 1
ATOM 3408 O O . GLN A 1 453 ? 23.742 3.022 7.431 1.00 85.00 453 GLN A O 1
ATOM 3413 N N . VAL A 1 454 ? 23.573 1.060 6.322 1.00 90.38 454 VAL A N 1
ATOM 3414 C CA . VAL A 1 454 ? 24.357 0.223 7.246 1.00 90.38 454 VAL A CA 1
ATOM 3415 C C . VAL A 1 454 ? 25.169 -0.809 6.465 1.00 90.38 454 VAL A C 1
ATOM 3417 O O . VAL A 1 454 ? 24.863 -1.127 5.318 1.00 90.38 454 VAL A O 1
ATOM 3420 N N . THR A 1 455 ? 26.209 -1.362 7.074 1.00 91.19 455 THR A N 1
ATOM 3421 C CA . THR A 1 455 ? 26.991 -2.461 6.489 1.00 91.19 455 THR A CA 1
ATOM 3422 C C . THR A 1 455 ? 26.412 -3.832 6.853 1.00 91.19 455 THR A C 1
ATOM 3424 O O . THR A 1 455 ? 25.709 -3.991 7.853 1.00 91.19 455 THR A O 1
ATOM 3427 N N . ALA A 1 456 ? 26.738 -4.860 6.062 1.00 86.19 456 ALA A N 1
ATOM 3428 C CA . ALA A 1 456 ? 26.369 -6.242 6.381 1.00 86.19 456 ALA A CA 1
ATOM 3429 C C . ALA A 1 456 ? 26.972 -6.716 7.719 1.00 86.19 456 ALA A C 1
ATOM 3431 O O . ALA A 1 456 ? 26.321 -7.455 8.458 1.00 86.19 456 ALA A O 1
ATOM 3432 N N . ASP A 1 457 ? 28.182 -6.251 8.050 1.00 91.00 457 ASP A N 1
ATOM 3433 C CA . ASP A 1 457 ? 28.851 -6.552 9.319 1.00 91.00 457 ASP A CA 1
ATOM 3434 C C . ASP A 1 457 ? 28.127 -5.898 10.504 1.00 91.00 457 ASP A C 1
ATOM 3436 O O . ASP A 1 457 ? 27.901 -6.561 11.514 1.00 91.00 457 ASP A O 1
ATOM 3440 N N . GLU A 1 458 ? 27.682 -4.643 10.371 1.00 93.00 458 GLU A N 1
ATOM 3441 C CA . GLU A 1 458 ? 26.852 -3.980 11.388 1.00 93.00 458 GLU A CA 1
ATOM 3442 C C . GLU A 1 458 ? 25.512 -4.706 11.584 1.00 93.00 458 GLU A C 1
ATOM 3444 O O . GLU A 1 458 ? 25.088 -4.936 12.716 1.00 93.00 458 GLU A O 1
ATOM 3449 N N . LEU A 1 459 ? 24.845 -5.132 10.507 1.00 90.75 459 LEU A N 1
ATOM 3450 C CA . LEU A 1 459 ? 23.611 -5.916 10.622 1.00 90.75 459 LEU A CA 1
ATOM 3451 C C . LEU A 1 459 ? 23.851 -7.247 11.359 1.00 90.75 459 LEU A C 1
ATOM 3453 O O . LEU A 1 459 ? 23.070 -7.625 12.239 1.00 90.75 459 LEU A O 1
ATOM 3457 N N . ALA A 1 460 ? 24.937 -7.952 11.030 1.00 91.12 460 ALA A N 1
ATOM 3458 C CA . ALA A 1 460 ? 25.308 -9.204 11.684 1.00 91.12 460 ALA A CA 1
ATOM 3459 C C . ALA A 1 460 ? 25.678 -9.002 13.165 1.00 91.12 460 ALA A C 1
ATOM 3461 O O . ALA A 1 460 ? 25.253 -9.790 14.015 1.00 91.12 460 ALA A O 1
ATOM 3462 N N . GLU A 1 461 ? 26.416 -7.938 13.490 1.00 95.06 461 GLU A N 1
ATOM 3463 C CA . GLU A 1 461 ? 26.757 -7.564 14.865 1.00 95.06 461 GLU A CA 1
ATOM 3464 C C . GLU A 1 461 ? 25.494 -7.250 15.677 1.00 95.06 461 GLU A C 1
ATOM 3466 O O . GLU A 1 461 ? 25.318 -7.796 16.769 1.00 95.06 461 GLU A O 1
ATOM 3471 N N . PHE A 1 462 ? 24.568 -6.451 15.131 1.00 95.69 462 PHE A N 1
ATOM 3472 C CA . PHE A 1 462 ? 23.297 -6.135 15.788 1.00 95.69 462 PHE A CA 1
ATOM 3473 C C . PHE A 1 462 ? 22.488 -7.400 16.101 1.00 95.69 462 PHE A C 1
ATOM 3475 O O . PHE A 1 462 ? 22.031 -7.586 17.231 1.00 95.69 462 PHE A O 1
ATOM 3482 N N . LEU A 1 463 ? 22.359 -8.307 15.126 1.00 93.69 463 LEU A N 1
ATOM 3483 C CA . LEU A 1 463 ? 21.690 -9.598 15.311 1.00 93.69 463 LEU A CA 1
ATOM 3484 C C . LEU A 1 463 ? 22.369 -10.458 16.386 1.00 93.69 463 LEU A C 1
ATOM 3486 O O . LEU A 1 463 ? 21.677 -11.132 17.150 1.00 93.69 463 LEU A O 1
ATOM 3490 N N . GLY A 1 464 ? 23.702 -10.424 16.466 1.00 94.00 464 GLY A N 1
ATOM 3491 C CA . GLY A 1 464 ? 24.482 -11.127 17.488 1.00 94.00 464 GLY A CA 1
ATOM 3492 C C . GLY A 1 464 ? 24.302 -10.571 18.905 1.00 94.00 464 GLY A C 1
ATOM 3493 O O . GLY A 1 464 ? 24.508 -11.299 19.877 1.00 94.00 464 GLY A O 1
ATOM 3494 N N . LEU A 1 465 ? 23.886 -9.309 19.039 1.00 95.81 465 LEU A N 1
ATOM 3495 C CA . LEU A 1 465 ? 23.633 -8.665 20.329 1.00 95.81 465 LEU A CA 1
ATOM 3496 C C . LEU A 1 465 ? 22.231 -8.944 20.893 1.00 95.81 465 LEU A C 1
ATOM 3498 O O . LEU A 1 465 ? 22.024 -8.774 22.100 1.00 95.81 465 LEU A O 1
ATOM 3502 N N . LEU A 1 466 ? 21.274 -9.388 20.074 1.00 94.50 466 LEU A N 1
ATOM 3503 C CA . LEU A 1 466 ? 19.911 -9.673 20.532 1.00 94.50 466 LEU A CA 1
ATOM 3504 C C . LEU A 1 466 ? 19.903 -10.747 21.630 1.00 94.50 466 LEU A C 1
ATOM 3506 O O . LEU A 1 466 ? 20.505 -11.810 21.506 1.00 94.50 466 LEU A O 1
ATOM 3510 N N . GLY A 1 467 ? 19.207 -10.464 22.734 1.00 91.88 467 GLY A N 1
ATOM 3511 C CA . GLY A 1 467 ? 19.154 -11.350 23.904 1.00 91.88 467 GLY A CA 1
ATOM 3512 C C . GLY A 1 467 ? 20.386 -11.318 24.815 1.00 91.88 467 GLY A C 1
ATOM 3513 O O . GLY A 1 467 ? 20.369 -11.968 25.861 1.00 91.88 467 GLY A O 1
ATOM 3514 N N . THR A 1 468 ? 21.422 -10.544 24.483 1.00 95.50 468 THR A N 1
ATOM 3515 C CA . THR A 1 468 ? 22.595 -10.355 25.351 1.00 95.50 468 THR A CA 1
ATOM 3516 C C . THR A 1 468 ? 22.401 -9.173 26.313 1.00 95.50 468 THR A C 1
ATOM 3518 O O . THR A 1 468 ? 21.653 -8.241 26.004 1.00 95.50 468 THR A O 1
ATOM 3521 N N . PRO A 1 469 ? 23.085 -9.146 27.474 1.00 95.00 469 PRO A N 1
ATOM 3522 C CA . PRO A 1 469 ? 23.082 -7.975 28.355 1.00 95.00 469 PRO A CA 1
ATOM 3523 C C . PRO A 1 469 ? 23.595 -6.694 27.681 1.00 95.00 469 PRO A C 1
ATOM 3525 O O . PRO A 1 469 ? 23.081 -5.615 27.955 1.00 95.00 469 PRO A O 1
ATOM 3528 N N . GLN A 1 470 ? 24.594 -6.814 26.804 1.00 94.50 470 GLN A N 1
ATOM 3529 C CA . GLN A 1 470 ? 25.236 -5.698 26.103 1.00 94.50 470 GLN A CA 1
ATOM 3530 C C . GLN A 1 470 ? 24.326 -5.084 25.037 1.00 94.50 470 GLN A C 1
ATOM 3532 O O . GLN A 1 470 ? 24.375 -3.879 24.813 1.00 94.50 470 GLN A O 1
ATOM 3537 N N . GLY A 1 471 ? 23.495 -5.909 24.400 1.00 93.69 471 GLY A N 1
ATOM 3538 C CA . GLY A 1 471 ? 22.529 -5.473 23.400 1.00 93.69 471 GLY A CA 1
ATOM 3539 C C . GLY A 1 471 ? 21.238 -4.904 23.973 1.00 93.69 471 GLY A C 1
ATOM 3540 O O . GLY A 1 471 ? 20.378 -4.529 23.189 1.00 93.69 471 GLY A O 1
ATOM 3541 N N . ARG A 1 472 ? 21.051 -4.871 25.300 1.00 96.12 472 ARG A N 1
ATOM 3542 C CA . ARG A 1 472 ? 19.789 -4.424 25.902 1.00 96.12 472 ARG A CA 1
ATOM 3543 C C . ARG A 1 472 ? 19.562 -2.933 25.639 1.00 96.12 472 ARG A C 1
ATOM 3545 O O . ARG A 1 472 ? 20.360 -2.105 26.069 1.00 96.12 472 ARG A O 1
ATOM 3552 N N . ASP A 1 473 ? 18.437 -2.606 25.014 1.00 95.62 473 ASP A N 1
ATOM 3553 C CA . ASP A 1 473 ? 18.052 -1.242 24.658 1.00 95.62 473 ASP A CA 1
ATOM 3554 C C . ASP A 1 473 ? 16.520 -1.082 24.674 1.00 95.62 473 ASP A C 1
ATOM 3556 O O . ASP A 1 473 ? 15.759 -2.050 24.567 1.00 95.62 473 ASP A O 1
ATOM 3560 N N . MET A 1 474 ? 16.052 0.147 24.845 1.00 95.56 474 MET A N 1
ATOM 3561 C CA . MET A 1 474 ? 14.656 0.527 24.674 1.00 95.56 474 MET A CA 1
ATOM 3562 C C . MET A 1 474 ? 14.582 1.419 23.442 1.00 95.56 474 MET A C 1
ATOM 3564 O O . MET A 1 474 ? 14.866 2.609 23.507 1.00 95.56 474 MET A O 1
ATOM 3568 N N . THR A 1 475 ? 14.209 0.829 22.314 1.00 94.81 475 THR A N 1
ATOM 3569 C CA . THR A 1 475 ? 14.204 1.512 21.013 1.00 94.81 475 THR A CA 1
ATOM 3570 C C . THR A 1 475 ? 12.831 2.064 20.662 1.00 94.81 475 THR A C 1
ATOM 3572 O O . THR A 1 475 ? 12.713 2.975 19.843 1.00 94.81 475 THR A O 1
ATOM 3575 N N . THR A 1 476 ? 11.777 1.520 21.273 1.00 94.81 476 THR A N 1
ATOM 3576 C CA . THR A 1 476 ? 10.401 1.806 20.874 1.00 94.81 476 THR A CA 1
ATOM 3577 C C . THR A 1 476 ? 9.469 1.753 22.078 1.00 94.81 476 THR A C 1
ATOM 3579 O O . THR A 1 476 ? 9.654 0.964 23.005 1.00 94.81 476 THR A O 1
ATOM 3582 N N . LEU A 1 477 ? 8.443 2.594 22.066 1.00 96.06 477 LEU A N 1
ATOM 3583 C CA . LEU A 1 477 ? 7.369 2.615 23.049 1.00 96.06 477 LEU A CA 1
ATOM 3584 C C . LEU A 1 477 ? 6.051 2.356 22.320 1.00 96.06 477 LEU A C 1
ATOM 3586 O O . LEU A 1 477 ? 5.701 3.149 21.453 1.00 96.06 477 LEU A O 1
ATOM 3590 N N . LEU A 1 478 ? 5.311 1.301 22.670 1.00 96.94 478 LEU A N 1
ATOM 3591 C CA . LEU A 1 478 ? 3.898 1.228 22.287 1.00 96.94 478 LEU A CA 1
ATOM 3592 C C . LEU A 1 478 ? 3.135 2.199 23.187 1.00 96.94 478 LEU A C 1
ATOM 3594 O O . LEU A 1 478 ? 3.134 2.032 24.412 1.00 96.94 478 LEU A O 1
ATOM 3598 N N . VAL A 1 479 ? 2.528 3.219 22.593 1.00 98.19 479 VAL A N 1
ATOM 3599 C CA . VAL A 1 479 ? 1.677 4.180 23.288 1.00 98.19 479 VAL A CA 1
ATOM 3600 C C . VAL A 1 479 ? 0.231 3.801 23.026 1.00 98.19 479 VAL A C 1
ATOM 3602 O O . VAL A 1 479 ? -0.294 4.034 21.944 1.00 98.19 479 VAL A O 1
ATOM 3605 N N . SER A 1 480 ? -0.419 3.246 24.041 1.00 98.38 480 SER A N 1
ATOM 3606 C CA . SER A 1 480 ? -1.853 2.980 24.023 1.00 98.38 480 SER A CA 1
ATOM 3607 C C . SER A 1 480 ? -2.582 4.174 24.624 1.00 98.38 480 SER A C 1
ATOM 3609 O O . SER A 1 480 ? -2.338 4.530 25.780 1.00 98.38 480 SER A O 1
ATOM 3611 N N . ALA A 1 481 ? -3.485 4.787 23.872 1.00 98.44 481 ALA A N 1
ATOM 3612 C CA . ALA A 1 481 ? -4.353 5.855 24.341 1.00 98.44 481 ALA A CA 1
ATOM 3613 C C . ALA A 1 481 ? -5.812 5.452 24.162 1.00 98.44 481 ALA A C 1
ATOM 3615 O O . ALA A 1 481 ? -6.178 4.800 23.186 1.00 98.44 481 ALA A O 1
ATOM 3616 N N . TRP A 1 482 ? -6.652 5.864 25.099 1.00 98.69 482 TRP A N 1
ATOM 3617 C CA . TRP A 1 482 ? -8.085 5.644 24.999 1.00 98.69 482 TRP A CA 1
ATOM 3618 C C . TRP A 1 482 ? -8.853 6.858 25.487 1.00 98.69 482 TRP A C 1
ATOM 3620 O O . TRP A 1 482 ? -8.317 7.679 26.231 1.00 98.69 482 TRP A O 1
ATOM 3630 N N . GLY A 1 483 ? -10.107 6.963 25.075 1.00 98.44 483 GLY A N 1
ATOM 3631 C CA . GLY A 1 483 ? -11.025 7.996 25.530 1.00 98.44 483 GLY A CA 1
ATOM 3632 C C . GLY A 1 483 ? -12.461 7.614 25.218 1.00 98.44 483 GLY A C 1
ATOM 3633 O O . GLY A 1 483 ? -12.724 6.773 24.352 1.00 98.44 483 GLY A O 1
ATOM 3634 N N . ARG A 1 484 ? -13.389 8.228 25.938 1.00 98.44 484 ARG A N 1
ATOM 3635 C CA . ARG A 1 484 ? -14.814 7.960 25.820 1.00 98.44 484 ARG A CA 1
ATOM 3636 C C . ARG A 1 484 ? -15.519 9.126 25.140 1.00 98.44 484 ARG A C 1
ATOM 3638 O O . ARG A 1 484 ? -15.196 10.292 25.351 1.00 98.44 484 ARG A O 1
ATOM 3645 N N . ARG A 1 485 ? -16.469 8.815 24.258 1.00 97.88 485 ARG A N 1
ATOM 3646 C CA . ARG A 1 485 ? -17.332 9.825 23.644 1.00 97.88 485 ARG A CA 1
ATOM 3647 C C . ARG A 1 485 ? -18.340 10.307 24.690 1.00 97.88 485 ARG A C 1
ATOM 3649 O O . ARG A 1 485 ? -19.087 9.467 25.198 1.00 97.88 485 ARG A O 1
ATOM 3656 N N . PRO A 1 486 ? -18.440 11.618 24.970 1.00 96.19 486 PRO A N 1
ATOM 3657 C CA . PRO A 1 486 ? -19.428 12.128 25.910 1.00 96.19 486 PRO A CA 1
ATOM 3658 C C . PRO A 1 486 ? -20.855 11.740 25.512 1.00 96.19 486 PRO A C 1
ATOM 3660 O O . PRO A 1 486 ? -21.185 11.612 24.327 1.00 96.19 486 PRO A O 1
ATOM 3663 N N . THR A 1 487 ? -21.715 11.559 26.511 1.00 90.69 487 THR A N 1
ATOM 3664 C CA . THR A 1 487 ? -23.157 11.402 26.279 1.00 90.69 487 THR A CA 1
ATOM 3665 C C . THR A 1 487 ? -23.781 12.800 26.113 1.00 90.69 487 THR A C 1
ATOM 3667 O O . THR A 1 487 ? -23.428 13.674 26.906 1.00 90.69 487 THR A O 1
ATOM 3670 N N . PRO A 1 488 ? -24.628 13.037 25.090 1.00 75.06 488 PRO A N 1
ATOM 3671 C CA . PRO A 1 488 ? -25.293 14.321 24.868 1.00 75.06 488 PRO A CA 1
ATOM 3672 C C . PRO A 1 488 ? -26.140 14.813 26.042 1.00 75.06 488 PRO A C 1
ATOM 3674 O O . PRO A 1 488 ? -26.669 13.960 26.795 1.00 75.06 488 PRO A O 1
#

Secondary structure (DSSP, 8-state):
--PPPPPP-PPPTTPPPSEEEEEEEEESSHHHHHHHHHHHHHHHHHTGGGSTTEEEEEEEEETTSSEEEEEEEES-HHHHHHHHHHS-TT-GGGGGGGSTTEEEEEEEEEEE---EE-TTTTSPPSEEEEEEEEBSSHHHHHHHHHHHHHTHHHHTTSTTEEEEEEEEETTS-EEEEEEEESSHHHHHHHHH-HHHHHTHHHHHTTBSS--EEEEEEEEEEEE-----SS-----S-S-SSS-HHHHHHHHHHHHHHHHHHHHTTTT--TT-EEEEES-TT-HHHHHHHHHTTTSEEEEEES--TT--GGG-TTEEEEE--TTT----TT-EEEEEEES-GGG-SSHHHHHHHHHHHEEEEEEEEEEEEEEPPGGG-SSHHHHHHHHHHHHHHHHTT--TTGGGGHHHHHHHTT-EEEEEEEEEESTTS-HHHHHHHHHHHHHHHHHHHHTTSS-HHHHHHHHHHTTSSTT----EEEEEEEEEPPP-

Radius of gyration: 29.77 Å; Cα contacts (8 Å, |Δi|>4): 996; chains: 1; bounding box: 54×53×84 Å

Mean predicted aligned error: 15.87 Å

Nearest PDB structures (foldseek):
  3mcs-assembly1_A  TM=7.451E-01  e=1.641E-11  Fusobacterium nucleatum subsp. nucleatum ATCC 25586
  3bus-assembly2_B  TM=6.727E-01  e=2.082E-12  Lentzea aerocolonigenes
  4pne-assembly3_B  TM=6.042E-01  e=1.552E-10  Saccharopolyspora spinosa
  3cc8-assembly1_A-2  TM=5.753E-01  e=2.246E-09  Bacillus cereus ATCC 10987
  4ae5-assembly3_C  TM=7.091E-01  e=4.753E-05  Staphylococcus aureus

pLDDT: mean 88.63, std 15.28, range [22.09, 98.88]

Foldseek 3Di:
DDDDDDDDDDDDPPDFFFKKKKKKWFFPFLVVLVVVLVLVQCQCVVPVLAFPFWFKWWWWAFPRSGMIMIMTTGNHPVSVVVSVVPGDPPRPVVCVCVDPGGPDMDMAMFGKDDKAAAPCQVAAFFKKKWKKFFFPFQVLLVVLSVLRVVLRVVRNYQPFWGMWIWGAGPRRGMIIIITTGNHPVSVVVVCPPVSVVVSVVVNVVRGPDDMDMGMTGTPDMGGRDPNCDQQFPPVQQDDDPDHSLVLLVLVCVVCVVVVVVVVVVDPLALAWEEEEDACRLNPVVLVSCVRNVNHAYEYEHCDCPNHDQVSHPRYDYDNDDLLPDDDAFQQGLEYEYEAGLQRHLCSVVSVVRVNRNHHAFGKYKYKHKAFDQQCPFLDPLSSLQLNLVVVVNVVSRGNNHVLVCVQVSCVVVPFPPKDKDKDFADAQPDPSSLVSVLVSCVGCVVVSCVVVSDPPVSSVVLNVCGNPPSNDDGGMITMMMMGTRHHD

Sequence (488 aa):
MTSTMPAHDAAVPGGPPGYVTFEELRVDRPGTADELTSVLAAEVHAWVRHLDGFVSARIHLSLDGTSVVNRVEWSSERAFLDSFTRGPADSPLRSLSDRPGVLSLTSFGGTPAPGVEGPAATEPPGIMSVAKRRVAGHESARALAGLLQESGDWKRRHPGFISAQPCISLDGTTYVNYPQWVSEDAFRSYMADPRNAAGQEAIAALETGPPEFVMCTLVAQIDAAARPGPSYSTGSLTAGAVSALDQVRLFEKKYDPASTAILEGLPVGRDWRCLELGAGAGSVAHWLADRADRGSVLAVDIDTQHLDAGRSRTLTVQQADVMDLECAPGSFDLIFSRAVFEHLKDPEELLDRVLGWLAPGGWLVIEDFYYLPGADSPTAVGRSLVAAYVRHMEEQGADMRWGRRLAATLARKGLDEVGTRVTPAGPGQSAVDNELIGLRMRQEGHTLVESGQVTADELAEFLGLLGTPQGRDMTTLLVSAWGRRPTP